Protein AF-A0A929WHW7-F1 (afdb_monomer_lite)

Structure (mmCIF, N/CA/C/O backbone):
data_AF-A0A929WHW7-F1
#
_entry.id   AF-A0A929WHW7-F1
#
loop_
_atom_site.group_PDB
_atom_site.id
_atom_site.type_symbol
_atom_site.label_atom_id
_atom_site.label_alt_id
_atom_site.label_comp_id
_atom_site.label_asym_id
_atom_site.label_entity_id
_atom_site.label_seq_id
_atom_site.pdbx_PDB_ins_code
_atom_site.Cartn_x
_atom_site.Cartn_y
_atom_site.Cartn_z
_atom_site.occupancy
_atom_site.B_iso_or_equiv
_atom_site.auth_seq_id
_atom_site.auth_comp_id
_atom_site.auth_asym_id
_atom_site.auth_atom_id
_atom_site.pdbx_PDB_model_num
ATOM 1 N N . ASN A 1 1 ? -14.463 -8.907 -2.947 1.00 58.41 1 ASN A N 1
ATOM 2 C CA . ASN A 1 1 ? -15.281 -8.340 -1.849 1.00 58.41 1 ASN A CA 1
ATOM 3 C C . ASN A 1 1 ? -15.688 -9.498 -0.941 1.00 58.41 1 ASN A C 1
ATOM 5 O O . ASN A 1 1 ? -16.336 -10.415 -1.433 1.00 58.41 1 ASN A O 1
ATOM 9 N N . VAL A 1 2 ? -15.280 -9.511 0.336 1.00 64.25 2 VAL A N 1
ATOM 10 C CA . VAL A 1 2 ? -15.507 -10.648 1.260 1.00 64.25 2 VAL A CA 1
ATOM 11 C C . VAL A 1 2 ? -16.994 -11.005 1.425 1.00 64.25 2 VAL A C 1
ATOM 13 O O . VAL A 1 2 ? -17.334 -12.176 1.589 1.00 64.25 2 VAL A O 1
ATOM 16 N N . LEU A 1 3 ? -17.896 -10.024 1.270 1.00 66.88 3 LEU A N 1
ATOM 17 C CA . LEU A 1 3 ? -19.350 -10.220 1.329 1.00 66.88 3 LEU A CA 1
ATOM 18 C C . LEU A 1 3 ? -19.883 -11.156 0.235 1.00 66.88 3 LEU A C 1
ATOM 20 O O . LEU A 1 3 ? -20.953 -11.746 0.385 1.00 66.88 3 LEU A O 1
ATOM 24 N N . GLU A 1 4 ? -19.160 -11.299 -0.878 1.00 68.50 4 GLU A N 1
ATOM 25 C CA . GLU A 1 4 ? -19.567 -12.172 -1.980 1.00 68.50 4 GLU A CA 1
ATOM 26 C C . GLU A 1 4 ? -19.231 -13.645 -1.745 1.00 68.50 4 GLU A C 1
ATOM 28 O O . GLU A 1 4 ? -19.777 -14.489 -2.457 1.00 68.50 4 GLU A O 1
ATOM 33 N N . HIS A 1 5 ? -18.390 -13.932 -0.746 1.00 68.12 5 HIS A N 1
ATOM 34 C CA . HIS A 1 5 ? -17.794 -15.243 -0.482 1.00 68.12 5 HIS A CA 1
ATOM 35 C C . HIS A 1 5 ? -18.039 -15.748 0.948 1.00 68.12 5 HIS A C 1
ATOM 37 O O . HIS A 1 5 ? -17.337 -16.645 1.417 1.00 68.12 5 HIS A O 1
ATOM 43 N N . LEU A 1 6 ? -19.004 -15.169 1.671 1.00 69.75 6 LEU A N 1
ATOM 44 C CA . LEU A 1 6 ? -19.310 -15.563 3.051 1.00 69.75 6 LEU A CA 1
ATOM 45 C C . LEU A 1 6 ? -19.653 -17.053 3.180 1.00 69.75 6 LEU A C 1
ATOM 47 O O . LEU A 1 6 ? -19.253 -17.679 4.155 1.00 69.75 6 LEU A O 1
ATOM 51 N N . ASP A 1 7 ? -20.281 -17.638 2.163 1.00 70.25 7 ASP A N 1
ATOM 52 C CA . ASP A 1 7 ? -20.607 -19.064 2.065 1.00 70.25 7 ASP A CA 1
ATOM 53 C C . ASP A 1 7 ? -19.373 -19.981 2.157 1.00 70.25 7 ASP A C 1
ATOM 55 O O . ASP A 1 7 ? -19.463 -21.120 2.616 1.00 70.25 7 ASP A O 1
ATOM 59 N N . VAL A 1 8 ? -18.200 -19.483 1.757 1.00 68.12 8 VAL A N 1
ATOM 60 C CA . VAL A 1 8 ? -16.915 -20.197 1.845 1.00 68.12 8 VAL A CA 1
ATOM 61 C C . VAL A 1 8 ? -16.286 -20.067 3.234 1.00 68.12 8 VAL A C 1
ATOM 63 O O . VAL A 1 8 ? -15.568 -20.963 3.689 1.00 68.12 8 VAL A O 1
ATOM 66 N N . PHE A 1 9 ? -16.526 -18.940 3.895 1.00 66.69 9 PHE A N 1
ATOM 67 C CA . PHE A 1 9 ? -15.876 -18.557 5.141 1.00 66.69 9 PHE A CA 1
ATOM 68 C C . PHE A 1 9 ? -16.634 -19.026 6.379 1.00 66.69 9 PHE A C 1
ATOM 70 O O . PHE A 1 9 ? -16.012 -19.498 7.332 1.00 66.69 9 PHE A O 1
ATOM 77 N N . VAL A 1 10 ? -17.964 -18.946 6.343 1.00 74.94 10 VAL A N 1
ATOM 78 C CA . VAL A 1 10 ? -18.856 -19.343 7.434 1.00 74.94 10 VAL A CA 1
ATOM 79 C C . VAL A 1 10 ? -18.574 -20.766 7.939 1.00 74.94 10 VAL A C 1
ATOM 81 O O . VAL A 1 10 ? -18.341 -20.923 9.138 1.00 74.94 10 VAL A O 1
ATOM 84 N N . PRO A 1 11 ? -18.428 -21.792 7.073 1.00 75.94 11 PRO A N 1
ATOM 85 C CA . PRO A 1 11 ? -18.132 -23.154 7.524 1.00 75.94 11 PRO A CA 1
ATOM 86 C C . PRO A 1 11 ? -16.790 -23.319 8.251 1.00 75.94 11 PRO A C 1
ATOM 88 O O . PRO A 1 11 ? -16.565 -24.350 8.871 1.00 75.94 11 PRO A O 1
ATOM 91 N N . ARG A 1 12 ? -15.881 -22.340 8.150 1.00 71.81 12 ARG A N 1
ATOM 92 C CA . ARG A 1 12 ? -14.544 -22.360 8.767 1.00 71.81 12 ARG A CA 1
ATOM 93 C C . ARG A 1 12 ? -14.409 -21.373 9.918 1.00 71.81 12 ARG A C 1
ATOM 95 O O . ARG A 1 12 ? -13.310 -21.165 10.427 1.00 71.81 12 ARG A O 1
ATOM 102 N N . LEU A 1 13 ? -15.513 -20.773 10.367 1.00 74.06 13 LEU A N 1
ATOM 103 C CA . LEU A 1 13 ? -15.500 -19.842 11.490 1.00 74.06 13 LEU A CA 1
ATOM 104 C C . LEU A 1 13 ? -15.050 -20.491 12.793 1.00 74.06 13 LEU A C 1
ATOM 106 O O . LEU A 1 13 ? -14.751 -19.777 13.729 1.00 74.06 13 LEU A O 1
ATOM 110 N N . GLU A 1 14 ? -14.976 -21.808 12.923 1.00 76.19 14 GLU A N 1
ATOM 111 C CA . GLU A 1 14 ? -14.359 -22.465 14.084 1.00 76.19 14 GLU A CA 1
ATOM 112 C C . GLU A 1 14 ? -12.845 -22.234 14.195 1.00 76.19 14 GLU A C 1
ATOM 114 O O . GLU A 1 14 ? -12.297 -22.246 15.300 1.00 76.19 14 GLU A O 1
ATOM 119 N N . GLU A 1 15 ? -12.184 -21.942 13.077 1.00 74.88 15 GLU A N 1
ATOM 120 C CA . GLU A 1 15 ? -10.753 -21.696 13.017 1.00 74.88 15 GLU A CA 1
ATOM 121 C C . GLU A 1 15 ? -10.423 -20.231 13.360 1.00 74.88 15 GLU A C 1
ATOM 123 O O . GLU A 1 15 ? -10.846 -19.304 12.657 1.00 74.88 15 GLU A O 1
ATOM 128 N N . PRO A 1 16 ? -9.611 -19.976 14.404 1.00 73.62 16 PRO A N 1
ATOM 129 C CA . PRO A 1 16 ? -9.315 -18.619 14.854 1.00 73.62 16 PRO A CA 1
ATOM 130 C C . PRO A 1 16 ? -8.734 -17.694 13.774 1.00 73.62 16 PRO A C 1
ATOM 132 O O . PRO A 1 16 ? -9.003 -16.493 13.799 1.00 73.62 16 PRO A O 1
ATOM 135 N N . ALA A 1 17 ? -7.921 -18.212 12.846 1.00 67.88 17 ALA A N 1
ATOM 136 C CA . ALA A 1 17 ? -7.289 -17.373 11.827 1.00 67.88 17 ALA A CA 1
ATOM 137 C C . ALA A 1 17 ? -8.298 -16.905 10.770 1.00 67.88 17 ALA A C 1
ATOM 139 O O . ALA A 1 17 ? -8.267 -15.747 10.365 1.00 67.88 17 ALA A O 1
ATOM 140 N N . PHE A 1 18 ? -9.248 -17.763 10.385 1.00 72.75 18 PHE A N 1
ATOM 141 C CA . PHE A 1 18 ? -10.330 -17.368 9.486 1.00 72.75 18 PHE A CA 1
ATOM 142 C C . PHE A 1 18 ? -11.249 -16.332 10.144 1.00 72.75 18 PHE A C 1
ATOM 144 O O . PHE A 1 18 ? -11.610 -15.358 9.487 1.00 72.75 18 PHE A O 1
ATOM 151 N N . ARG A 1 19 ? -11.537 -16.452 11.453 1.00 78.81 19 ARG A N 1
ATOM 152 C CA . ARG A 1 19 ? -12.244 -15.392 12.206 1.00 78.81 19 ARG A CA 1
ATOM 153 C C . ARG A 1 19 ? -11.516 -14.054 12.135 1.00 78.81 19 ARG A C 1
ATOM 155 O O . ARG A 1 19 ? -12.141 -13.029 11.883 1.00 78.81 19 ARG A O 1
ATOM 162 N N . ALA A 1 20 ? -10.205 -14.071 12.376 1.00 76.12 20 ALA A N 1
ATOM 163 C CA . ALA A 1 20 ? -9.389 -12.864 12.391 1.00 76.12 20 ALA A CA 1
ATOM 164 C C . ALA A 1 20 ? -9.313 -12.209 11.006 1.00 76.12 20 ALA A C 1
ATOM 166 O O . ALA A 1 20 ? -9.454 -10.996 10.911 1.00 76.12 20 ALA A O 1
ATOM 167 N N . TYR A 1 21 ? -9.178 -13.008 9.945 1.00 74.31 21 TYR A N 1
ATOM 168 C CA . TYR A 1 21 ? -9.187 -12.517 8.569 1.00 74.31 21 TYR A CA 1
ATOM 169 C C . TYR A 1 21 ? -10.523 -11.869 8.180 1.00 74.31 21 TYR A C 1
ATOM 171 O O . TYR A 1 21 ? -10.549 -10.741 7.704 1.00 74.31 21 TYR A O 1
ATOM 179 N N . ILE A 1 22 ? -11.645 -12.549 8.438 1.00 78.88 22 ILE A N 1
ATOM 180 C CA . ILE A 1 22 ? -12.981 -12.018 8.126 1.00 78.88 22 ILE A CA 1
ATOM 181 C C . ILE A 1 22 ? -13.249 -10.727 8.901 1.00 78.88 22 ILE A C 1
ATOM 183 O O . ILE A 1 22 ? -13.825 -9.792 8.352 1.00 78.88 22 ILE A O 1
ATOM 187 N N . ALA A 1 23 ? -12.832 -10.664 10.169 1.00 82.00 23 ALA A N 1
ATOM 188 C CA . ALA A 1 23 ? -12.951 -9.448 10.961 1.00 82.00 23 ALA A CA 1
ATOM 189 C C . ALA A 1 23 ? -12.112 -8.299 10.379 1.00 82.00 23 ALA A C 1
ATOM 191 O O . ALA A 1 23 ? -12.572 -7.166 10.392 1.00 82.00 23 ALA A O 1
ATOM 192 N N . ASP A 1 24 ? -10.916 -8.570 9.858 1.00 80.50 24 ASP A N 1
ATOM 193 C CA . ASP A 1 24 ? -10.071 -7.548 9.233 1.00 80.50 24 ASP A CA 1
ATOM 194 C C . ASP A 1 24 ? -10.707 -6.998 7.946 1.00 80.50 24 ASP A C 1
ATOM 196 O O . ASP A 1 24 ? -10.947 -5.796 7.843 1.00 80.50 24 ASP A O 1
ATOM 200 N N . GLU A 1 25 ? -11.119 -7.876 7.029 1.00 80.25 25 GLU A N 1
ATOM 201 C CA . GLU A 1 25 ? -11.783 -7.495 5.773 1.00 80.25 25 GLU A CA 1
ATOM 202 C C . GLU A 1 25 ? -13.083 -6.711 6.010 1.00 80.25 25 GLU A C 1
ATOM 204 O O . GLU A 1 25 ? -13.334 -5.685 5.377 1.00 80.25 25 GLU A O 1
ATOM 209 N N . LEU A 1 26 ? -13.913 -7.163 6.957 1.00 83.38 26 LEU A N 1
ATOM 210 C CA . LEU A 1 26 ? -15.164 -6.484 7.310 1.00 83.38 26 LEU A CA 1
ATOM 211 C C . LEU A 1 26 ? -14.949 -5.212 8.135 1.00 83.38 26 LEU A C 1
ATOM 213 O O . LEU A 1 26 ? -15.894 -4.442 8.301 1.00 83.38 26 LEU A O 1
ATOM 217 N N . SER A 1 27 ? -13.746 -4.985 8.666 1.00 84.00 27 SER A N 1
ATOM 218 C CA . SER A 1 27 ? -13.417 -3.745 9.371 1.00 84.00 27 SER A CA 1
ATOM 219 C C . SER A 1 27 ? -13.075 -2.589 8.431 1.00 84.00 27 SER A C 1
ATOM 221 O O . SER A 1 27 ? -13.082 -1.446 8.884 1.00 84.00 27 SER A O 1
ATOM 223 N N . GLY A 1 28 ? -12.814 -2.863 7.147 1.00 79.25 28 GLY A N 1
ATOM 224 C CA . GLY A 1 28 ? -12.457 -1.853 6.151 1.00 79.25 28 GLY A CA 1
ATOM 225 C C . GLY A 1 28 ? -13.506 -0.747 5.976 1.00 79.25 28 GLY A C 1
ATOM 226 O O . GLY A 1 28 ? -14.706 -0.945 6.182 1.00 79.25 28 GLY A O 1
ATOM 227 N N . THR A 1 29 ? -13.050 0.440 5.571 1.00 76.88 29 THR A N 1
ATOM 228 C CA . THR A 1 29 ? -13.898 1.638 5.448 1.00 76.88 29 THR A CA 1
ATOM 229 C C . THR A 1 29 ? -14.631 1.753 4.116 1.00 76.88 29 THR A C 1
ATOM 231 O O . THR A 1 29 ? -15.660 2.417 4.077 1.00 76.88 29 THR A O 1
ATOM 234 N N . ASP A 1 30 ? -14.189 1.063 3.061 1.00 76.50 30 ASP A N 1
ATOM 235 C CA . ASP A 1 30 ? -14.743 1.193 1.701 1.00 76.50 30 ASP A CA 1
ATOM 236 C C . ASP A 1 30 ? -16.271 1.005 1.648 1.00 76.50 30 ASP A C 1
ATOM 238 O O . ASP A 1 30 ? -16.999 1.773 1.016 1.00 76.50 30 ASP A O 1
ATOM 242 N N . LEU A 1 31 ? -16.778 -0.004 2.362 1.00 72.94 31 LEU A N 1
ATOM 243 C CA . LEU A 1 31 ? -18.214 -0.280 2.461 1.00 72.94 31 LEU A CA 1
ATOM 244 C C . LEU A 1 31 ? -18.945 0.779 3.295 1.00 72.94 31 LEU A C 1
ATOM 246 O O . LEU A 1 31 ? -20.087 1.128 2.997 1.00 72.94 31 LEU A O 1
ATOM 250 N N . LEU A 1 32 ? -18.304 1.299 4.343 1.00 78.50 32 LEU A N 1
ATOM 251 C CA . LEU A 1 32 ? -18.873 2.353 5.180 1.00 78.50 32 LEU A CA 1
ATOM 252 C C . LEU A 1 32 ? -18.968 3.677 4.411 1.00 78.50 32 LEU A C 1
ATOM 254 O O . LEU A 1 32 ? -19.976 4.372 4.521 1.00 78.50 32 LEU A O 1
ATOM 258 N N . ASP A 1 33 ? -17.967 3.990 3.590 1.00 81.06 33 ASP A N 1
ATOM 259 C CA . ASP A 1 33 ? -17.974 5.134 2.681 1.00 81.06 33 ASP A CA 1
ATOM 260 C C . ASP A 1 33 ? -19.137 5.056 1.686 1.00 81.06 33 ASP A C 1
ATOM 262 O O . ASP A 1 33 ? -19.827 6.051 1.444 1.00 81.06 33 ASP A O 1
ATOM 266 N N . GLU A 1 34 ? -19.391 3.875 1.118 1.00 78.62 34 GLU A N 1
ATOM 267 C CA . GLU A 1 34 ? -20.527 3.657 0.221 1.00 78.62 34 GLU A CA 1
ATOM 268 C C . GLU A 1 34 ? -21.872 3.818 0.950 1.00 78.62 34 GLU A C 1
ATOM 270 O O . GLU A 1 34 ? -22.774 4.490 0.438 1.00 78.62 34 GLU A O 1
ATOM 275 N N . LEU A 1 35 ? -22.000 3.284 2.170 1.00 78.25 35 LEU A N 1
ATOM 276 C CA . LEU A 1 35 ? -23.192 3.454 3.010 1.00 78.25 35 LEU A CA 1
ATOM 277 C C . LEU A 1 35 ? -23.458 4.924 3.342 1.00 78.25 35 LEU A C 1
ATOM 279 O O . LEU A 1 35 ? -24.601 5.367 3.266 1.00 78.25 35 LEU A O 1
ATOM 283 N N . ILE A 1 36 ? -22.422 5.695 3.674 1.00 79.88 36 ILE A N 1
ATOM 284 C CA . ILE A 1 36 ? -22.553 7.126 3.980 1.00 79.88 36 ILE A CA 1
ATOM 285 C C . ILE A 1 36 ? -22.979 7.909 2.737 1.00 79.88 36 ILE A C 1
ATOM 287 O O . ILE A 1 36 ? -23.861 8.764 2.821 1.00 79.88 36 ILE A O 1
ATOM 291 N N . LYS A 1 37 ? -22.398 7.598 1.571 1.00 79.75 37 LYS A N 1
ATOM 292 C CA . LYS A 1 37 ? -22.736 8.255 0.297 1.00 79.75 37 LYS A CA 1
ATOM 293 C C . LYS A 1 37 ? -24.162 7.951 -0.159 1.00 79.75 37 LYS A C 1
ATOM 295 O O . LYS A 1 37 ? -24.843 8.834 -0.678 1.00 79.75 37 LYS A O 1
ATOM 300 N N . THR A 1 38 ? -24.607 6.706 -0.010 1.00 77.12 38 THR A N 1
ATOM 301 C CA . THR A 1 38 ? -25.895 6.234 -0.550 1.00 77.12 38 THR A CA 1
ATOM 302 C C . THR A 1 38 ? -27.041 6.294 0.461 1.00 77.12 38 THR A C 1
ATOM 304 O O . THR A 1 38 ? -28.209 6.330 0.063 1.00 77.12 38 THR A O 1
ATOM 307 N N . GLY A 1 39 ? -26.729 6.295 1.759 1.00 70.50 39 GLY A N 1
ATOM 308 C CA . GLY A 1 39 ? -27.685 6.217 2.863 1.00 70.50 39 GLY A CA 1
ATOM 309 C C . GLY A 1 39 ? -28.449 4.892 2.940 1.00 70.50 39 GLY A C 1
ATOM 310 O O . GLY A 1 39 ? -29.478 4.830 3.612 1.00 70.50 39 GLY A O 1
ATOM 311 N N . LYS A 1 40 ? -28.023 3.847 2.214 1.00 69.69 40 LYS A N 1
ATOM 312 C CA . LYS A 1 40 ? -28.747 2.572 2.121 1.00 69.69 40 LYS A CA 1
ATOM 313 C C . LYS A 1 40 ? -27.804 1.383 2.176 1.00 69.69 40 LYS A C 1
ATOM 315 O O . LYS A 1 40 ? -26.833 1.332 1.432 1.00 69.69 40 LYS A O 1
ATOM 320 N N . ALA A 1 41 ? -28.161 0.394 2.993 1.00 70.25 41 ALA A N 1
ATOM 321 C CA . ALA A 1 41 ? -27.507 -0.905 2.966 1.00 70.25 41 ALA A CA 1
ATOM 322 C C . ALA A 1 41 ? -27.739 -1.618 1.621 1.00 70.25 41 ALA A C 1
ATOM 324 O O . ALA A 1 41 ? -28.838 -1.511 1.064 1.00 70.25 41 ALA A O 1
ATOM 325 N N . PRO A 1 42 ? -26.733 -2.340 1.093 1.00 72.31 42 PRO A N 1
ATOM 326 C CA . PRO A 1 42 ? -26.897 -3.140 -0.113 1.00 72.31 42 PRO A CA 1
ATOM 327 C C . PRO A 1 42 ? -27.969 -4.221 0.091 1.00 72.31 42 PRO A C 1
ATOM 329 O O . PRO A 1 42 ? -28.120 -4.774 1.182 1.00 72.31 42 PRO A O 1
ATOM 332 N N . GLU A 1 43 ? -28.716 -4.549 -0.967 1.00 76.44 43 GLU A N 1
ATOM 333 C CA . GLU A 1 43 ? -29.690 -5.642 -0.918 1.00 76.44 43 GLU A CA 1
ATOM 334 C C . GLU A 1 43 ? -28.967 -6.994 -0.814 1.00 76.44 43 GLU A C 1
ATOM 336 O O . GLU A 1 43 ? -28.221 -7.400 -1.707 1.00 76.44 43 GLU A O 1
ATOM 341 N N . LEU A 1 44 ? -29.198 -7.704 0.292 1.00 80.81 44 LEU A N 1
ATOM 342 C CA . LEU A 1 44 ? -28.624 -9.022 0.555 1.00 80.81 44 LEU A CA 1
ATOM 343 C C . LEU A 1 44 ? -29.625 -10.127 0.215 1.00 80.81 44 LEU A C 1
ATOM 345 O O . LEU A 1 44 ? -30.805 -10.041 0.559 1.00 80.81 44 LEU A O 1
ATOM 349 N N . SER A 1 45 ? -29.144 -11.202 -0.414 1.00 83.25 45 SER A N 1
ATOM 350 C CA . SER A 1 45 ? -29.936 -12.424 -0.574 1.00 83.25 45 SER A CA 1
ATOM 351 C C . SER A 1 45 ? -30.188 -13.090 0.784 1.00 83.25 45 SER A C 1
ATOM 353 O O . SER A 1 45 ? -29.409 -12.923 1.721 1.00 83.25 45 SER A O 1
ATOM 355 N N . GLU A 1 46 ? -31.252 -13.888 0.887 1.00 84.81 46 GLU A N 1
ATOM 356 C CA . GLU A 1 46 ? -31.614 -14.589 2.130 1.00 84.81 46 GLU A CA 1
ATOM 357 C C . GLU A 1 46 ? -30.476 -15.485 2.650 1.00 84.81 46 GLU A C 1
ATOM 359 O O . GLU A 1 46 ? -30.176 -15.477 3.841 1.00 84.81 46 GLU A O 1
ATOM 364 N N . SER A 1 47 ? -29.774 -16.181 1.746 1.00 84.06 47 SER A N 1
ATOM 365 C CA . SER A 1 47 ? -28.593 -16.986 2.094 1.00 84.06 47 SER A CA 1
ATOM 366 C C . SER A 1 47 ? -27.476 -16.131 2.693 1.00 84.06 47 SER A C 1
ATOM 368 O O . SER A 1 47 ? -26.966 -16.457 3.756 1.00 84.06 47 SER A O 1
ATOM 370 N N . ARG A 1 48 ? -27.138 -15.001 2.056 1.00 84.06 48 ARG A N 1
ATOM 371 C CA . ARG A 1 48 ? -26.067 -14.112 2.534 1.00 84.06 48 ARG A CA 1
ATOM 372 C C . ARG A 1 48 ? -26.419 -13.438 3.853 1.00 84.06 48 ARG A C 1
ATOM 374 O O . ARG A 1 48 ? -25.539 -13.209 4.674 1.00 84.06 48 ARG A O 1
ATOM 381 N N . ARG A 1 49 ? -27.697 -13.114 4.064 1.00 88.69 49 ARG A N 1
ATOM 382 C CA . ARG A 1 49 ? -28.168 -12.586 5.346 1.00 88.69 49 ARG A CA 1
ATOM 383 C C . ARG A 1 49 ? -27.930 -13.598 6.463 1.00 88.69 49 ARG A C 1
ATOM 385 O O . ARG A 1 49 ? -27.377 -13.222 7.486 1.00 88.69 49 ARG A O 1
ATOM 392 N N . LYS A 1 50 ? -28.282 -14.865 6.242 1.00 90.81 50 LYS A N 1
ATOM 393 C CA . LYS A 1 50 ? -28.057 -15.934 7.220 1.00 90.81 50 LYS A CA 1
ATOM 394 C C . LYS A 1 50 ? -26.568 -16.136 7.528 1.00 90.81 50 LYS A C 1
ATOM 396 O O . LYS A 1 50 ? -26.199 -16.273 8.688 1.00 90.81 50 LYS A O 1
ATOM 401 N N . ASP A 1 51 ? -25.720 -16.088 6.506 1.00 88.75 51 ASP A N 1
ATOM 402 C CA . ASP A 1 51 ? -24.266 -16.175 6.678 1.00 88.75 51 ASP A CA 1
ATOM 403 C C . ASP A 1 51 ? -23.722 -14.995 7.512 1.00 88.75 51 ASP A C 1
ATOM 405 O O . ASP A 1 51 ? -22.890 -15.179 8.400 1.00 88.75 51 ASP A O 1
ATOM 409 N N . LEU A 1 52 ? -24.233 -13.776 7.288 1.00 91.75 52 LEU A N 1
ATOM 410 C CA . LEU A 1 52 ? -23.889 -12.604 8.103 1.00 91.75 52 LEU A CA 1
ATOM 411 C C . LEU A 1 52 ? -24.403 -12.694 9.542 1.00 91.75 52 LEU A C 1
ATOM 413 O O . LEU A 1 52 ? -23.716 -12.216 10.439 1.00 91.75 52 LEU A O 1
ATOM 417 N N . GLU A 1 53 ? -25.574 -13.287 9.781 1.00 94.38 53 GLU A N 1
ATOM 418 C CA . GLU A 1 53 ? -26.085 -13.536 11.138 1.00 94.38 53 GLU A CA 1
ATOM 419 C C . GLU A 1 53 ? -25.141 -14.469 11.914 1.00 94.38 53 GLU A C 1
ATOM 421 O O . GLU A 1 53 ? -24.861 -14.234 13.090 1.00 94.38 53 GLU A O 1
ATOM 426 N N . GLU A 1 54 ? -24.574 -15.479 11.249 1.00 94.00 54 GLU A N 1
ATOM 427 C CA . GLU A 1 54 ? -23.590 -16.381 11.855 1.00 94.00 54 GLU A CA 1
ATOM 428 C C . GLU A 1 54 ? -22.256 -15.674 12.144 1.00 94.00 54 GLU A C 1
ATOM 430 O O . GLU A 1 54 ? -21.696 -15.818 13.234 1.00 94.00 54 GLU A O 1
ATOM 435 N N . VAL A 1 55 ? -21.781 -14.833 11.218 1.00 93.06 55 VAL A N 1
ATOM 436 C CA . VAL A 1 55 ? -20.604 -13.977 11.450 1.00 93.06 55 VAL A CA 1
ATOM 437 C C . VAL A 1 55 ? -20.856 -12.995 12.598 1.00 93.06 55 VAL A C 1
ATOM 439 O O . VAL A 1 55 ? -19.985 -12.821 13.448 1.00 93.06 55 VAL A O 1
ATOM 442 N N . HIS A 1 56 ? -22.038 -12.381 12.665 1.00 95.94 56 HIS A N 1
ATOM 443 C CA . HIS A 1 56 ? -22.424 -11.458 13.732 1.00 95.94 56 HIS A CA 1
ATOM 444 C C . HIS A 1 56 ? -22.359 -12.131 15.105 1.00 95.94 56 HIS A C 1
ATOM 446 O O . HIS A 1 56 ? -21.686 -11.632 16.010 1.00 95.94 56 HIS A O 1
ATOM 452 N N . GLN A 1 57 ? -22.990 -13.301 15.237 1.00 95.62 57 GLN A N 1
ATOM 453 C CA . GLN A 1 57 ? -22.974 -14.071 16.477 1.00 95.62 57 GLN A CA 1
ATOM 454 C C . GLN A 1 57 ? -21.549 -14.493 16.858 1.00 95.62 57 GLN A C 1
ATOM 456 O O . GLN A 1 57 ? -21.146 -14.349 18.013 1.00 95.62 57 GLN A O 1
ATOM 461 N N . MET A 1 58 ? -20.750 -14.933 15.881 1.00 94.56 58 MET A N 1
ATOM 462 C CA . MET A 1 58 ? -19.341 -15.264 16.092 1.00 94.56 58 MET A CA 1
ATOM 463 C C . MET A 1 58 ? -18.559 -14.069 16.649 1.00 94.56 58 MET A C 1
ATOM 465 O O . MET A 1 58 ? -17.836 -14.226 17.634 1.00 94.56 58 MET A O 1
ATOM 469 N N . LEU A 1 59 ? -18.713 -12.875 16.065 1.00 95.19 59 LEU A N 1
ATOM 470 C CA . LEU A 1 59 ? -18.025 -11.667 16.528 1.00 95.19 59 LEU A CA 1
ATOM 471 C C . LEU A 1 59 ? -18.432 -11.318 17.965 1.00 95.19 59 LEU A C 1
ATOM 473 O O . LEU A 1 59 ? -17.558 -11.018 18.780 1.00 95.19 59 LEU A O 1
ATOM 477 N N . LEU A 1 60 ? -19.724 -11.403 18.299 1.00 95.25 60 LEU A N 1
ATOM 478 C CA . LEU A 1 60 ? -20.234 -11.134 19.647 1.00 95.25 60 LEU A CA 1
ATOM 479 C C . LEU A 1 60 ? -19.707 -12.107 20.695 1.00 95.25 60 LEU A C 1
ATOM 481 O O . LEU A 1 60 ? -19.273 -11.669 21.761 1.00 95.25 60 LEU A O 1
ATOM 485 N N . ASP A 1 61 ? -19.705 -13.403 20.397 1.00 94.12 61 ASP A N 1
ATOM 486 C CA . ASP A 1 61 ? -19.209 -14.426 21.319 1.00 94.12 61 ASP A CA 1
ATOM 487 C C . ASP A 1 61 ? -17.689 -14.345 21.481 1.00 94.12 61 ASP A C 1
ATOM 489 O O . ASP A 1 61 ? -17.134 -14.623 22.551 1.00 94.12 61 ASP A O 1
ATOM 493 N N . TRP A 1 62 ? -16.993 -13.926 20.424 1.00 93.19 62 TRP A N 1
ATOM 494 C CA . TRP A 1 62 ? -15.546 -13.808 20.431 1.00 93.19 62 TRP A CA 1
ATOM 495 C C . TRP A 1 62 ? -15.069 -12.561 21.176 1.00 93.19 62 TRP A C 1
ATOM 497 O O . TRP A 1 62 ? -14.095 -12.626 21.935 1.00 93.19 62 TRP A O 1
ATOM 507 N N . LEU A 1 63 ? -15.768 -11.434 21.030 1.00 92.50 63 LEU A N 1
ATOM 508 C CA . LEU A 1 63 ? -15.337 -10.129 21.524 1.00 92.50 63 LEU A CA 1
ATOM 509 C C . LEU A 1 63 ? -14.973 -10.098 23.028 1.00 92.50 63 LEU A C 1
ATOM 511 O O . LEU A 1 63 ? -13.941 -9.512 23.362 1.00 92.50 63 LEU A O 1
ATOM 515 N N . PRO A 1 64 ? -15.711 -10.717 23.972 1.00 91.38 64 PRO A N 1
ATOM 516 C CA . PRO A 1 64 ? -15.348 -10.745 25.393 1.00 91.38 64 PRO A CA 1
ATOM 517 C C . PRO A 1 64 ? -14.024 -11.458 25.692 1.00 91.38 64 PRO A C 1
ATOM 519 O O . PRO A 1 64 ? -13.407 -11.181 26.718 1.00 91.38 64 PRO A O 1
ATOM 522 N N . THR A 1 65 ? -13.576 -12.355 24.808 1.00 90.25 65 THR A N 1
ATOM 523 C CA . THR A 1 65 ? -12.337 -13.134 24.984 1.00 90.25 65 THR A CA 1
ATOM 524 C C . THR A 1 65 ? -11.077 -12.365 24.570 1.00 90.25 65 THR A C 1
ATOM 526 O O . THR A 1 65 ? -9.964 -12.757 24.923 1.00 90.25 65 THR A O 1
ATOM 529 N N . LEU A 1 66 ? -11.245 -11.249 23.852 1.00 88.38 66 LEU A N 1
ATOM 530 C CA . LEU A 1 66 ? -10.162 -10.490 23.236 1.00 88.38 66 LEU A CA 1
ATOM 531 C C . LEU A 1 66 ? -9.509 -9.482 24.191 1.00 88.38 66 LEU A C 1
ATOM 533 O O . LEU A 1 66 ? -10.181 -8.676 24.846 1.00 88.38 66 LEU A O 1
ATOM 537 N N . LYS A 1 67 ? -8.173 -9.469 24.185 1.00 88.25 67 LYS A N 1
ATOM 538 C CA . LYS A 1 67 ? -7.318 -8.426 24.776 1.00 88.25 67 LYS A CA 1
ATOM 539 C C . LYS A 1 67 ? -7.317 -7.170 23.895 1.00 88.25 67 LYS A C 1
ATOM 541 O O . LYS A 1 67 ? -7.961 -7.150 22.853 1.00 88.25 67 LYS A O 1
ATOM 546 N N . ALA A 1 68 ? -6.620 -6.109 24.312 1.00 80.81 68 ALA A N 1
ATOM 547 C CA . ALA A 1 68 ? -6.496 -4.883 23.511 1.00 80.81 68 ALA A CA 1
ATOM 548 C C . ALA A 1 68 ? -5.839 -5.156 22.145 1.00 80.81 68 ALA A C 1
ATOM 550 O O . ALA A 1 68 ? -6.372 -4.750 21.115 1.00 80.81 68 ALA A O 1
ATOM 551 N N . GLU A 1 69 ? -4.756 -5.928 22.162 1.00 79.31 69 GLU A N 1
ATOM 552 C CA . GLU A 1 69 ? -4.077 -6.479 20.993 1.00 79.31 69 GLU A CA 1
ATOM 553 C C . GLU A 1 69 ? -4.107 -7.999 21.094 1.00 79.31 69 GLU A C 1
ATOM 555 O O . GLU A 1 69 ? -3.873 -8.574 22.165 1.00 79.31 69 GLU A O 1
ATOM 560 N N . ASN A 1 70 ? -4.441 -8.648 19.988 1.00 78.50 70 ASN A N 1
ATOM 561 C CA . ASN A 1 70 ? -4.581 -10.089 19.905 1.00 78.50 70 ASN A CA 1
ATOM 562 C C . ASN A 1 70 ? -3.739 -10.600 18.761 1.00 78.50 70 ASN A C 1
ATOM 564 O O . ASN A 1 70 ? -3.540 -9.919 17.761 1.00 78.50 70 ASN A O 1
ATOM 568 N N . LYS A 1 71 ? -3.274 -11.826 18.936 1.00 73.38 71 LYS A N 1
ATOM 569 C CA . LYS A 1 71 ? -2.451 -12.521 17.972 1.00 73.38 71 LYS A CA 1
ATOM 570 C C . LYS A 1 71 ? -2.993 -13.929 17.851 1.00 73.38 71 LYS A C 1
ATOM 572 O O . LYS A 1 71 ? -3.071 -14.645 18.850 1.00 73.38 71 LYS A O 1
ATOM 577 N N . VAL A 1 72 ? -3.397 -14.299 16.647 1.00 60.50 72 VAL A N 1
ATOM 578 C CA . VAL A 1 72 ? -3.895 -15.636 16.346 1.00 60.50 72 VAL A CA 1
ATOM 579 C C . VAL A 1 72 ? -2.933 -16.321 15.401 1.00 60.50 72 VAL A C 1
ATOM 581 O O . VAL A 1 72 ? -2.536 -15.735 14.404 1.00 60.50 72 VAL A O 1
ATOM 584 N N . VAL A 1 73 ? -2.586 -17.559 15.729 1.00 53.88 73 VAL A N 1
ATOM 585 C CA . VAL A 1 73 ? -1.682 -18.410 14.960 1.00 53.88 73 VAL A CA 1
ATOM 586 C C . VAL A 1 73 ? -2.508 -19.541 14.352 1.00 53.88 73 VAL A C 1
ATOM 588 O O . VAL A 1 73 ? -3.308 -20.156 15.062 1.00 53.88 73 VAL A O 1
ATOM 591 N N . HIS A 1 74 ? -2.364 -19.784 13.049 1.00 48.50 74 HIS A N 1
ATOM 592 C CA . HIS A 1 74 ? -3.070 -20.878 12.372 1.00 48.50 74 HIS A CA 1
ATOM 593 C C . HIS A 1 74 ? -2.327 -22.212 12.609 1.00 48.50 74 HIS A C 1
ATOM 595 O O . HIS A 1 74 ? -1.097 -22.229 12.529 1.00 48.50 74 HIS A O 1
ATOM 601 N N . PRO A 1 75 ? -3.016 -23.319 12.953 1.00 43.09 75 PRO A N 1
ATOM 602 C CA . PRO A 1 75 ? -2.368 -24.620 13.151 1.00 43.09 75 PRO A CA 1
ATOM 603 C C . PRO A 1 75 ? -1.692 -25.137 11.869 1.00 43.09 75 PRO A C 1
ATOM 605 O O . PRO A 1 75 ? -2.364 -25.328 10.862 1.00 43.09 75 PRO A O 1
ATOM 608 N N . GLY A 1 76 ? -0.382 -25.411 11.914 1.00 40.34 76 GLY A N 1
ATOM 609 C CA . GLY A 1 76 ? 0.422 -25.745 10.727 1.00 40.34 76 GLY A CA 1
ATOM 610 C C . GLY A 1 76 ? 1.142 -24.547 10.094 1.00 40.34 76 GLY A C 1
ATOM 611 O O . GLY A 1 76 ? 2.011 -24.746 9.249 1.00 40.34 76 GLY A O 1
ATOM 612 N N . PHE A 1 77 ? 0.837 -23.323 10.550 1.00 41.88 77 PHE A N 1
ATOM 613 C CA . PHE A 1 77 ? 1.522 -22.078 10.192 1.00 41.88 77 PHE A CA 1
ATOM 614 C C . PHE A 1 77 ? 1.923 -21.303 11.443 1.00 41.88 77 PHE A C 1
ATOM 616 O O . PHE A 1 77 ? 1.523 -20.157 11.645 1.00 41.88 77 PHE A O 1
ATOM 623 N N . GLU A 1 78 ? 2.738 -21.925 12.302 1.00 44.03 78 GLU A N 1
ATOM 624 C CA . GLU A 1 78 ? 3.112 -21.355 13.601 1.00 44.03 78 GLU A CA 1
ATOM 625 C C . GLU A 1 78 ? 3.906 -20.035 13.508 1.00 44.03 78 GLU A C 1
ATOM 627 O O . GLU A 1 78 ? 3.978 -19.278 14.480 1.00 44.03 78 GLU A O 1
ATOM 632 N N . TRP A 1 79 ? 4.479 -19.744 12.335 1.00 39.59 79 TRP A N 1
ATOM 633 C CA . TRP A 1 79 ? 5.182 -18.499 12.012 1.00 39.59 79 TRP A CA 1
ATOM 634 C C . TRP A 1 79 ? 4.241 -17.378 11.542 1.00 39.59 79 TRP A C 1
ATOM 636 O O . TRP A 1 79 ? 4.563 -16.195 11.677 1.00 39.59 79 TRP A O 1
ATOM 646 N N . PHE A 1 80 ? 3.053 -17.725 11.043 1.00 37.78 80 PHE A N 1
ATOM 647 C CA . PHE A 1 80 ? 2.036 -16.770 10.637 1.00 37.78 80 PHE A CA 1
ATOM 648 C C . PHE A 1 80 ? 1.179 -16.389 11.834 1.00 37.78 80 PHE A C 1
ATOM 650 O O . PHE A 1 80 ? 0.684 -17.232 12.586 1.00 37.78 80 PHE A O 1
ATOM 657 N N . ASN A 1 81 ? 0.979 -15.089 12.011 1.00 46.41 81 ASN A N 1
ATOM 658 C CA . ASN A 1 81 ? 0.030 -14.625 12.990 1.00 46.41 81 ASN A CA 1
ATOM 659 C C . ASN A 1 81 ? -0.760 -13.431 12.486 1.00 46.41 81 ASN A C 1
ATOM 661 O O . ASN A 1 81 ? -0.190 -12.459 12.000 1.00 46.41 81 ASN A O 1
ATOM 665 N N . ILE A 1 82 ? -2.075 -13.501 12.650 1.00 55.75 82 ILE A N 1
ATOM 666 C CA . ILE A 1 82 ? -2.941 -12.355 12.427 1.00 55.75 82 ILE A CA 1
ATOM 667 C C . ILE A 1 82 ? -2.932 -11.577 13.732 1.00 55.75 82 ILE A C 1
ATOM 669 O O . ILE A 1 82 ? -3.488 -12.023 14.743 1.00 55.75 82 ILE A O 1
ATOM 673 N N . SER A 1 83 ? -2.217 -10.455 13.714 1.00 64.19 83 SER A N 1
ATOM 674 C CA . SER A 1 83 ? -2.255 -9.473 14.787 1.00 64.19 83 SER A CA 1
ATOM 675 C C . SER A 1 83 ? -3.376 -8.491 14.495 1.00 64.19 83 SER A C 1
ATOM 677 O O . SER A 1 83 ? -3.382 -7.847 13.453 1.00 64.19 83 SER A O 1
ATOM 679 N N . PHE A 1 84 ? -4.332 -8.386 15.407 1.00 72.62 84 PHE A N 1
ATOM 680 C CA . PHE A 1 84 ? -5.470 -7.488 15.262 1.00 72.62 84 PHE A CA 1
ATOM 681 C C . PHE A 1 84 ? -5.830 -6.884 16.612 1.00 72.62 84 PHE A C 1
ATOM 683 O O . PHE A 1 84 ? -5.647 -7.479 17.682 1.00 72.62 84 PHE A O 1
ATOM 690 N N . SER A 1 85 ? -6.359 -5.669 16.568 1.00 83.31 85 SER A N 1
ATOM 691 C CA . SER A 1 85 ? -6.814 -4.996 17.774 1.00 83.31 85 SER A CA 1
ATOM 692 C C . SER A 1 85 ? -8.234 -5.435 18.121 1.00 83.31 85 SER A C 1
ATOM 694 O O . SER A 1 85 ? -9.018 -5.843 17.263 1.00 83.31 85 SER A O 1
ATOM 696 N N . ARG A 1 86 ? -8.625 -5.267 19.386 1.00 87.12 86 ARG A N 1
ATOM 697 C CA . ARG A 1 86 ? -10.045 -5.334 19.764 1.00 87.12 86 ARG A CA 1
ATOM 698 C C . ARG A 1 86 ? -10.899 -4.366 18.932 1.00 87.12 86 ARG A C 1
ATOM 700 O O . ARG A 1 86 ? -12.063 -4.656 18.682 1.00 87.12 86 ARG A O 1
ATOM 707 N N . GLY A 1 87 ? -10.324 -3.232 18.519 1.00 88.31 87 GLY A N 1
ATOM 708 C CA . GLY A 1 87 ? -10.978 -2.239 17.666 1.00 88.31 87 GLY A CA 1
ATOM 709 C C . GLY A 1 87 ? -11.373 -2.802 16.303 1.00 88.31 87 GLY A C 1
ATOM 710 O O . GLY A 1 87 ? -12.504 -2.592 15.887 1.00 88.31 87 GLY A O 1
ATOM 711 N N . THR A 1 88 ? -10.509 -3.609 15.681 1.00 86.69 88 THR A N 1
ATOM 712 C CA . THR A 1 88 ? -10.768 -4.283 14.394 1.00 86.69 88 THR A CA 1
ATOM 713 C C . THR A 1 88 ? -12.057 -5.107 14.450 1.00 86.69 88 THR A C 1
ATOM 715 O O . THR A 1 88 ? -12.955 -4.930 13.633 1.00 86.69 88 THR A O 1
ATOM 718 N N . VAL A 1 89 ? -12.212 -5.936 15.486 1.00 91.19 89 VAL A N 1
ATOM 719 C CA . VAL A 1 89 ? -13.401 -6.791 15.661 1.00 91.19 89 VAL A CA 1
ATOM 720 C C . VAL A 1 89 ? -14.657 -5.969 15.966 1.00 91.19 89 VAL A C 1
ATOM 722 O O . VAL A 1 89 ? -15.747 -6.321 15.527 1.00 91.19 89 VAL A O 1
ATOM 725 N N . ILE A 1 90 ? -14.521 -4.845 16.676 1.00 93.31 90 ILE A N 1
ATOM 726 C CA . ILE A 1 90 ? -15.635 -3.917 16.926 1.00 93.31 90 ILE A CA 1
ATOM 727 C C . ILE A 1 90 ? -16.065 -3.202 15.642 1.00 93.31 90 ILE A C 1
ATOM 729 O O . ILE A 1 90 ? -17.262 -3.033 15.426 1.00 93.31 90 ILE A O 1
ATOM 733 N N . ASN A 1 91 ? -15.119 -2.798 14.794 1.00 92.38 91 ASN A N 1
ATOM 734 C CA . ASN A 1 91 ? -15.417 -2.188 13.499 1.00 92.38 91 ASN A CA 1
ATOM 735 C C . ASN A 1 91 ? -16.116 -3.194 12.575 1.00 92.38 91 ASN A C 1
ATOM 737 O O . ASN A 1 91 ? -17.123 -2.854 11.963 1.00 92.38 91 ASN A O 1
ATOM 741 N N . ALA A 1 92 ? -15.661 -4.450 12.555 1.00 92.06 92 ALA A N 1
ATOM 742 C CA . ALA A 1 92 ? -16.344 -5.523 11.839 1.00 92.06 92 ALA A CA 1
ATOM 743 C C . ALA A 1 92 ? -17.769 -5.744 12.365 1.00 92.06 92 ALA A C 1
ATOM 745 O O . ALA A 1 92 ? -18.715 -5.806 11.584 1.00 92.06 92 ALA A O 1
ATOM 746 N N . LEU A 1 93 ? -17.945 -5.804 13.692 1.00 95.50 93 LEU A N 1
ATOM 747 C CA . LEU A 1 93 ? -19.262 -5.949 14.315 1.00 95.50 93 LEU A CA 1
ATOM 748 C C . LEU A 1 93 ? -20.184 -4.787 13.935 1.00 95.50 93 LEU A C 1
ATOM 750 O O . LEU A 1 93 ? -21.343 -5.015 13.599 1.00 95.50 93 LEU A O 1
ATOM 754 N N . TYR A 1 94 ? -19.667 -3.557 13.945 1.00 93.88 94 TYR A N 1
ATOM 755 C CA . TYR A 1 94 ? -20.402 -2.377 13.503 1.00 93.88 94 TYR A CA 1
ATOM 756 C C . TYR A 1 94 ? -20.878 -2.520 12.055 1.00 93.88 94 TYR A C 1
ATOM 758 O O . TYR A 1 94 ? -22.069 -2.376 11.784 1.00 93.88 94 TYR A O 1
ATOM 766 N N . MET A 1 95 ? -19.968 -2.869 11.142 1.00 91.19 95 MET A N 1
ATOM 767 C CA . MET A 1 95 ? -20.287 -3.041 9.727 1.00 91.19 95 MET A CA 1
ATOM 768 C C . MET A 1 95 ? -21.318 -4.142 9.496 1.00 91.19 95 MET A C 1
ATOM 770 O O . MET A 1 95 ? -22.310 -3.918 8.806 1.00 91.19 95 MET A O 1
ATOM 774 N N . VAL A 1 96 ? -21.145 -5.305 10.122 1.00 92.75 96 VAL A N 1
ATOM 775 C CA . VAL A 1 96 ? -22.108 -6.408 10.021 1.00 92.75 96 VAL A CA 1
ATOM 776 C C . VAL A 1 96 ? -23.477 -5.999 10.572 1.00 92.75 96 VAL A C 1
ATOM 778 O O . VAL A 1 96 ? -24.492 -6.291 9.944 1.00 92.75 96 VAL A O 1
ATOM 781 N N . SER A 1 97 ? -23.521 -5.261 11.684 1.00 93.00 97 SER A N 1
ATOM 782 C CA . SER A 1 97 ? -24.778 -4.772 12.272 1.00 93.00 97 SER A CA 1
ATOM 783 C C . SER A 1 97 ? -25.525 -3.826 11.329 1.00 93.00 97 SER A C 1
ATOM 785 O O . SER A 1 97 ? -26.743 -3.935 11.172 1.00 93.00 97 SER A O 1
ATOM 787 N N . LEU A 1 98 ? -24.796 -2.932 10.651 1.00 89.94 98 LEU A N 1
ATOM 788 C CA . LEU A 1 98 ? -25.364 -2.044 9.635 1.00 89.94 98 LEU A CA 1
ATOM 789 C C . LEU A 1 98 ? -25.903 -2.817 8.425 1.00 89.94 98 LEU A C 1
ATOM 791 O O . LEU A 1 98 ? -26.979 -2.493 7.926 1.00 89.94 98 LEU A O 1
ATOM 795 N N . LEU A 1 99 ? -25.177 -3.840 7.965 1.00 89.00 99 LEU A N 1
ATOM 796 C CA . LEU A 1 99 ? -25.569 -4.656 6.812 1.00 89.00 99 LEU A CA 1
ATOM 797 C C . LEU A 1 99 ? -26.785 -5.544 7.103 1.00 89.00 99 LEU A C 1
ATOM 799 O O . LEU A 1 99 ? -27.656 -5.690 6.246 1.00 89.00 99 LEU A O 1
ATOM 803 N N . LEU A 1 100 ? -26.871 -6.119 8.307 1.00 90.12 100 LEU A N 1
ATOM 804 C CA . LEU A 1 100 ? -28.040 -6.887 8.741 1.00 90.12 100 LEU A CA 1
ATOM 805 C C . LEU A 1 100 ? -29.282 -6.001 8.873 1.00 90.12 100 LEU A C 1
ATOM 807 O O . LEU A 1 100 ? -30.389 -6.447 8.564 1.00 90.12 100 LEU A O 1
ATOM 811 N N . HIS A 1 101 ? -29.093 -4.748 9.300 1.00 86.38 101 HIS A N 1
ATOM 812 C CA . HIS A 1 101 ? -30.153 -3.758 9.488 1.00 86.38 101 HIS A CA 1
ATOM 813 C C . HIS A 1 101 ? -31.293 -4.279 10.394 1.00 86.38 101 HIS A C 1
ATOM 815 O O . HIS A 1 101 ? -32.474 -3.981 10.193 1.00 86.38 101 HIS A O 1
ATOM 821 N N . THR A 1 102 ? -30.960 -5.058 11.422 1.00 88.88 102 THR A N 1
ATOM 822 C CA . THR A 1 102 ? -31.919 -5.507 12.440 1.00 88.88 102 THR A CA 1
ATOM 823 C C . THR A 1 102 ? -31.730 -4.725 13.736 1.00 88.88 102 THR A C 1
ATOM 825 O O . THR A 1 102 ? -30.629 -4.283 14.060 1.00 88.88 102 THR A O 1
ATOM 828 N N . GLN A 1 103 ? -32.818 -4.548 14.492 1.00 91.25 103 GLN A N 1
ATOM 829 C CA . GLN A 1 103 ? -32.770 -3.879 15.796 1.00 91.25 103 GLN A CA 1
ATOM 830 C C . GLN A 1 103 ? -31.824 -4.597 16.764 1.00 91.25 103 GLN A C 1
ATOM 832 O O . GLN A 1 103 ? -31.073 -3.951 17.482 1.00 91.25 103 GLN A O 1
ATOM 837 N N . GLU A 1 104 ? -31.872 -5.929 16.764 1.00 93.44 104 GLU A N 1
ATOM 838 C CA . GLU A 1 104 ? -31.072 -6.786 17.638 1.00 93.44 104 GLU A CA 1
ATOM 839 C C . GLU A 1 104 ? -29.574 -6.614 17.372 1.00 93.44 104 GLU A C 1
ATOM 841 O O . GLU A 1 104 ? -28.838 -6.279 18.294 1.00 93.44 104 GLU A O 1
ATOM 846 N N . ALA A 1 105 ? -29.140 -6.695 16.109 1.00 93.75 105 ALA A N 1
ATOM 847 C CA . ALA A 1 105 ? -27.730 -6.526 15.762 1.00 93.75 105 ALA A CA 1
ATOM 848 C C . ALA A 1 105 ? -27.199 -5.127 16.121 1.00 93.75 105 ALA A C 1
ATOM 850 O O . ALA A 1 105 ? -26.105 -4.967 16.664 1.00 93.75 105 ALA A O 1
ATOM 851 N N . LEU A 1 106 ? -28.004 -4.088 15.881 1.00 93.38 106 LEU A N 1
ATOM 852 C CA . LEU A 1 106 ? -27.643 -2.722 16.262 1.00 93.38 106 LEU A CA 1
ATOM 853 C C . LEU A 1 106 ? -27.549 -2.554 17.783 1.00 93.38 106 LEU A C 1
ATOM 855 O O . LEU A 1 106 ? -26.603 -1.936 18.274 1.00 93.38 106 LEU A O 1
ATOM 859 N N . ASP A 1 107 ? -28.496 -3.108 18.538 1.00 95.75 107 ASP A N 1
ATOM 860 C CA . ASP A 1 107 ? -28.476 -3.067 19.999 1.00 95.75 107 ASP A CA 1
ATOM 861 C C . ASP A 1 107 ? -27.277 -3.838 20.573 1.00 95.75 107 ASP A C 1
ATOM 863 O O . ASP A 1 107 ? -26.647 -3.366 21.525 1.00 95.75 107 ASP A O 1
ATOM 867 N N . ASP A 1 108 ? -26.907 -4.962 19.960 1.00 95.88 108 ASP A N 1
ATOM 868 C CA . ASP A 1 108 ? -25.729 -5.752 20.316 1.00 95.88 108 ASP A CA 1
ATOM 869 C C . ASP A 1 108 ? -24.423 -4.985 20.082 1.00 95.88 108 ASP A C 1
ATOM 871 O O . ASP A 1 108 ? -23.517 -5.016 20.925 1.00 95.88 108 ASP A O 1
ATOM 875 N N . PHE A 1 109 ? -24.324 -4.221 18.991 1.00 95.56 109 PHE A N 1
ATOM 876 C CA . PHE A 1 109 ? -23.214 -3.290 18.794 1.00 95.56 109 PHE A CA 1
ATOM 877 C C . PHE A 1 109 ? -23.216 -2.171 19.851 1.00 95.56 109 PHE A C 1
ATOM 879 O O . PHE A 1 109 ? -22.189 -1.891 20.479 1.00 95.56 109 PHE A O 1
ATOM 886 N N . LEU A 1 110 ? -24.367 -1.545 20.112 1.00 95.56 110 LEU A N 1
ATOM 887 C CA . LEU A 1 110 ? -24.496 -0.481 21.117 1.00 95.56 110 LEU A CA 1
ATOM 888 C C . LEU A 1 110 ? -24.225 -0.985 22.548 1.00 95.56 110 LEU A C 1
ATOM 890 O O . LEU A 1 110 ? -23.839 -0.211 23.436 1.00 95.56 110 LEU A O 1
ATOM 894 N N . ALA A 1 111 ? -24.359 -2.289 22.794 1.00 94.69 111 ALA A N 1
ATOM 895 C CA . ALA A 1 111 ? -23.968 -2.928 24.044 1.00 94.69 111 ALA A CA 1
ATOM 896 C C . ALA A 1 111 ? -22.453 -2.839 24.312 1.00 94.69 111 ALA A C 1
ATOM 898 O O . ALA A 1 111 ? -22.026 -2.910 25.471 1.00 94.69 111 ALA A O 1
ATOM 899 N N . GLN A 1 112 ? -21.635 -2.618 23.278 1.00 93.94 112 GLN A N 1
ATOM 900 C CA . GLN A 1 112 ? -20.185 -2.702 23.385 1.00 93.94 112 GLN A CA 1
ATOM 901 C C . GLN A 1 112 ? -19.533 -1.477 24.033 1.00 93.94 112 GLN A C 1
ATOM 903 O O . GLN A 1 112 ? -19.971 -0.326 23.925 1.00 93.94 112 GLN A O 1
ATOM 908 N N . LYS A 1 113 ? -18.422 -1.748 24.728 1.00 90.56 113 LYS A N 1
ATOM 909 C CA . LYS A 1 113 ? -17.480 -0.725 25.182 1.00 90.56 113 LYS A CA 1
ATOM 910 C C . LYS A 1 113 ? -16.370 -0.582 24.145 1.00 90.56 113 LYS A C 1
ATOM 912 O O . LYS A 1 113 ? -15.646 -1.541 23.876 1.00 90.56 113 LYS A O 1
ATOM 917 N N . LEU A 1 114 ? -16.224 0.625 23.621 1.00 90.19 114 LEU A N 1
ATOM 918 C CA . LEU A 1 114 ? -15.273 0.948 22.572 1.00 90.19 114 LEU A CA 1
ATOM 919 C C . LEU A 1 114 ? -13.874 1.217 23.168 1.00 90.19 114 LEU A C 1
ATOM 921 O O . LEU A 1 114 ? -13.772 1.784 24.260 1.00 90.19 114 LEU A O 1
ATOM 925 N N . PRO A 1 115 ? -12.778 0.804 22.510 1.00 84.75 115 PRO A N 1
ATOM 926 C CA . PRO A 1 115 ? -11.430 1.267 22.824 1.00 84.75 115 PRO A CA 1
ATOM 927 C C . PRO A 1 115 ? -11.264 2.748 22.451 1.00 84.75 115 PRO A C 1
ATOM 929 O O . PRO A 1 115 ? -12.021 3.285 21.648 1.00 84.75 115 PRO A O 1
ATOM 932 N N . SER A 1 116 ? -10.280 3.418 23.055 1.00 74.62 116 SER A N 1
ATOM 933 C CA . SER A 1 116 ? -10.002 4.842 22.807 1.00 74.62 116 SER A CA 1
ATOM 934 C C . SER A 1 116 ? -9.333 5.115 21.454 1.00 74.62 116 SER A C 1
ATOM 936 O O . SER A 1 116 ? -9.361 6.252 20.994 1.00 74.62 116 SER A O 1
ATOM 938 N N . TRP A 1 117 ? -8.775 4.083 20.812 1.00 70.56 117 TRP A N 1
ATOM 939 C CA . TRP A 1 117 ? -8.075 4.144 19.527 1.00 70.56 117 TRP A CA 1
ATOM 940 C C . TRP A 1 117 ? -8.557 3.032 18.586 1.00 70.56 117 TRP A C 1
ATOM 942 O O . TRP A 1 117 ? -9.055 2.003 19.044 1.00 70.56 117 TRP A O 1
ATOM 952 N N . GLY A 1 118 ? -8.388 3.235 17.275 1.00 71.50 118 GLY A N 1
ATOM 953 C CA . GLY A 1 118 ? -8.653 2.211 16.255 1.00 71.50 118 GLY A CA 1
ATOM 954 C C . GLY A 1 118 ? -10.130 1.977 15.914 1.00 71.50 118 GLY A C 1
ATOM 955 O O . GLY A 1 118 ? -10.456 0.930 15.367 1.00 71.50 118 GLY A O 1
ATOM 956 N N . ILE A 1 119 ? -11.027 2.917 16.236 1.00 84.81 119 ILE A N 1
ATOM 957 C CA . ILE A 1 119 ? -12.455 2.849 15.883 1.00 84.81 119 ILE A CA 1
ATOM 958 C C . ILE A 1 119 ? -12.757 3.810 14.738 1.00 84.81 119 ILE A C 1
ATOM 960 O O . ILE A 1 119 ? -12.608 5.022 14.905 1.00 84.81 119 ILE A O 1
ATOM 964 N N . HIS A 1 120 ? -13.209 3.282 13.597 1.00 81.94 120 HIS A N 1
ATOM 965 C CA . HIS A 1 120 ? -13.406 4.083 12.381 1.00 81.94 120 HIS A CA 1
ATOM 966 C C . HIS A 1 120 ? -14.486 5.157 12.546 1.00 81.94 120 HIS A C 1
ATOM 968 O O . HIS A 1 120 ? -14.303 6.273 12.074 1.00 81.94 120 HIS A O 1
ATOM 974 N N . ILE A 1 121 ? -15.543 4.878 13.321 1.00 81.94 121 ILE A N 1
ATOM 975 C CA . ILE A 1 121 ? -16.653 5.817 13.580 1.00 81.94 121 ILE A CA 1
ATOM 976 C C . ILE A 1 121 ? -16.162 7.164 14.144 1.00 81.94 121 ILE A C 1
ATOM 978 O O . ILE A 1 121 ? -16.786 8.198 13.920 1.00 81.94 121 ILE A O 1
ATOM 982 N N . PHE A 1 122 ? -15.044 7.164 14.877 1.00 77.88 122 PHE A N 1
ATOM 983 C CA . PHE A 1 122 ? -14.491 8.352 15.536 1.00 77.88 122 PHE A CA 1
ATOM 984 C C . PHE A 1 122 ? -13.080 8.711 15.054 1.00 77.88 122 PHE A C 1
ATOM 986 O O . PHE A 1 122 ? -12.397 9.504 15.703 1.00 77.88 122 PHE A O 1
ATOM 993 N N . SER A 1 123 ? -12.627 8.122 13.944 1.00 67.75 123 SER A N 1
ATOM 994 C CA . SER A 1 123 ? -11.308 8.394 13.379 1.00 67.75 123 SER A CA 1
ATOM 995 C C . SER A 1 123 ? -11.403 9.409 12.245 1.00 67.75 123 SER A C 1
ATOM 997 O O . SER A 1 123 ? -12.109 9.189 11.265 1.00 67.75 123 SER A O 1
ATOM 999 N N . SER A 1 124 ? -10.653 10.505 12.357 1.00 54.56 124 SER A N 1
ATOM 1000 C CA . SER A 1 124 ? -10.512 11.503 11.290 1.00 54.56 124 SER A CA 1
ATOM 1001 C C . SER A 1 124 ? -9.507 11.093 10.206 1.00 54.56 124 SER A C 1
ATOM 1003 O O . SER A 1 124 ? -9.524 11.662 9.122 1.00 54.56 124 SER A O 1
ATOM 1005 N N . TYR A 1 125 ? -8.647 10.101 10.474 1.00 45.56 125 TYR A N 1
ATOM 1006 C CA . TYR A 1 125 ? -7.555 9.688 9.580 1.00 45.56 125 TYR A CA 1
ATOM 1007 C C . TYR A 1 125 ? -8.014 8.961 8.304 1.00 45.56 125 TYR A C 1
ATOM 1009 O O . TYR A 1 125 ? -7.226 8.853 7.372 1.00 45.56 125 TYR A O 1
ATOM 1017 N N . TYR A 1 126 ? -9.255 8.465 8.258 1.00 47.19 126 TYR A N 1
ATOM 1018 C CA . TYR A 1 126 ? -9.765 7.599 7.179 1.00 47.19 126 TYR A CA 1
ATOM 1019 C C . TYR A 1 126 ? -10.909 8.225 6.367 1.00 47.19 126 TYR A C 1
ATOM 1021 O O . TYR A 1 126 ? -11.626 7.524 5.657 1.00 47.19 126 TYR A O 1
ATOM 1029 N N . ALA A 1 127 ? -11.154 9.527 6.511 1.00 45.44 127 ALA A N 1
ATOM 1030 C CA . ALA A 1 127 ? -12.309 10.165 5.896 1.00 45.44 127 ALA A CA 1
ATOM 1031 C C . ALA A 1 127 ? -12.011 10.699 4.487 1.00 45.44 127 ALA A C 1
ATOM 1033 O O . ALA A 1 127 ? -11.761 11.888 4.309 1.00 45.44 127 ALA A O 1
ATOM 1034 N N . ASP A 1 128 ? -12.154 9.842 3.473 1.00 44.94 128 ASP A N 1
ATOM 1035 C CA . ASP A 1 128 ? -12.314 10.291 2.079 1.00 44.94 128 ASP A CA 1
ATOM 1036 C C . ASP A 1 128 ? -13.645 11.057 1.884 1.00 44.94 128 ASP A C 1
ATOM 1038 O O . ASP A 1 128 ? -13.791 11.857 0.959 1.00 44.94 128 ASP A O 1
ATOM 1042 N N . ALA A 1 129 ? -14.620 10.848 2.780 1.00 47.91 129 ALA A N 1
ATOM 1043 C CA . ALA A 1 129 ? -15.937 11.494 2.790 1.00 47.91 129 ALA A CA 1
ATOM 1044 C C . ALA A 1 129 ? -15.984 12.884 3.476 1.00 47.91 129 ALA A C 1
ATOM 1046 O O . ALA A 1 129 ? -17.060 13.480 3.558 1.00 47.91 129 ALA A O 1
ATOM 1047 N N . GLY A 1 130 ? -14.840 13.417 3.928 1.00 52.38 130 GLY A N 1
ATOM 1048 C CA . GLY A 1 130 ? -14.715 14.708 4.624 1.00 52.38 130 GLY A CA 1
ATOM 1049 C C . GLY A 1 130 ? -14.561 14.577 6.144 1.00 52.38 130 GLY A C 1
ATOM 1050 O O . GLY A 1 130 ? -15.023 13.602 6.738 1.00 52.38 130 GLY A O 1
ATOM 1051 N N . GLU A 1 131 ? -13.900 15.556 6.779 1.00 57.47 131 GLU A N 1
ATOM 1052 C CA . GLU A 1 131 ? -13.699 15.580 8.237 1.00 57.47 131 GLU A CA 1
ATOM 1053 C C . GLU A 1 131 ? -15.033 15.335 8.964 1.00 57.47 131 GLU A C 1
ATOM 1055 O O . GLU A 1 131 ? -16.045 15.959 8.655 1.00 57.47 131 GLU A O 1
ATOM 1060 N N . ASP A 1 132 ? -15.030 14.399 9.915 1.00 71.81 132 ASP A N 1
ATOM 1061 C CA . ASP A 1 132 ? -16.159 14.040 10.782 1.00 71.81 132 ASP A CA 1
ATOM 1062 C C . ASP A 1 132 ? -17.367 13.290 10.172 1.00 71.81 132 ASP A C 1
ATOM 1064 O O . ASP A 1 132 ? -18.276 12.917 10.922 1.00 71.81 132 ASP A O 1
ATOM 1068 N N . ALA A 1 133 ? -17.376 12.961 8.874 1.00 77.50 133 ALA A N 1
ATOM 1069 C CA . ALA A 1 133 ? -18.527 12.318 8.216 1.00 77.50 133 ALA A CA 1
ATOM 1070 C C . ALA A 1 133 ? -19.009 11.018 8.902 1.00 77.50 133 ALA A C 1
ATOM 1072 O O . ALA A 1 133 ? -20.211 10.811 9.087 1.00 77.50 133 ALA A O 1
ATOM 1073 N N . TYR A 1 134 ? -18.083 10.159 9.343 1.00 82.12 134 TYR A N 1
ATOM 1074 C CA . TYR A 1 134 ? -18.403 8.906 10.040 1.00 82.12 134 TYR A CA 1
ATOM 1075 C C . TYR A 1 134 ? -19.082 9.125 11.395 1.00 82.12 134 TYR A C 1
ATOM 1077 O O . TYR A 1 134 ? -20.064 8.452 11.728 1.00 82.12 134 TYR A O 1
ATOM 1085 N N . ARG A 1 135 ? -18.570 10.085 12.173 1.00 86.31 135 ARG A N 1
ATOM 1086 C CA . ARG A 1 135 ? -19.107 10.445 13.489 1.00 86.31 135 ARG A CA 1
ATOM 1087 C C . ARG A 1 135 ? -20.519 10.983 13.331 1.00 86.31 135 ARG A C 1
ATOM 1089 O O . ARG A 1 135 ? -21.430 10.561 14.046 1.00 86.31 135 ARG A O 1
ATOM 1096 N N . ASP A 1 136 ? -20.692 11.904 12.393 1.00 86.06 136 ASP A N 1
ATOM 1097 C CA . ASP A 1 136 ? -21.962 12.575 12.166 1.00 86.06 136 ASP A CA 1
ATOM 1098 C C . ASP A 1 136 ? -23.008 11.584 11.651 1.00 86.06 136 ASP A C 1
ATOM 1100 O O . ASP A 1 136 ? -24.131 11.567 12.161 1.00 86.06 136 ASP A O 1
ATOM 1104 N N . PHE A 1 137 ? -22.637 10.679 10.738 1.00 87.31 137 PHE A N 1
ATOM 1105 C CA . PHE A 1 137 ? -23.498 9.578 10.303 1.00 87.31 137 PHE A CA 1
ATOM 1106 C C . PHE A 1 137 ? -23.940 8.698 11.480 1.00 87.31 137 PHE A C 1
ATOM 1108 O O . PHE A 1 137 ? -25.133 8.435 11.643 1.00 87.31 137 PHE A O 1
ATOM 1115 N N . PHE A 1 138 ? -23.014 8.302 12.358 1.00 90.88 138 PHE A N 1
ATOM 1116 C CA . PHE A 1 138 ? -23.354 7.468 13.507 1.00 90.88 138 PHE A CA 1
ATOM 1117 C C . PHE A 1 138 ? -24.328 8.155 14.469 1.00 90.88 138 PHE A C 1
ATOM 1119 O O . PHE A 1 138 ? -25.366 7.584 14.798 1.00 90.88 138 PHE A O 1
ATOM 1126 N N . PHE A 1 139 ? -24.038 9.381 14.910 1.00 90.81 139 PHE A N 1
ATOM 1127 C CA . PHE A 1 139 ? -24.892 10.069 15.885 1.00 90.81 139 PHE A CA 1
ATOM 1128 C C . PHE A 1 139 ? -26.234 10.537 15.305 1.00 90.81 139 PHE A C 1
ATOM 1130 O O . PHE A 1 139 ? -27.201 10.661 16.060 1.00 90.81 139 PHE A O 1
ATOM 1137 N N . SER A 1 140 ? -26.312 10.799 13.996 1.00 88.06 140 SER A N 1
ATOM 1138 C CA . SER A 1 140 ? -27.538 11.287 13.350 1.00 88.06 140 SER A CA 1
ATOM 1139 C C . SER A 1 140 ? -28.424 10.184 12.773 1.00 88.06 140 SER A C 1
ATOM 1141 O O . SER A 1 140 ? -29.644 10.339 12.797 1.00 88.06 140 SER A O 1
ATOM 1143 N N . GLN A 1 141 ? -27.846 9.085 12.279 1.00 86.56 141 GLN A N 1
ATOM 1144 C CA . GLN A 1 141 ? -28.591 8.037 11.574 1.00 86.56 141 GLN A CA 1
ATOM 1145 C C . GLN A 1 141 ? -28.557 6.690 12.286 1.00 86.56 141 GLN A C 1
ATOM 1147 O O . GLN A 1 141 ? -29.572 6.003 12.302 1.00 86.56 141 GLN A O 1
ATOM 1152 N N . VAL A 1 142 ? -27.437 6.313 12.906 1.00 89.62 142 VAL A N 1
ATOM 1153 C CA . VAL A 1 142 ? -27.296 4.965 13.478 1.00 89.62 142 VAL A CA 1
ATOM 1154 C C . VAL A 1 142 ? -27.760 4.908 14.928 1.00 89.62 142 VAL A C 1
ATOM 1156 O O . VAL A 1 142 ? -28.712 4.196 15.235 1.00 89.62 142 VAL A O 1
ATOM 1159 N N . LEU A 1 143 ? -27.148 5.687 15.826 1.00 92.44 143 LEU A N 1
ATOM 1160 C CA . LEU A 1 143 ? -27.487 5.703 17.251 1.00 92.44 143 LEU A CA 1
ATOM 1161 C C . LEU A 1 143 ? -29.002 5.848 17.496 1.00 92.44 143 LEU A C 1
ATOM 1163 O O . LEU A 1 143 ? -29.514 5.064 18.291 1.00 92.44 143 LEU A O 1
ATOM 1167 N N . PRO A 1 144 ? -29.755 6.744 16.815 1.00 91.12 144 PRO A N 1
ATOM 1168 C CA . PRO A 1 144 ? -31.197 6.893 17.038 1.00 91.12 144 PRO A CA 1
ATOM 1169 C C . PRO A 1 144 ? -32.038 5.653 16.721 1.00 91.12 144 PRO A C 1
ATOM 1171 O O . PRO A 1 144 ? -33.158 5.551 17.218 1.00 91.12 144 PRO A O 1
ATOM 1174 N N . THR A 1 145 ? -31.523 4.722 15.915 1.00 89.12 145 THR A N 1
ATOM 1175 C CA . THR A 1 145 ? -32.242 3.488 15.570 1.00 89.12 145 THR A CA 1
ATOM 1176 C C . THR A 1 145 ? -32.138 2.416 16.651 1.00 89.12 145 THR A C 1
ATOM 1178 O O . THR A 1 145 ? -32.952 1.504 16.651 1.00 89.12 145 THR A O 1
ATOM 1181 N N . GLY A 1 146 ? -31.204 2.531 17.603 1.00 90.69 146 GLY A N 1
ATOM 1182 C CA . GLY A 1 146 ? -31.104 1.632 18.759 1.00 90.69 146 GLY A CA 1
ATOM 1183 C C . GLY A 1 146 ? -32.300 1.743 19.709 1.00 90.69 146 GLY A C 1
ATOM 1184 O O . GLY A 1 146 ? -32.948 2.793 19.773 1.00 90.69 146 GLY A O 1
ATOM 1185 N N . THR A 1 147 ? -32.572 0.713 20.512 1.00 94.38 147 THR A N 1
ATOM 1186 C CA . THR A 1 147 ? -33.585 0.815 21.576 1.00 94.38 147 THR A CA 1
ATOM 1187 C C . THR A 1 147 ? -33.171 1.848 22.628 1.00 94.38 147 THR A C 1
ATOM 1189 O O . THR A 1 147 ? -31.975 2.084 22.832 1.00 94.38 147 THR A O 1
ATOM 1192 N N . PRO A 1 148 ? -34.125 2.490 23.331 1.00 94.31 148 PRO A N 1
ATOM 1193 C CA . PRO A 1 148 ? -33.796 3.478 24.359 1.00 94.31 148 PRO A CA 1
ATOM 1194 C C . PRO A 1 148 ? -32.776 2.966 25.387 1.00 94.31 148 PRO A C 1
ATOM 1196 O O . PRO A 1 148 ? -31.842 3.677 25.750 1.00 94.31 148 PRO A O 1
ATOM 1199 N N . GLU A 1 149 ? -32.908 1.713 25.816 1.00 93.31 149 GLU A N 1
ATOM 1200 C CA . GLU A 1 149 ? -32.002 1.055 26.758 1.00 93.31 149 GLU A CA 1
ATOM 1201 C C . GLU A 1 149 ? -30.591 0.894 26.172 1.00 93.31 149 GLU A C 1
ATOM 1203 O O . GLU A 1 149 ? -29.602 1.204 26.848 1.00 93.31 149 GLU A O 1
ATOM 1208 N N . ALA A 1 150 ? -30.485 0.454 24.914 1.00 94.69 150 ALA A N 1
ATOM 1209 C CA . ALA A 1 150 ? -29.209 0.277 24.229 1.00 94.69 150 ALA A CA 1
ATOM 1210 C C . ALA A 1 150 ? -28.482 1.615 24.032 1.00 94.69 150 ALA A C 1
ATOM 1212 O O . ALA A 1 150 ? -27.301 1.725 24.375 1.00 94.69 150 ALA A O 1
ATOM 1213 N N . ARG A 1 151 ? -29.195 2.660 23.584 1.00 95.56 151 ARG A N 1
ATOM 1214 C CA . ARG A 1 151 ? -28.640 4.013 23.401 1.00 95.56 151 ARG A CA 1
ATOM 1215 C C . ARG A 1 151 ? -28.118 4.594 24.712 1.00 95.56 151 ARG A C 1
ATOM 1217 O O . ARG A 1 151 ? -26.961 5.010 24.787 1.00 95.56 151 ARG A O 1
ATOM 1224 N N . ARG A 1 152 ? -28.928 4.562 25.777 1.00 95.38 152 ARG A N 1
ATOM 1225 C CA . ARG A 1 152 ? -28.516 5.041 27.109 1.00 95.38 152 ARG A CA 1
ATOM 1226 C C . ARG A 1 152 ? -27.311 4.271 27.636 1.00 95.38 152 ARG A C 1
ATOM 1228 O O . ARG A 1 152 ? -26.348 4.873 28.115 1.00 95.38 152 ARG A O 1
ATOM 1235 N N . GLY A 1 153 ? -27.332 2.945 27.506 1.00 94.62 153 GLY A N 1
ATOM 1236 C CA . GLY A 1 153 ? -26.211 2.093 27.886 1.00 94.62 153 GLY A CA 1
ATOM 1237 C C . GLY A 1 153 ? -24.928 2.443 27.130 1.00 94.62 153 GLY A C 1
ATOM 1238 O O . GLY A 1 153 ? -23.866 2.552 27.749 1.00 94.62 153 GLY A O 1
ATOM 1239 N N . PHE A 1 154 ? -25.018 2.649 25.814 1.00 95.12 154 PHE A N 1
ATOM 1240 C CA . PHE A 1 154 ? -23.885 3.014 24.966 1.00 95.12 154 PHE A CA 1
ATOM 1241 C C . PHE A 1 154 ? -23.253 4.333 25.418 1.00 95.12 154 PHE A C 1
ATOM 1243 O O . PHE A 1 154 ? -22.038 4.400 25.629 1.00 95.12 154 PHE A O 1
ATOM 1250 N N . LEU A 1 155 ? -24.077 5.363 25.633 1.00 94.88 155 LEU A N 1
ATOM 1251 C CA . LEU A 1 155 ? -23.622 6.680 26.074 1.00 94.88 155 LEU A CA 1
ATOM 1252 C C . LEU A 1 155 ? -22.932 6.610 27.445 1.00 94.88 155 LEU A C 1
ATOM 1254 O O . LEU A 1 155 ? -21.827 7.129 27.601 1.00 94.88 155 LEU A O 1
ATOM 1258 N N . LEU A 1 156 ? -23.515 5.900 28.418 1.00 93.06 156 LEU A N 1
ATOM 1259 C CA . LEU A 1 156 ? -22.924 5.732 29.756 1.00 93.06 156 LEU A CA 1
ATOM 1260 C C . LEU A 1 156 ? -21.574 5.003 29.730 1.00 93.06 156 LEU A C 1
ATOM 1262 O O . LEU A 1 156 ? -20.677 5.323 30.515 1.00 93.06 156 LEU A O 1
ATOM 1266 N N . ARG A 1 157 ? -21.412 4.021 28.835 1.00 92.12 157 ARG A N 1
ATOM 1267 C CA . ARG A 1 157 ? -20.163 3.256 28.702 1.00 92.12 157 ARG A CA 1
ATOM 1268 C C . ARG A 1 157 ? -19.052 4.052 28.022 1.00 92.12 157 ARG A C 1
ATOM 1270 O O . ARG A 1 157 ? -17.897 3.913 28.435 1.00 92.12 157 ARG A O 1
ATOM 1277 N N . ASN A 1 158 ? -19.387 4.856 27.010 1.00 92.31 158 ASN A N 1
ATOM 1278 C CA . ASN A 1 158 ? -18.408 5.372 26.049 1.00 92.31 158 ASN A CA 1
ATOM 1279 C C . ASN A 1 158 ? -18.165 6.893 26.114 1.00 92.31 158 ASN A C 1
ATOM 1281 O O . ASN A 1 158 ? -17.074 7.324 25.747 1.00 92.31 158 ASN A O 1
ATOM 1285 N N . ALA A 1 159 ? -19.087 7.708 26.647 1.00 89.94 159 ALA A N 1
ATOM 1286 C CA . ALA A 1 159 ? -18.970 9.178 26.609 1.00 89.94 159 ALA A CA 1
ATOM 1287 C C . ALA A 1 159 ? -17.707 9.741 27.290 1.00 89.94 159 ALA A C 1
ATOM 1289 O O . ALA A 1 159 ? -17.210 10.796 26.915 1.00 89.94 159 ALA A O 1
ATOM 1290 N N . LEU A 1 160 ? -17.164 9.037 28.288 1.00 88.50 160 LEU A N 1
ATOM 1291 C CA . LEU A 1 160 ? -15.982 9.465 29.050 1.00 88.50 160 LEU A CA 1
ATOM 1292 C C . LEU A 1 160 ? -14.695 8.729 28.645 1.00 88.50 160 LEU A C 1
ATOM 1294 O O . LEU A 1 160 ? -13.707 8.794 29.374 1.00 88.50 160 LEU A O 1
ATOM 1298 N N . ASN A 1 161 ? -14.724 7.966 27.549 1.00 84.06 161 ASN A N 1
ATOM 1299 C CA . ASN A 1 161 ? -13.646 7.054 27.163 1.00 84.06 161 ASN A CA 1
ATOM 1300 C C . ASN A 1 161 ? -12.605 7.681 26.221 1.00 84.06 161 ASN A C 1
ATOM 1302 O O . ASN A 1 161 ? -11.467 7.226 26.192 1.00 84.06 161 ASN A O 1
ATOM 1306 N N . PHE A 1 162 ? -12.986 8.707 25.459 1.00 79.75 162 PHE A N 1
ATOM 1307 C CA . PHE A 1 162 ? -12.135 9.339 24.447 1.00 79.75 162 PHE A CA 1
ATOM 1308 C C . PHE A 1 162 ? -11.544 10.644 24.965 1.00 79.75 162 PHE A C 1
ATOM 1310 O O . PHE A 1 162 ? -12.241 11.396 25.635 1.00 79.75 162 PHE A O 1
ATOM 1317 N N . GLU A 1 163 ? -10.289 10.950 24.644 1.00 71.94 163 GLU A N 1
ATOM 1318 C CA . GLU A 1 163 ? -9.620 12.174 25.115 1.00 71.94 163 GLU A CA 1
ATOM 1319 C C . GLU A 1 163 ? -10.008 13.425 24.311 1.00 71.94 163 GLU A C 1
ATOM 1321 O O . GLU A 1 163 ? -9.872 14.534 24.813 1.00 71.94 163 GLU A O 1
ATOM 1326 N N . ASN A 1 164 ? -10.591 13.262 23.122 1.00 80.19 164 ASN A N 1
ATOM 1327 C CA . ASN A 1 164 ? -10.986 14.355 22.235 1.00 80.19 164 ASN A CA 1
ATOM 1328 C C . ASN A 1 164 ? -12.186 15.170 22.780 1.00 80.19 164 ASN A C 1
ATOM 1330 O O . ASN A 1 164 ? -13.277 14.629 22.980 1.00 80.19 164 ASN A O 1
ATOM 1334 N N . ASP A 1 165 ? -11.988 16.477 22.988 1.00 76.56 165 ASP A N 1
ATOM 1335 C CA . ASP A 1 165 ? -13.015 17.402 23.487 1.00 76.56 165 ASP A CA 1
ATOM 1336 C C . ASP A 1 165 ? -14.171 17.630 22.503 1.00 76.56 165 ASP A C 1
ATOM 1338 O O . ASP A 1 165 ? -15.323 17.683 22.936 1.00 76.56 165 ASP A O 1
ATOM 1342 N N . SER A 1 166 ? -13.910 17.718 21.191 1.00 80.06 166 SER A N 1
ATOM 1343 C CA . SER A 1 166 ? -14.980 17.911 20.200 1.00 80.06 166 SER A CA 1
ATOM 1344 C C . SER A 1 166 ? -15.913 16.703 20.164 1.00 80.06 166 SER A C 1
ATOM 1346 O O . SER A 1 166 ? -17.134 16.851 20.164 1.00 80.06 166 SER A O 1
ATOM 1348 N N . LEU A 1 167 ? -15.349 15.497 20.259 1.00 82.31 167 LEU A N 1
ATOM 1349 C CA . LEU A 1 167 ? -16.124 14.264 20.350 1.00 82.31 167 LEU A CA 1
ATOM 1350 C C . LEU A 1 167 ? -16.941 14.198 21.649 1.00 82.31 167 LEU A C 1
ATOM 1352 O O . LEU A 1 167 ? -18.098 13.776 21.627 1.00 82.31 167 LEU A O 1
ATOM 1356 N N . PHE A 1 168 ? -16.377 14.642 22.777 1.00 85.62 168 PHE A N 1
ATOM 1357 C CA . PHE A 1 168 ? -17.116 14.698 24.040 1.00 85.62 168 PHE A CA 1
ATOM 1358 C C . PHE A 1 168 ? -18.344 15.618 23.958 1.00 85.62 168 PHE A C 1
ATOM 1360 O O . PHE A 1 168 ? -19.397 15.265 24.492 1.00 85.62 168 PHE A O 1
ATOM 1367 N N . LEU A 1 169 ? -18.246 16.759 23.265 1.00 84.50 169 LEU A N 1
ATOM 1368 C CA . LEU A 1 169 ? -19.392 17.652 23.060 1.00 84.50 169 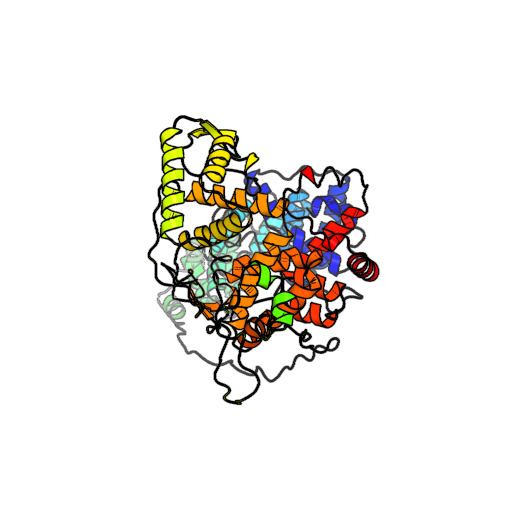LEU A CA 1
ATOM 1369 C C . LEU A 1 169 ? -20.535 16.946 22.318 1.00 84.50 169 LEU A C 1
ATOM 1371 O O . LEU A 1 169 ? -21.678 17.020 22.767 1.00 84.50 169 LEU A O 1
ATOM 1375 N N . VAL A 1 170 ? -20.229 16.179 21.269 1.00 87.38 170 VAL A N 1
ATOM 1376 C CA . VAL A 1 170 ? -21.234 15.395 20.527 1.00 87.38 170 VAL A CA 1
ATOM 1377 C C . VAL A 1 170 ? -21.879 14.325 21.419 1.00 87.38 170 VAL A C 1
ATOM 1379 O O . VAL A 1 170 ? -23.103 14.184 21.445 1.00 87.38 170 VAL A O 1
ATOM 1382 N N . PHE A 1 171 ? -21.086 13.615 22.231 1.00 90.31 171 PHE A N 1
ATOM 1383 C CA . PHE A 1 171 ? -21.619 12.672 23.222 1.00 90.31 171 PHE A CA 1
ATOM 1384 C C . PHE A 1 171 ? -22.533 13.352 24.242 1.00 90.31 171 PHE A C 1
ATOM 1386 O O . PHE A 1 171 ? -23.572 12.798 24.595 1.00 90.31 171 PHE A O 1
ATOM 1393 N N . ARG A 1 172 ? -22.163 14.542 24.723 1.00 88.38 172 ARG A N 1
ATOM 1394 C CA . ARG A 1 172 ? -22.961 15.316 25.680 1.00 88.38 172 ARG A CA 1
ATOM 1395 C C . ARG A 1 172 ? -24.291 15.758 25.073 1.00 88.38 172 ARG A C 1
ATOM 1397 O O . ARG A 1 172 ? -25.313 15.671 25.752 1.00 88.38 172 ARG A O 1
ATOM 1404 N N . GLU A 1 173 ? -24.300 16.188 23.814 1.00 89.38 173 GLU A N 1
ATOM 1405 C CA . GLU A 1 173 ? -25.536 16.506 23.090 1.00 89.38 173 GLU A CA 1
ATOM 1406 C C . GLU A 1 173 ? -26.442 15.284 22.925 1.00 89.38 173 GLU A C 1
ATOM 1408 O O . GLU A 1 173 ? -27.651 15.387 23.126 1.00 89.38 173 GLU A O 1
ATOM 1413 N N . ALA A 1 174 ? -25.877 14.114 22.616 1.00 89.69 174 ALA A N 1
ATOM 1414 C CA . ALA A 1 174 ? -26.642 12.871 22.576 1.00 89.69 174 ALA A CA 1
ATOM 1415 C C . ALA A 1 174 ? -27.186 12.491 23.968 1.00 89.69 174 ALA A C 1
ATOM 1417 O O . ALA A 1 174 ? -28.345 12.107 24.090 1.00 89.69 174 ALA A O 1
ATOM 1418 N N . PHE A 1 175 ? -26.391 12.677 25.027 1.00 92.00 175 PHE A N 1
ATOM 1419 C CA . PHE A 1 175 ? -26.799 12.450 26.419 1.00 92.00 175 PHE A CA 1
ATOM 1420 C C . PHE A 1 175 ? -27.983 13.339 26.827 1.00 92.00 175 PHE A C 1
ATOM 1422 O O . PHE A 1 175 ? -28.896 12.876 27.496 1.00 92.00 175 PHE A O 1
ATOM 1429 N N . LEU A 1 176 ? -28.008 14.601 26.388 1.00 89.06 176 LEU A N 1
ATOM 1430 C CA . LEU A 1 176 ? -29.110 15.539 26.645 1.00 89.06 176 LEU A CA 1
ATOM 1431 C C . LEU A 1 176 ? -30.453 15.101 26.044 1.00 89.06 176 LEU A C 1
ATOM 1433 O O . LEU A 1 176 ? -31.503 15.516 26.530 1.00 89.06 176 LEU A O 1
ATOM 1437 N N . ARG A 1 177 ? -30.430 14.308 24.969 1.00 89.00 177 ARG A N 1
ATOM 1438 C CA . ARG A 1 177 ? -31.642 13.857 24.267 1.00 89.00 177 ARG A CA 1
ATOM 1439 C C . ARG A 1 177 ? -32.276 12.622 24.906 1.00 89.00 177 ARG A C 1
ATOM 1441 O O . ARG A 1 177 ? -33.411 12.293 24.573 1.00 89.00 177 ARG A O 1
ATOM 1448 N N . GLU A 1 178 ? -31.569 11.951 25.812 1.00 92.00 178 GLU A N 1
ATOM 1449 C CA . GLU A 1 178 ? -32.037 10.734 26.471 1.00 92.00 178 GLU A CA 1
ATOM 1450 C C . GLU A 1 178 ? -32.564 11.007 27.884 1.00 92.00 178 GLU A C 1
ATOM 1452 O O . GLU A 1 178 ? -32.071 11.869 28.608 1.00 92.00 178 GLU A O 1
ATOM 1457 N N . GLN A 1 179 ? -33.553 10.218 28.308 1.00 89.50 179 GLN A N 1
ATOM 1458 C CA . GLN A 1 179 ? -34.064 10.241 29.680 1.00 89.50 179 GLN A CA 1
ATOM 1459 C C . GLN A 1 179 ? -33.481 9.075 30.471 1.00 89.50 179 GLN A C 1
ATOM 1461 O O . GLN A 1 179 ? -33.917 7.933 30.321 1.00 89.50 179 GLN A O 1
ATOM 1466 N N . PHE A 1 180 ? -32.489 9.358 31.310 1.00 92.50 180 PHE A N 1
ATOM 1467 C CA . PHE A 1 180 ? -31.877 8.345 32.159 1.00 92.50 180 PHE A CA 1
ATOM 1468 C C . PHE A 1 180 ? -32.658 8.139 33.450 1.00 92.50 180 PHE A C 1
ATOM 1470 O O . PHE A 1 180 ? -33.222 9.062 34.028 1.00 92.50 180 PHE A O 1
ATOM 1477 N N . THR A 1 181 ? -32.641 6.906 33.936 1.00 89.88 181 THR A N 1
ATOM 1478 C CA . THR A 1 181 ? -33.139 6.554 35.264 1.00 89.88 181 THR A CA 1
ATOM 1479 C C . THR A 1 181 ? -32.080 6.825 36.333 1.00 89.88 181 THR A C 1
ATOM 1481 O O . THR A 1 181 ? -30.873 6.790 36.075 1.00 89.88 181 THR A O 1
ATOM 1484 N N . GLU A 1 182 ? -32.509 6.992 37.587 1.00 87.00 182 GLU A N 1
ATOM 1485 C CA . GLU A 1 182 ? -31.579 7.150 38.715 1.00 87.00 182 GLU A CA 1
ATOM 1486 C C . GLU A 1 182 ? -30.580 5.977 38.811 1.00 87.00 182 GLU A C 1
ATOM 1488 O O . GLU A 1 182 ? -29.395 6.171 39.097 1.00 87.00 182 GLU A O 1
ATOM 1493 N N . LYS A 1 183 ? -31.039 4.750 38.523 1.00 90.12 183 LYS A N 1
ATOM 1494 C CA . LYS A 1 183 ? -30.207 3.539 38.540 1.00 90.12 183 LYS A CA 1
ATOM 1495 C C . LYS A 1 183 ? -29.094 3.589 37.490 1.00 90.12 183 LYS A C 1
ATOM 1497 O O . LYS A 1 183 ? -27.979 3.159 37.778 1.00 90.12 183 LYS A O 1
ATOM 1502 N N . GLU A 1 184 ? -29.394 4.087 36.296 1.00 92.19 184 GLU A N 1
ATOM 1503 C CA . GLU A 1 184 ? -28.439 4.221 35.194 1.00 92.19 184 GLU A CA 1
ATOM 1504 C C . GLU A 1 184 ? -27.402 5.312 35.489 1.00 92.19 184 GLU A C 1
ATOM 1506 O O . GLU A 1 184 ? -26.199 5.055 35.393 1.00 92.19 184 GLU A O 1
ATOM 1511 N N . ILE A 1 185 ? -27.847 6.486 35.952 1.00 91.88 185 ILE A N 1
ATOM 1512 C CA . ILE A 1 185 ? -26.963 7.606 36.317 1.00 91.88 185 ILE A CA 1
ATOM 1513 C C . ILE A 1 185 ? -26.026 7.250 37.466 1.00 91.88 185 ILE A C 1
ATOM 1515 O O . ILE A 1 185 ? -24.863 7.648 37.452 1.00 91.88 185 ILE A O 1
ATOM 1519 N N . LYS A 1 186 ? -26.467 6.421 38.417 1.00 90.19 186 LYS A N 1
ATOM 1520 C CA . LYS A 1 186 ? -25.618 5.939 39.515 1.00 90.19 186 LYS A CA 1
ATOM 1521 C C . LYS A 1 186 ? -24.327 5.253 39.039 1.00 90.19 186 LYS A C 1
ATOM 1523 O O . LYS A 1 186 ? -23.350 5.201 39.783 1.00 90.19 186 LYS A O 1
ATOM 1528 N N . SER A 1 187 ? -24.283 4.736 37.809 1.00 88.56 187 SER A N 1
ATOM 1529 C CA . SER A 1 187 ? -23.057 4.175 37.226 1.00 88.56 187 SER A CA 1
ATOM 1530 C C . SER A 1 187 ? -21.937 5.214 37.036 1.00 88.56 187 SER A C 1
ATOM 1532 O O . SER A 1 187 ? -20.756 4.858 37.096 1.00 88.56 187 SER A O 1
ATOM 1534 N N . LEU A 1 188 ? -22.284 6.501 36.891 1.00 88.69 188 LEU A N 1
ATOM 1535 C CA . LEU A 1 188 ? -21.331 7.608 36.782 1.00 88.69 188 LEU A CA 1
ATOM 1536 C C . LEU A 1 188 ? -20.642 7.927 38.112 1.00 88.69 188 LEU A C 1
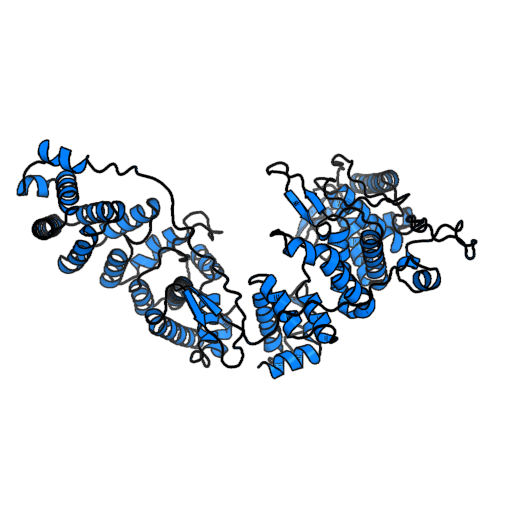ATOM 1538 O O . LEU A 1 188 ? -19.522 8.432 38.090 1.00 88.69 188 LEU A O 1
ATOM 1542 N N . ASP A 1 189 ? -21.231 7.567 39.259 1.00 87.50 189 ASP A N 1
ATOM 1543 C CA . ASP A 1 189 ? -20.674 7.840 40.594 1.00 87.50 189 ASP A CA 1
ATOM 1544 C C . ASP A 1 189 ? -19.227 7.303 40.730 1.00 87.50 189 ASP A C 1
ATOM 1546 O O . ASP A 1 189 ? -18.375 7.907 41.382 1.00 87.50 189 ASP A O 1
ATOM 1550 N N . ALA A 1 190 ? -18.901 6.187 40.063 1.00 86.75 190 ALA A N 1
ATOM 1551 C CA . ALA A 1 190 ? -17.549 5.622 40.059 1.00 86.75 190 ALA A CA 1
ATOM 1552 C C . ALA A 1 190 ? -16.508 6.526 39.369 1.00 86.75 190 ALA A C 1
ATOM 1554 O O . ALA A 1 190 ? -15.326 6.478 39.712 1.00 86.75 190 ALA A O 1
ATOM 1555 N N . LYS A 1 191 ? -16.928 7.360 38.411 1.00 88.56 191 LYS A N 1
ATOM 1556 C CA . LYS A 1 191 ? -16.050 8.231 37.613 1.00 88.56 191 LYS A CA 1
ATOM 1557 C C . LYS A 1 191 ? -15.516 9.412 38.419 1.00 88.56 191 LYS A C 1
ATOM 1559 O O . LYS A 1 191 ? -14.388 9.834 38.185 1.00 88.56 191 LYS A O 1
ATOM 1564 N N . PHE A 1 192 ? -16.249 9.848 39.440 1.00 85.81 192 PHE A N 1
ATOM 1565 C CA . PHE A 1 192 ? -15.825 10.899 40.372 1.00 85.81 192 PHE A CA 1
ATOM 1566 C C . PHE A 1 192 ? -14.647 10.489 41.266 1.00 85.81 192 PHE A C 1
ATOM 1568 O O . PHE A 1 192 ? -13.972 11.344 41.828 1.00 85.81 192 PHE A O 1
ATOM 1575 N N . LYS A 1 193 ? -14.350 9.186 41.355 1.00 85.44 193 LYS A N 1
ATOM 1576 C CA . LYS A 1 193 ? -13.157 8.654 42.037 1.00 85.44 193 LYS A CA 1
ATOM 1577 C C . LYS A 1 193 ? -11.935 8.532 41.117 1.00 85.44 193 LYS A C 1
ATOM 1579 O O . LYS A 1 193 ? -10.888 8.067 41.564 1.00 85.44 193 LYS A O 1
ATOM 1584 N N . SER A 1 194 ? -12.062 8.879 39.833 1.00 82.56 194 SER A N 1
ATOM 1585 C CA . SER A 1 194 ? -10.944 8.852 38.884 1.00 82.56 194 SER A CA 1
ATOM 1586 C C . SER A 1 194 ? -9.824 9.780 39.350 1.00 82.56 194 SER A C 1
ATOM 1588 O O . SER A 1 194 ? -10.106 10.856 39.867 1.00 82.56 194 SER A O 1
ATOM 1590 N N . LYS A 1 195 ? -8.559 9.408 39.121 1.00 82.38 195 LYS A N 1
ATOM 1591 C CA . LYS A 1 195 ? -7.408 10.310 39.321 1.00 82.38 195 LYS A CA 1
ATOM 1592 C C . LYS A 1 195 ? -7.284 11.352 38.203 1.00 82.38 195 LYS A C 1
ATOM 1594 O O . LYS A 1 195 ? -6.723 12.418 38.432 1.00 82.38 195 LYS A O 1
ATOM 1599 N N . VAL A 1 196 ? -7.869 11.084 37.037 1.00 81.44 196 VAL A N 1
ATOM 1600 C CA . VAL A 1 196 ? -7.847 11.968 35.865 1.00 81.44 196 VAL A CA 1
ATOM 1601 C C . VAL A 1 196 ? -8.886 13.080 36.036 1.00 81.44 196 VAL A C 1
ATOM 1603 O O . VAL A 1 196 ? -10.082 12.793 36.121 1.00 81.44 196 VAL A O 1
ATOM 1606 N N . SER A 1 197 ? -8.438 14.338 36.098 1.00 78.06 197 SER A N 1
ATOM 1607 C CA . SER A 1 197 ? -9.300 15.514 36.313 1.00 78.06 197 SER A CA 1
ATOM 1608 C C . SER A 1 197 ? -10.324 15.706 35.202 1.00 78.06 197 SER A C 1
ATOM 1610 O O . SER A 1 197 ? -11.504 15.889 35.491 1.00 78.06 197 SER A O 1
ATOM 1612 N N . THR A 1 198 ? -9.910 15.556 33.945 1.00 77.12 198 THR A N 1
ATOM 1613 C CA . THR A 1 198 ? -10.786 15.708 32.775 1.00 77.12 198 THR A CA 1
ATOM 1614 C C . THR A 1 198 ? -11.951 14.715 32.791 1.00 77.12 198 THR A C 1
ATOM 1616 O O . THR A 1 198 ? -13.088 15.098 32.530 1.00 77.12 198 THR A O 1
ATOM 1619 N N . THR A 1 199 ? -11.731 13.454 33.189 1.00 83.94 199 THR A N 1
ATOM 1620 C CA . THR A 1 199 ? -12.819 12.474 33.375 1.00 83.94 199 THR A CA 1
ATOM 1621 C C . THR A 1 199 ? -13.840 12.944 34.412 1.00 83.94 199 THR A C 1
ATOM 1623 O O . THR A 1 199 ? -15.039 12.752 34.211 1.00 83.94 199 THR A O 1
ATOM 1626 N N . ARG A 1 200 ? -13.383 13.546 35.519 1.00 85.56 200 ARG A N 1
ATOM 1627 C CA . ARG A 1 200 ? -14.268 14.043 36.582 1.00 85.56 200 ARG A CA 1
ATOM 1628 C C . ARG A 1 200 ? -15.077 15.249 36.107 1.00 85.56 200 ARG A C 1
ATOM 1630 O O . ARG A 1 200 ? -16.297 15.222 36.218 1.00 85.56 200 ARG A O 1
ATOM 1637 N N . GLN A 1 201 ? -14.429 16.235 35.491 1.00 81.94 201 GLN A N 1
ATOM 1638 C CA . GLN A 1 201 ? -15.088 17.425 34.932 1.00 81.94 201 GLN A CA 1
ATOM 1639 C C . GLN A 1 201 ? -16.127 17.059 33.867 1.00 81.94 201 GLN A C 1
ATOM 1641 O O . GLN A 1 201 ? -17.246 17.566 33.859 1.00 81.94 201 GLN A O 1
ATOM 1646 N N . ARG A 1 202 ? -15.807 16.110 32.984 1.00 86.00 202 ARG A N 1
ATOM 1647 C CA . ARG A 1 202 ? -16.764 15.615 31.990 1.00 86.00 202 ARG A CA 1
ATOM 1648 C C . ARG A 1 202 ? -17.938 14.875 32.638 1.00 86.00 202 ARG A C 1
ATOM 1650 O O . ARG A 1 202 ? -19.072 15.048 32.205 1.00 86.00 202 ARG A O 1
ATOM 1657 N N . ALA A 1 203 ? -17.706 14.109 33.707 1.00 88.81 203 ALA A N 1
ATOM 1658 C CA . ALA A 1 203 ? -18.787 13.490 34.477 1.00 88.81 203 ALA A CA 1
ATOM 1659 C C . ALA A 1 203 ? -19.691 14.534 35.164 1.00 88.81 203 ALA A C 1
ATOM 1661 O O . ALA A 1 203 ? -20.909 14.361 35.155 1.00 88.81 203 ALA A O 1
ATOM 1662 N N . VAL A 1 204 ? -19.127 15.633 35.689 1.00 86.75 204 VAL A N 1
ATOM 1663 C CA . VAL A 1 204 ? -19.897 16.795 36.178 1.00 86.75 204 VAL A CA 1
ATOM 1664 C C . VAL A 1 204 ? -20.783 17.341 35.060 1.00 86.75 204 VAL A C 1
ATOM 1666 O O . VAL A 1 204 ? -21.994 17.451 35.237 1.00 86.75 204 VAL A O 1
ATOM 1669 N N . GLN A 1 205 ? -20.208 17.614 33.885 1.00 87.00 205 GLN A N 1
ATOM 1670 C CA . GLN A 1 205 ? -20.955 18.156 32.748 1.00 87.00 205 GLN A CA 1
ATOM 1671 C C . GLN A 1 205 ? -22.093 17.244 32.280 1.00 87.00 205 GLN A C 1
ATOM 1673 O O . GLN A 1 205 ? -23.118 17.771 31.860 1.00 87.00 205 GLN A O 1
ATOM 1678 N N . LEU A 1 206 ? -21.943 15.914 32.360 1.00 89.75 206 LEU A N 1
ATOM 1679 C CA . LEU A 1 206 ? -23.019 14.958 32.063 1.00 89.75 206 LEU A CA 1
ATOM 1680 C C . LEU A 1 206 ? -24.080 14.887 33.172 1.00 89.75 206 LEU A C 1
ATOM 1682 O O . LEU A 1 206 ? -25.251 14.705 32.870 1.00 89.75 206 LEU A O 1
ATOM 1686 N N . LEU A 1 207 ? -23.722 15.039 34.452 1.00 89.75 207 LEU A N 1
ATOM 1687 C CA . LEU A 1 207 ? -24.728 15.109 35.522 1.00 89.75 207 LEU A CA 1
ATOM 1688 C C . LEU A 1 207 ? -25.569 16.383 35.428 1.00 89.75 207 LEU A C 1
ATOM 1690 O O . LEU A 1 207 ? -26.772 16.334 35.658 1.00 89.75 207 LEU A O 1
ATOM 1694 N N . LEU A 1 208 ? -24.962 17.506 35.045 1.00 86.69 208 LEU A N 1
ATOM 1695 C CA . LEU A 1 208 ? -25.661 18.784 34.878 1.00 86.69 208 LEU A CA 1
ATOM 1696 C C . LEU A 1 208 ? -26.698 18.780 33.745 1.00 86.69 208 LEU A C 1
ATOM 1698 O O . LEU A 1 208 ? -27.501 19.703 33.662 1.00 86.69 208 LEU A O 1
ATOM 1702 N N . THR A 1 209 ? -26.698 17.769 32.871 1.00 85.75 209 THR A N 1
ATOM 1703 C CA . THR A 1 209 ? -27.741 17.602 31.847 1.00 85.75 209 THR A CA 1
ATOM 1704 C C . THR A 1 209 ? -28.970 16.857 32.364 1.00 85.75 209 THR A C 1
ATOM 1706 O O . THR A 1 209 ? -29.949 16.730 31.632 1.00 85.75 209 THR A O 1
ATOM 1709 N N . GLN A 1 210 ? -28.923 16.333 33.593 1.00 89.25 210 GLN A N 1
ATOM 1710 C CA . GLN A 1 210 ? -29.983 15.497 34.146 1.00 89.25 210 GLN A CA 1
ATOM 1711 C C . GLN A 1 210 ? -31.107 16.319 34.782 1.00 89.25 210 GLN A C 1
ATOM 1713 O O . GLN A 1 210 ? -30.855 17.420 35.274 1.00 89.25 210 GLN A O 1
ATOM 1718 N N . PRO A 1 211 ? -32.336 15.768 34.828 1.00 88.44 211 PRO A N 1
ATOM 1719 C CA . PRO A 1 211 ? -33.435 16.352 35.585 1.00 88.44 211 PRO A CA 1
ATOM 1720 C C . PRO A 1 211 ? -33.069 16.627 37.050 1.00 88.44 211 PRO A C 1
ATOM 1722 O O . PRO A 1 211 ? -32.307 15.879 37.672 1.00 88.44 211 PRO A O 1
ATOM 1725 N N . ASP A 1 212 ? -33.644 17.694 37.605 1.00 89.50 212 ASP A N 1
ATOM 1726 C CA . ASP A 1 212 ? -33.327 18.219 38.937 1.00 89.50 212 ASP A CA 1
ATOM 1727 C C . ASP A 1 212 ? -33.422 17.173 40.060 1.00 89.50 212 ASP A C 1
ATOM 1729 O O . ASP A 1 212 ? -32.609 17.168 40.985 1.00 89.50 212 ASP A O 1
ATOM 1733 N N . ASP A 1 213 ? -34.401 16.270 40.000 1.00 87.94 213 ASP A N 1
ATOM 1734 C CA . ASP A 1 213 ? -34.601 15.201 40.979 1.00 87.94 213 ASP A CA 1
ATOM 1735 C C . ASP A 1 213 ? -33.457 14.175 40.957 1.00 87.94 213 ASP A C 1
ATOM 1737 O O . ASP A 1 213 ? -32.911 13.828 42.010 1.00 87.94 213 ASP A O 1
ATOM 1741 N N . ILE A 1 214 ? -33.033 13.755 39.764 1.00 89.94 214 ILE A N 1
ATOM 1742 C CA . ILE A 1 214 ? -31.908 12.831 39.574 1.00 89.94 214 ILE A CA 1
ATOM 1743 C C . ILE A 1 214 ? -30.588 13.499 39.966 1.00 89.94 214 ILE A C 1
ATOM 1745 O O . ILE A 1 214 ? -29.753 12.874 40.631 1.00 89.94 214 ILE A O 1
ATOM 1749 N N . LEU A 1 215 ? -30.406 14.768 39.595 1.00 90.75 215 LEU A N 1
ATOM 1750 C CA . LEU A 1 215 ? -29.217 15.553 39.916 1.00 90.75 215 LEU A CA 1
ATOM 1751 C C . LEU A 1 215 ? -29.057 15.745 41.432 1.00 90.75 215 LEU A C 1
ATOM 1753 O O . LEU A 1 215 ? -27.972 15.517 41.970 1.00 90.75 215 LEU A O 1
ATOM 1757 N N . VAL A 1 216 ? -30.137 16.091 42.141 1.00 90.94 216 VAL A N 1
ATOM 1758 C CA . VAL A 1 216 ? -30.145 16.191 43.612 1.00 90.94 216 VAL A CA 1
ATOM 1759 C C . VAL A 1 216 ? -29.811 14.842 44.250 1.00 90.94 216 VAL A C 1
ATOM 1761 O O . VAL A 1 216 ? -28.959 14.780 45.138 1.00 90.94 216 VAL A O 1
ATOM 1764 N N . GLY A 1 217 ? -30.419 13.751 43.771 1.00 89.94 217 GLY A N 1
ATOM 1765 C CA . GLY A 1 217 ? -30.118 12.405 44.261 1.00 89.94 217 GLY A CA 1
ATOM 1766 C C . GLY A 1 217 ? -28.648 12.016 44.064 1.00 89.94 217 GLY A C 1
ATOM 1767 O O . GLY A 1 217 ? -28.019 11.474 44.975 1.00 89.94 217 GLY A O 1
ATOM 1768 N N . ALA A 1 218 ? -28.063 12.329 42.903 1.00 89.75 218 ALA A N 1
ATOM 1769 C CA . ALA A 1 218 ? -26.643 12.102 42.632 1.00 89.75 218 ALA A CA 1
ATOM 1770 C C . ALA A 1 218 ? -25.737 12.926 43.556 1.00 89.75 218 ALA A C 1
ATOM 1772 O O . ALA A 1 218 ? -24.789 12.386 44.130 1.00 89.75 218 ALA A O 1
ATOM 1773 N N . TYR A 1 219 ? -26.070 14.200 43.765 1.00 91.12 219 TYR A N 1
ATOM 1774 C CA . TYR A 1 219 ? -25.329 15.097 44.645 1.00 91.12 219 TYR A CA 1
ATOM 1775 C C . TYR A 1 219 ? -25.248 14.564 46.087 1.00 91.12 219 TYR A C 1
ATOM 1777 O O . TYR A 1 219 ? -24.157 14.445 46.650 1.00 91.12 219 TYR A O 1
ATOM 1785 N N . GLU A 1 220 ? -26.374 14.134 46.666 1.00 91.12 220 GLU A N 1
ATOM 1786 C CA . GLU A 1 220 ? -26.399 13.550 48.015 1.00 91.12 220 GLU A CA 1
ATOM 1787 C C . GLU A 1 220 ? -25.582 12.252 48.130 1.00 91.12 220 GLU A C 1
ATOM 1789 O O . GLU A 1 220 ? -24.966 11.980 49.166 1.00 91.12 220 GLU A O 1
ATOM 1794 N N . ARG A 1 221 ? -25.577 11.411 47.085 1.00 91.88 221 ARG A N 1
ATOM 1795 C CA . ARG A 1 221 ? -24.755 10.188 47.062 1.00 91.88 221 ARG A CA 1
ATOM 1796 C C . ARG A 1 221 ? -23.265 10.521 47.022 1.00 91.88 221 ARG A C 1
ATOM 1798 O O . ARG A 1 221 ? -22.484 9.901 47.751 1.00 91.88 221 ARG A O 1
ATOM 1805 N N . LEU A 1 222 ? -22.875 11.510 46.221 1.00 89.00 222 LEU A N 1
ATOM 1806 C CA . LEU A 1 222 ? -21.488 11.954 46.111 1.00 89.00 222 LEU A CA 1
ATOM 1807 C C . LEU A 1 222 ? -20.986 12.589 47.416 1.00 89.00 222 LEU A C 1
ATOM 1809 O O . LEU A 1 222 ? -19.891 12.245 47.847 1.00 89.00 222 LEU A O 1
ATOM 1813 N N . GLN A 1 223 ? -21.802 13.379 48.126 1.00 87.81 223 GLN A N 1
ATOM 1814 C CA . GLN A 1 223 ? -21.448 13.922 49.452 1.00 87.81 223 GLN A CA 1
ATOM 1815 C C . GLN A 1 223 ? -21.080 12.843 50.481 1.00 87.81 223 GLN A C 1
ATOM 1817 O O . GLN A 1 223 ? -20.214 13.045 51.332 1.00 87.81 223 GLN A O 1
ATOM 1822 N N . ARG A 1 224 ? -21.729 11.676 50.413 1.00 85.50 224 ARG A N 1
ATOM 1823 C CA . ARG A 1 224 ? -21.460 10.543 51.317 1.00 85.50 224 ARG A CA 1
ATOM 1824 C C . ARG A 1 224 ? -20.223 9.735 50.903 1.00 85.50 224 ARG A C 1
ATOM 1826 O O . ARG A 1 224 ? -19.827 8.808 51.614 1.00 85.50 224 ARG A O 1
ATOM 1833 N N . THR A 1 225 ? -19.612 10.053 49.764 1.00 82.31 225 THR A N 1
ATOM 1834 C CA . THR A 1 225 ? -18.481 9.313 49.205 1.00 82.31 225 THR A CA 1
ATOM 1835 C C . THR A 1 225 ? -17.155 9.929 49.650 1.00 82.31 225 THR A C 1
ATOM 1837 O O . THR A 1 225 ? -16.881 11.097 49.407 1.00 82.31 225 THR A O 1
ATOM 1840 N N . LYS A 1 226 ? -16.290 9.125 50.281 1.00 74.44 226 LYS A N 1
ATOM 1841 C CA . LYS A 1 226 ? -14.960 9.567 50.729 1.00 74.44 226 LYS A CA 1
ATOM 1842 C C . LYS A 1 226 ? -13.950 9.525 49.576 1.00 74.44 226 LYS A C 1
ATOM 1844 O O . LYS A 1 226 ? -13.565 8.434 49.156 1.00 74.44 226 LYS A O 1
ATOM 1849 N N . SER A 1 227 ? -13.532 10.686 49.072 1.00 76.06 227 SER A N 1
ATOM 1850 C CA . SER A 1 227 ? -12.407 10.850 48.139 1.00 76.06 227 SER A CA 1
ATOM 1851 C C . SER A 1 227 ? -11.965 12.314 48.095 1.00 76.06 227 SER A C 1
ATOM 1853 O O . SER A 1 227 ? -12.816 13.201 48.068 1.00 76.06 227 SER A O 1
ATOM 1855 N N . ASP A 1 228 ? -10.653 12.544 48.033 1.00 72.75 228 ASP A N 1
ATOM 1856 C CA . ASP A 1 228 ? -10.054 13.886 48.056 1.00 72.75 228 ASP A CA 1
ATOM 1857 C C . ASP A 1 228 ? -10.493 14.763 46.868 1.00 72.75 228 ASP A C 1
ATOM 1859 O O . ASP A 1 228 ? -10.554 15.977 46.993 1.00 72.75 228 ASP A O 1
ATOM 1863 N N . TYR A 1 229 ? -10.880 14.154 45.741 1.00 74.00 229 TYR A N 1
ATOM 1864 C CA . TYR A 1 229 ? -11.257 14.860 44.508 1.00 74.00 229 TYR A CA 1
ATOM 1865 C C . TYR A 1 229 ? -12.756 15.184 44.387 1.00 74.00 229 TYR A C 1
ATOM 1867 O O . TYR A 1 229 ? -13.171 15.862 43.448 1.00 74.00 229 TYR A O 1
ATOM 1875 N N . ILE A 1 230 ? -13.592 14.651 45.287 1.00 80.69 230 ILE A N 1
ATOM 1876 C CA . ILE A 1 230 ? -15.054 14.807 45.207 1.00 80.69 230 ILE A CA 1
ATOM 1877 C C . ILE A 1 230 ? -15.493 16.195 45.674 1.00 80.69 230 ILE A C 1
ATOM 1879 O O . ILE A 1 230 ? -16.497 16.699 45.177 1.00 80.69 230 ILE A O 1
ATOM 1883 N N . ALA A 1 231 ? -14.746 16.822 46.587 1.00 79.25 231 ALA A N 1
ATOM 1884 C CA . ALA A 1 231 ? -15.066 18.152 47.099 1.00 79.25 231 ALA A CA 1
ATOM 1885 C C . ALA A 1 231 ? -15.161 19.184 45.963 1.00 79.25 231 ALA A C 1
ATOM 1887 O O . ALA A 1 231 ? -16.184 19.857 45.846 1.00 79.25 231 ALA A O 1
ATOM 1888 N N . ASP A 1 232 ? -14.170 19.211 45.070 1.00 78.31 232 ASP A N 1
ATOM 1889 C CA . ASP A 1 232 ? -14.138 20.130 43.925 1.00 78.31 232 ASP A CA 1
ATOM 1890 C C . ASP A 1 232 ? -15.292 19.853 42.952 1.00 78.31 232 ASP A C 1
ATOM 1892 O O . ASP A 1 232 ? -16.007 20.762 42.542 1.00 78.31 232 ASP A O 1
ATOM 1896 N N . CYS A 1 233 ? -15.579 18.577 42.672 1.00 83.00 233 CYS A N 1
ATOM 1897 C CA . CYS A 1 233 ? -16.699 18.194 41.805 1.00 83.00 233 CYS A CA 1
ATOM 1898 C C . CYS A 1 233 ? -18.064 18.609 42.388 1.00 83.00 233 CYS A C 1
ATOM 1900 O O . CYS A 1 233 ? -18.972 18.979 41.647 1.00 83.00 233 CYS A O 1
ATOM 1902 N N . LEU A 1 234 ? -18.235 18.550 43.715 1.00 84.31 234 LEU A N 1
ATOM 1903 C CA . LEU A 1 234 ? -19.450 19.010 44.402 1.00 84.31 234 LEU A CA 1
ATOM 1904 C C . LEU A 1 234 ? -19.579 20.540 44.391 1.00 84.31 234 LEU A C 1
ATOM 1906 O O . LEU A 1 234 ? -20.697 21.059 44.457 1.00 84.31 234 LEU A O 1
ATOM 1910 N N . VAL A 1 235 ? -18.465 21.270 44.338 1.00 81.06 235 VAL A N 1
ATOM 1911 C CA . VAL A 1 235 ? -18.478 22.720 44.113 1.00 81.06 235 VAL A CA 1
ATOM 1912 C C . VAL A 1 235 ? -18.918 23.006 42.680 1.00 81.06 235 VAL A C 1
ATOM 1914 O O . VAL A 1 235 ? -19.930 23.681 42.506 1.00 81.06 235 VAL A O 1
ATOM 1917 N N . GLU A 1 236 ? -18.274 22.402 41.678 1.00 82.62 236 GLU A N 1
ATOM 1918 C CA . GLU A 1 236 ? -18.616 22.592 40.259 1.00 82.62 236 GLU A CA 1
ATOM 1919 C C . GLU A 1 236 ? -20.091 22.248 39.955 1.00 82.62 236 GLU A C 1
ATOM 1921 O O . GLU A 1 236 ? -20.776 22.986 39.244 1.00 82.62 236 GLU A O 1
ATOM 1926 N N . LEU A 1 237 ? -20.631 21.171 40.544 1.00 84.12 237 LEU A N 1
ATOM 1927 C CA . LEU A 1 237 ? -22.050 20.812 40.408 1.00 84.12 237 LEU A CA 1
ATOM 1928 C C . LEU A 1 237 ? -22.986 21.887 40.985 1.00 84.12 237 LEU A C 1
ATOM 1930 O O . LEU A 1 237 ? -24.013 22.191 40.376 1.00 84.12 237 LEU A O 1
ATOM 1934 N N . ARG A 1 238 ? -22.646 22.476 42.142 1.00 86.69 238 ARG A N 1
ATOM 1935 C CA . ARG A 1 238 ? -23.427 23.581 42.725 1.00 86.69 238 ARG A CA 1
ATOM 1936 C C . ARG A 1 238 ? -23.316 24.842 41.875 1.00 86.69 238 ARG A C 1
ATOM 1938 O O . ARG A 1 238 ? -24.317 25.517 41.680 1.00 86.69 238 ARG A O 1
ATOM 1945 N N . GLU A 1 239 ? -22.148 25.164 41.334 1.00 81.94 239 GLU A N 1
ATOM 1946 C CA . GLU A 1 239 ? -22.000 26.330 40.455 1.00 81.94 239 GLU A CA 1
ATOM 1947 C C . GLU A 1 239 ? -22.824 26.186 39.170 1.00 81.94 239 GLU A C 1
ATOM 1949 O O . GLU A 1 239 ? -23.481 27.140 38.744 1.00 81.94 239 GLU A O 1
ATOM 1954 N N . GLY A 1 240 ? -22.849 24.978 38.603 1.00 78.75 240 GLY A N 1
ATOM 1955 C CA . GLY A 1 240 ? -23.570 24.659 37.375 1.00 78.75 240 GLY A CA 1
ATOM 1956 C C . GLY A 1 240 ? -25.087 24.495 37.512 1.00 78.75 240 GLY A C 1
ATOM 1957 O O . GLY A 1 240 ? -25.759 24.399 36.486 1.00 78.75 240 GLY A O 1
ATOM 1958 N N . SER A 1 241 ? -25.655 24.462 38.727 1.00 85.31 241 SER A N 1
ATOM 1959 C CA . SER A 1 241 ? -27.076 24.146 38.938 1.00 85.31 241 SER A CA 1
ATOM 1960 C C . SER A 1 241 ? -27.768 25.047 39.965 1.00 85.31 241 SER A C 1
ATOM 1962 O O . SER A 1 241 ? -27.407 25.101 41.141 1.00 85.31 241 SER A O 1
ATOM 1964 N N . ALA A 1 242 ? -28.839 25.724 39.537 1.00 83.31 242 ALA A N 1
ATOM 1965 C CA . ALA A 1 242 ? -29.644 26.573 40.415 1.00 83.31 242 ALA A CA 1
ATOM 1966 C C . ALA A 1 242 ? -30.337 25.780 41.539 1.00 83.31 242 ALA A C 1
ATOM 1968 O O . ALA A 1 242 ? -30.290 26.213 42.689 1.00 83.31 242 ALA A O 1
ATOM 1969 N N . ILE A 1 243 ? -30.898 24.601 41.235 1.00 86.12 243 ILE A N 1
ATOM 1970 C CA . ILE A 1 243 ? -31.607 23.776 42.226 1.00 86.12 243 ILE A CA 1
ATOM 1971 C C . ILE A 1 243 ? -30.669 23.249 43.320 1.00 86.12 243 ILE A C 1
ATOM 1973 O O . ILE A 1 243 ? -31.058 23.147 44.486 1.00 86.12 243 ILE A O 1
ATOM 1977 N N . LEU A 1 244 ? -29.410 22.949 42.977 1.00 87.69 244 LEU A N 1
ATOM 1978 C CA . LEU A 1 244 ? -28.419 22.511 43.959 1.00 87.69 244 LEU A CA 1
ATOM 1979 C C . LEU A 1 244 ? -27.995 23.660 44.882 1.00 87.69 244 LEU A C 1
ATOM 1981 O O . LEU A 1 244 ? -27.852 23.436 46.082 1.00 87.69 244 LEU A O 1
ATOM 1985 N N . ARG A 1 245 ? -27.857 24.892 44.367 1.00 86.50 245 ARG A N 1
ATOM 1986 C CA . ARG A 1 245 ? -27.605 26.076 45.215 1.00 86.50 245 ARG A CA 1
ATOM 1987 C C . ARG A 1 245 ? -28.763 26.360 46.157 1.00 86.50 245 ARG A C 1
ATOM 1989 O O . ARG A 1 245 ? -28.536 26.648 47.327 1.00 86.50 245 ARG A O 1
ATOM 1996 N N . GLU A 1 246 ? -29.993 26.238 45.668 1.00 84.81 246 GLU A N 1
ATOM 1997 C CA . GLU A 1 246 ? -31.188 26.439 46.487 1.00 84.81 246 GLU A CA 1
ATOM 1998 C C . GLU A 1 246 ? -31.262 25.424 47.639 1.00 84.81 246 GLU A C 1
ATOM 2000 O O . GLU A 1 246 ? -31.502 25.803 48.785 1.00 84.81 246 GLU A O 1
ATOM 2005 N N . LYS A 1 247 ? -31.008 24.137 47.363 1.00 86.31 247 LYS A N 1
ATOM 2006 C CA . LYS A 1 247 ? -31.116 23.066 48.370 1.00 86.31 247 LYS A CA 1
ATOM 2007 C C . LYS A 1 247 ? -29.915 22.938 49.307 1.00 86.31 247 LYS A C 1
ATOM 2009 O O . LYS A 1 247 ? -30.099 22.532 50.452 1.00 86.31 247 LYS A O 1
ATOM 2014 N N . PHE A 1 248 ? -28.704 23.234 48.838 1.00 85.69 248 PHE A N 1
ATOM 2015 C CA . PHE A 1 248 ? -27.458 22.947 49.565 1.00 85.69 248 PHE A CA 1
ATOM 2016 C C . PHE A 1 248 ? -26.610 24.195 49.870 1.00 85.69 248 PHE A C 1
ATOM 2018 O O . PHE A 1 248 ? -25.520 24.063 50.428 1.00 85.69 248 PHE A O 1
ATOM 2025 N N . GLY A 1 249 ? -27.114 25.393 49.554 1.00 78.31 249 GLY A N 1
ATOM 2026 C CA . GLY A 1 249 ? -26.472 26.681 49.826 1.00 78.31 249 GLY A CA 1
ATOM 2027 C C . GLY A 1 249 ? -25.570 27.187 48.695 1.00 78.31 249 GLY A C 1
ATOM 2028 O O . GLY A 1 249 ? -25.112 26.421 47.842 1.00 78.31 249 GLY A O 1
ATOM 2029 N N . GLU A 1 250 ? -25.308 28.500 48.693 1.00 73.00 250 GLU A N 1
ATOM 2030 C CA . GLU A 1 250 ? -24.362 29.126 47.761 1.00 73.00 250 GLU A CA 1
ATOM 2031 C C . GLU A 1 250 ? -22.915 28.707 48.046 1.00 73.00 250 GLU A C 1
ATOM 2033 O O . GLU A 1 250 ? -22.538 28.432 49.185 1.00 73.00 250 GLU A O 1
ATOM 2038 N N . VAL A 1 251 ? -22.098 28.682 46.992 1.00 63.78 251 VAL A N 1
ATOM 2039 C CA . VAL A 1 251 ? -20.667 28.384 47.091 1.00 63.78 251 VAL A CA 1
ATOM 2040 C C . VAL A 1 251 ? -19.961 29.548 47.785 1.00 63.78 251 VAL A C 1
ATOM 2042 O O . VAL A 1 251 ? -19.963 30.676 47.291 1.00 63.78 251 VAL A O 1
ATOM 2045 N N . THR A 1 252 ? -19.346 29.278 48.932 1.00 62.03 252 THR A N 1
ATOM 2046 C CA . THR A 1 252 ? -18.608 30.282 49.709 1.00 62.03 252 THR A CA 1
ATOM 2047 C C . THR A 1 252 ? -17.191 30.488 49.155 1.00 62.03 252 THR A C 1
ATOM 2049 O O . THR A 1 252 ? -16.561 29.559 48.656 1.00 62.03 252 THR A O 1
ATOM 2052 N N . GLU A 1 253 ? -16.630 31.696 49.280 1.00 51.84 253 GLU A N 1
ATOM 2053 C CA . GLU A 1 253 ? -15.257 32.023 48.825 1.00 51.84 253 GLU A CA 1
ATOM 2054 C C . GLU A 1 253 ? -14.165 31.126 49.451 1.00 51.84 253 GLU A C 1
ATOM 2056 O O . GLU A 1 253 ? -13.093 30.933 48.881 1.00 51.84 253 GLU A O 1
ATOM 2061 N N . THR A 1 254 ? -14.432 30.537 50.620 1.00 50.12 254 THR A N 1
ATOM 2062 C CA . THR A 1 254 ? -13.553 29.553 51.269 1.00 50.12 254 THR A CA 1
ATOM 2063 C C . THR A 1 254 ? -13.570 28.180 50.599 1.00 50.12 254 THR A C 1
ATOM 2065 O O . THR A 1 254 ? -12.546 27.507 50.621 1.00 50.12 254 THR A O 1
ATOM 2068 N N . GLU A 1 255 ? -14.685 27.776 49.980 1.00 55.75 255 GLU A N 1
ATOM 2069 C CA . GLU A 1 255 ? -14.785 26.528 49.205 1.00 55.75 255 GLU A CA 1
ATOM 2070 C C . GLU A 1 255 ? -14.100 26.662 47.834 1.00 55.75 255 GLU A C 1
ATOM 2072 O O . GLU A 1 255 ? -13.541 25.689 47.336 1.00 55.75 255 GLU A O 1
ATOM 2077 N N . LYS A 1 256 ? -14.045 27.878 47.268 1.00 52.09 256 LYS A N 1
ATOM 2078 C CA . LYS A 1 256 ? -13.333 28.165 46.008 1.00 52.09 256 LYS A CA 1
ATOM 2079 C C . LYS A 1 256 ? -11.809 28.038 46.132 1.00 52.09 256 LYS A C 1
ATOM 2081 O O . LYS A 1 256 ? -11.161 27.468 45.261 1.00 52.09 256 LYS A O 1
ATOM 2086 N N . LYS A 1 257 ? -11.227 28.493 47.251 1.00 42.28 257 LYS A N 1
ATOM 2087 C CA . LYS A 1 257 ? -9.765 28.467 47.480 1.00 42.28 257 LYS A CA 1
ATOM 2088 C C . LYS A 1 257 ? -9.168 27.071 47.681 1.00 42.28 257 LYS A C 1
ATOM 2090 O O . LYS A 1 257 ? -7.953 26.925 47.589 1.00 42.28 257 LYS A O 1
ATOM 2095 N N . SER A 1 258 ? -9.983 26.059 47.979 1.00 46.53 258 SER A N 1
ATOM 2096 C CA . SER A 1 258 ? -9.530 24.662 48.041 1.00 46.53 258 SER A CA 1
ATOM 2097 C C . SER A 1 258 ? -9.493 23.994 46.661 1.00 46.53 258 SER A C 1
ATOM 2099 O O . SER A 1 258 ? -8.681 23.094 46.473 1.00 46.53 258 SER A O 1
ATOM 2101 N N . ALA A 1 259 ? -10.293 24.481 45.705 1.00 43.03 259 ALA A N 1
ATOM 2102 C CA . ALA A 1 259 ? -10.374 23.962 44.339 1.00 43.03 259 ALA A CA 1
ATOM 2103 C C . ALA A 1 259 ? -9.303 24.556 43.397 1.00 43.03 259 ALA A C 1
ATOM 2105 O O . ALA A 1 259 ? -8.848 23.890 42.472 1.00 43.03 259 ALA A O 1
ATOM 2106 N N . GLU A 1 260 ? -8.838 25.784 43.657 1.00 36.47 260 GLU A N 1
ATOM 2107 C CA . GLU A 1 260 ? -7.789 26.453 42.858 1.00 36.47 260 GLU A CA 1
ATOM 2108 C C . GLU A 1 260 ? -6.353 25.983 43.184 1.00 36.47 260 GLU A C 1
ATOM 2110 O O . GLU A 1 260 ? -5.393 26.386 42.532 1.00 36.47 260 GLU A O 1
ATOM 2115 N N . GLY A 1 261 ? -6.172 25.118 44.187 1.00 34.72 261 GLY A N 1
ATOM 2116 C CA . GLY A 1 261 ? -4.866 24.682 44.686 1.00 34.72 261 GLY A CA 1
ATOM 2117 C C . GLY A 1 261 ? -4.430 23.294 44.214 1.00 34.72 261 GLY A C 1
ATOM 2118 O O . GLY A 1 261 ? -4.142 22.445 45.054 1.00 34.72 261 GLY A O 1
ATOM 2119 N N . SER A 1 262 ? -4.354 23.032 42.906 1.00 34.25 262 SER A N 1
ATOM 2120 C CA . SER A 1 262 ? -3.619 21.855 42.402 1.00 34.25 262 SER A CA 1
ATOM 2121 C C . SER A 1 262 ? -2.910 22.092 41.064 1.00 34.25 262 SER A C 1
ATOM 2123 O O . SER A 1 262 ? -2.991 21.292 40.135 1.00 34.25 262 SER A O 1
ATOM 2125 N N . ASP A 1 263 ? -2.124 23.166 40.992 1.00 34.62 263 ASP A N 1
ATOM 2126 C CA . ASP A 1 263 ? -1.049 23.268 40.004 1.00 34.62 263 ASP A CA 1
ATOM 2127 C C . ASP A 1 263 ? 0.065 22.271 40.355 1.00 34.62 263 ASP A C 1
ATOM 2129 O O . ASP A 1 263 ? 0.963 22.546 41.151 1.00 34.62 263 ASP A O 1
ATOM 2133 N N . ALA A 1 264 ? 0.016 21.084 39.752 1.00 28.03 264 ALA A N 1
ATOM 2134 C CA . ALA A 1 264 ? 1.135 20.149 39.744 1.00 28.03 264 ALA A CA 1
ATOM 2135 C C . ALA A 1 264 ? 1.937 20.306 38.442 1.00 28.03 264 ALA A C 1
ATOM 2137 O O . ALA A 1 264 ? 1.915 19.445 37.565 1.00 28.03 264 ALA A O 1
ATOM 2138 N N . GLN A 1 265 ? 2.678 21.411 38.327 1.00 27.59 265 GLN A N 1
ATOM 2139 C CA . GLN A 1 265 ? 3.878 21.453 37.491 1.00 27.59 265 GLN A CA 1
ATOM 2140 C C . GLN A 1 265 ? 5.029 20.805 38.268 1.00 27.59 265 GLN A C 1
ATOM 2142 O O . GLN A 1 265 ? 5.468 21.321 39.294 1.00 27.59 265 GLN A O 1
ATOM 2147 N N . GLY A 1 266 ? 5.520 19.665 37.779 1.00 25.97 266 GLY A N 1
ATOM 2148 C CA . GLY A 1 266 ? 6.613 18.943 38.423 1.00 25.97 266 GLY A CA 1
ATOM 2149 C C . GLY A 1 266 ? 7.194 17.808 37.584 1.00 25.97 266 GLY A C 1
ATOM 2150 O O . GLY A 1 266 ? 6.778 16.668 37.725 1.00 25.97 266 GLY A O 1
ATOM 2151 N N . ALA A 1 267 ? 8.210 18.173 36.799 1.00 24.84 267 ALA A N 1
ATOM 2152 C CA . ALA A 1 267 ? 9.408 17.412 36.429 1.00 24.84 267 ALA A CA 1
ATOM 2153 C C . ALA A 1 267 ? 9.309 16.124 35.579 1.00 24.84 267 ALA A C 1
ATOM 2155 O O . ALA A 1 267 ? 8.664 15.131 35.896 1.00 24.84 267 ALA A O 1
ATOM 2156 N N . ALA A 1 268 ? 10.107 16.167 34.512 1.00 26.17 268 ALA A N 1
ATOM 2157 C CA . ALA A 1 268 ? 10.461 15.086 33.614 1.00 26.17 268 ALA A CA 1
ATOM 2158 C C . ALA A 1 268 ? 11.366 14.010 34.252 1.00 26.17 268 ALA A C 1
ATOM 2160 O O . ALA A 1 268 ? 12.043 14.238 35.253 1.00 26.17 268 ALA A O 1
ATOM 2161 N N . SER A 1 269 ? 11.472 12.905 33.506 1.00 24.42 269 SER A N 1
ATOM 2162 C CA . SER A 1 269 ? 12.478 11.830 33.539 1.00 24.42 269 SER A CA 1
ATOM 2163 C C . SER A 1 269 ? 12.367 10.772 34.647 1.00 24.42 269 SER A C 1
ATOM 2165 O O . SER A 1 269 ? 12.718 11.000 35.796 1.00 24.42 269 SER A O 1
ATOM 2167 N N . ALA A 1 270 ? 11.941 9.563 34.261 1.00 22.52 270 ALA A N 1
ATOM 2168 C CA . ALA A 1 270 ? 12.820 8.391 34.133 1.00 22.52 270 ALA A CA 1
ATOM 2169 C C . ALA A 1 270 ? 11.988 7.101 33.997 1.00 22.52 270 ALA A C 1
ATOM 2171 O O . ALA A 1 270 ? 11.428 6.607 34.970 1.00 22.52 270 ALA A O 1
ATOM 2172 N N . ALA A 1 271 ? 11.970 6.530 32.791 1.00 24.31 271 ALA A N 1
ATOM 2173 C CA . ALA A 1 271 ? 11.831 5.089 32.569 1.00 24.31 271 ALA A CA 1
ATOM 2174 C C . ALA A 1 271 ? 12.433 4.715 31.201 1.00 24.31 271 ALA A C 1
ATOM 2176 O O . ALA A 1 271 ? 11.791 4.079 30.378 1.00 24.31 271 ALA A O 1
ATOM 2177 N N . ASN A 1 272 ? 13.686 5.119 30.958 1.00 29.62 272 ASN A N 1
ATOM 2178 C CA . ASN A 1 272 ? 14.574 4.314 30.120 1.00 29.62 272 ASN A CA 1
ATOM 2179 C C . ASN A 1 272 ? 15.222 3.305 31.065 1.00 29.62 272 ASN A C 1
ATOM 2181 O O . ASN A 1 272 ? 16.156 3.625 31.798 1.00 29.62 272 ASN A O 1
ATOM 2185 N N . GLY A 1 273 ? 14.631 2.118 31.118 1.00 21.94 273 GLY A N 1
ATOM 2186 C CA . GLY A 1 273 ? 15.020 1.043 32.015 1.00 21.94 273 GLY A CA 1
ATOM 2187 C C . GLY A 1 273 ? 14.821 -0.294 31.326 1.00 21.94 273 GLY A C 1
ATOM 2188 O O . GLY A 1 273 ? 13.809 -0.947 31.536 1.00 21.94 273 GLY A O 1
ATOM 2189 N N . GLY A 1 274 ? 15.814 -0.679 30.524 1.00 23.83 274 GLY A N 1
ATOM 2190 C CA . GLY A 1 274 ? 16.049 -2.072 30.162 1.00 23.83 274 GLY A CA 1
ATOM 2191 C C . GLY A 1 274 ? 15.427 -2.551 28.855 1.00 23.83 274 GLY A C 1
ATOM 2192 O O . GLY A 1 274 ? 14.688 -3.527 28.866 1.00 23.83 274 GLY A O 1
ATOM 2193 N N . ALA A 1 275 ? 15.867 -2.008 27.716 1.00 24.41 275 ALA A N 1
ATOM 2194 C CA . ALA A 1 275 ? 16.110 -2.866 26.552 1.00 24.41 275 ALA A CA 1
ATOM 2195 C C . ALA A 1 275 ? 17.364 -3.712 26.851 1.00 24.41 275 ALA A C 1
ATOM 2197 O O . ALA A 1 275 ? 18.439 -3.508 26.296 1.00 24.41 275 ALA A O 1
ATOM 2198 N N . GLY A 1 276 ? 17.251 -4.587 27.852 1.00 23.16 276 GLY A N 1
ATOM 2199 C CA . GLY A 1 276 ? 18.212 -5.652 28.062 1.00 23.16 276 GLY A CA 1
ATOM 2200 C C . GLY A 1 276 ? 17.966 -6.667 26.966 1.00 23.16 276 GLY A C 1
ATOM 2201 O O . GLY A 1 276 ? 16.878 -7.234 26.921 1.00 23.16 276 GLY A O 1
ATOM 2202 N N . GLU A 1 277 ? 18.943 -6.805 26.071 1.00 33.84 277 GLU A N 1
ATOM 2203 C CA . GLU A 1 277 ? 19.248 -7.997 25.278 1.00 33.84 277 GLU A CA 1
ATOM 2204 C C . GLU A 1 277 ? 18.134 -9.056 25.266 1.00 33.84 277 GLU A C 1
ATOM 2206 O O . GLU A 1 277 ? 18.248 -10.122 25.867 1.00 33.84 277 GLU A O 1
ATOM 2211 N N . SER A 1 278 ? 17.048 -8.791 24.542 1.00 25.23 278 SER A N 1
ATOM 2212 C CA . SER A 1 278 ? 16.273 -9.886 23.979 1.00 25.23 278 SER A CA 1
ATOM 2213 C C . SER A 1 278 ? 16.770 -10.037 22.558 1.00 25.23 278 SER A C 1
ATOM 2215 O O . SER A 1 278 ? 16.220 -9.504 21.600 1.00 25.23 278 SER A O 1
ATOM 2217 N N . GLY A 1 279 ? 17.867 -10.783 22.429 1.00 29.08 279 GLY A N 1
ATOM 2218 C CA . GLY A 1 279 ? 17.996 -11.622 21.256 1.00 29.08 279 GLY A CA 1
ATOM 2219 C C . GLY A 1 279 ? 16.732 -12.471 21.211 1.00 29.08 279 GLY A C 1
ATOM 2220 O O . GLY A 1 279 ? 16.650 -13.494 21.891 1.00 29.08 279 GLY A O 1
ATOM 2221 N N . LEU A 1 280 ? 15.723 -12.006 20.474 1.00 25.91 280 LEU A N 1
ATOM 2222 C CA . LEU A 1 280 ? 14.603 -12.818 20.043 1.00 25.91 280 LEU A CA 1
ATOM 2223 C C . LEU A 1 280 ? 15.195 -13.869 19.107 1.00 25.91 280 LEU A C 1
ATOM 2225 O O . LEU A 1 280 ? 15.227 -13.740 17.890 1.00 25.91 280 LEU A O 1
ATOM 2229 N N . ARG A 1 281 ? 15.738 -14.919 19.719 1.00 29.67 281 ARG A N 1
ATOM 2230 C CA . ARG A 1 281 ? 15.946 -16.198 19.066 1.00 29.67 281 ARG A CA 1
ATOM 2231 C C . ARG A 1 281 ? 14.556 -16.784 18.876 1.00 29.67 281 ARG A C 1
ATOM 2233 O O . ARG A 1 281 ? 14.052 -17.505 19.735 1.00 29.67 281 ARG A O 1
ATOM 2240 N N . PHE A 1 282 ? 13.925 -16.405 17.771 1.00 32.19 282 PHE A N 1
ATOM 2241 C CA . PHE A 1 282 ? 12.755 -17.082 17.244 1.00 32.19 282 PHE A CA 1
ATOM 2242 C C . PHE A 1 282 ? 13.196 -18.482 16.821 1.00 32.19 282 PHE A C 1
ATOM 2244 O O . PHE A 1 282 ? 13.857 -18.681 15.807 1.00 32.19 282 PHE A O 1
ATOM 2251 N N . GLY A 1 283 ? 12.909 -19.469 17.665 1.00 32.81 283 GLY A N 1
ATOM 2252 C CA . GLY A 1 283 ? 13.087 -20.864 17.302 1.00 32.81 283 GLY A CA 1
ATOM 2253 C C . GLY A 1 283 ? 12.038 -21.240 16.268 1.00 32.81 283 GLY A C 1
ATOM 2254 O O . GLY A 1 283 ? 10.920 -21.546 16.662 1.00 32.81 283 GLY A O 1
ATOM 2255 N N . LEU A 1 284 ? 12.400 -21.166 14.985 1.00 34.12 284 LEU A N 1
ATOM 2256 C CA . LEU A 1 284 ? 12.137 -22.201 13.970 1.00 34.12 284 LEU A CA 1
ATOM 2257 C C . LEU A 1 284 ? 12.811 -21.908 12.618 1.00 34.12 284 LEU A C 1
ATOM 2259 O O . LEU A 1 284 ? 12.958 -22.841 11.841 1.00 34.12 284 LEU A O 1
ATOM 2263 N N . PHE A 1 285 ? 13.347 -20.703 12.392 1.00 36.84 285 PHE A N 1
ATOM 2264 C CA . PHE A 1 285 ? 14.253 -20.426 11.272 1.00 36.84 285 PHE A CA 1
ATOM 2265 C C . PHE A 1 285 ? 15.467 -19.641 11.756 1.00 36.84 285 PHE A C 1
ATOM 2267 O O . PHE A 1 285 ? 15.361 -18.749 12.597 1.00 36.84 285 PHE A O 1
ATOM 2274 N N . THR A 1 286 ? 16.645 -20.014 11.265 1.00 37.50 286 THR A N 1
ATOM 2275 C CA . THR A 1 286 ? 17.867 -19.253 11.535 1.00 37.50 286 THR A CA 1
ATOM 2276 C C . THR A 1 286 ? 17.894 -18.118 10.517 1.00 37.50 286 THR A C 1
ATOM 2278 O O . THR A 1 286 ? 17.831 -18.437 9.330 1.00 37.50 286 THR A O 1
ATOM 2281 N N . PRO A 1 287 ? 17.965 -16.830 10.916 1.00 42.84 287 PRO A N 1
ATOM 2282 C CA . PRO A 1 287 ? 18.157 -15.741 9.966 1.00 42.84 287 PRO A CA 1
ATOM 2283 C C . PRO A 1 287 ? 19.317 -16.099 9.044 1.00 42.84 287 PRO A C 1
ATOM 2285 O O . PRO A 1 287 ? 20.439 -16.318 9.507 1.00 42.84 287 PRO A O 1
ATOM 2288 N N . THR A 1 288 ? 19.008 -16.272 7.763 1.00 56.66 288 THR A N 1
ATOM 2289 C CA . THR A 1 288 ? 19.971 -16.748 6.776 1.00 56.66 288 THR A CA 1
ATOM 2290 C C . THR A 1 288 ? 20.185 -15.638 5.768 1.00 56.66 288 THR A C 1
ATOM 2292 O O . THR A 1 288 ? 19.229 -15.080 5.229 1.00 56.66 288 THR A O 1
ATOM 2295 N N . GLU A 1 289 ? 21.446 -15.297 5.535 1.00 69.81 289 GLU A N 1
ATOM 2296 C CA . GLU A 1 289 ? 21.826 -14.296 4.545 1.00 69.81 289 GLU A CA 1
ATOM 2297 C C . GLU A 1 289 ? 21.340 -14.714 3.154 1.00 69.81 289 GLU A C 1
ATOM 2299 O O . GLU A 1 289 ? 21.287 -15.905 2.829 1.00 69.81 289 GLU A O 1
ATOM 2304 N N . MET A 1 290 ? 20.978 -13.735 2.324 1.00 80.69 290 MET A N 1
ATOM 2305 C CA . MET A 1 290 ? 20.635 -14.001 0.927 1.00 80.69 290 MET A CA 1
ATOM 2306 C C . MET A 1 290 ? 21.850 -14.604 0.207 1.00 80.69 290 MET A C 1
ATOM 2308 O O . MET A 1 290 ? 22.978 -14.152 0.431 1.00 80.69 290 MET A O 1
ATOM 2312 N N . PRO A 1 291 ? 21.654 -15.597 -0.675 1.00 83.12 291 PRO A N 1
ATOM 2313 C CA . PRO A 1 291 ? 22.751 -16.273 -1.351 1.00 83.12 291 PRO A CA 1
ATOM 2314 C C . PRO A 1 291 ? 23.520 -15.309 -2.253 1.00 83.12 291 PRO A C 1
ATOM 2316 O O . PRO A 1 291 ? 22.997 -14.290 -2.713 1.00 83.12 291 PRO A O 1
ATOM 2319 N N . GLU A 1 292 ? 24.782 -15.644 -2.506 1.00 85.88 292 GLU A N 1
ATOM 2320 C CA . GLU A 1 292 ? 25.590 -14.942 -3.495 1.00 85.88 292 GLU A CA 1
ATOM 2321 C C . GLU A 1 292 ? 25.446 -15.657 -4.821 1.00 85.88 292 GLU A C 1
ATOM 2323 O O . GLU A 1 292 ? 25.740 -16.849 -4.921 1.00 85.88 292 GLU A O 1
ATOM 2328 N N . LEU A 1 293 ? 25.022 -14.921 -5.838 1.00 87.06 293 LEU A N 1
ATOM 2329 C CA . LEU A 1 293 ? 25.182 -15.359 -7.210 1.00 87.06 293 LEU A CA 1
ATOM 2330 C C . LEU A 1 293 ? 26.320 -14.561 -7.849 1.00 87.06 293 LEU A C 1
ATOM 2332 O O . LEU A 1 293 ? 26.447 -13.365 -7.572 1.00 87.06 293 LEU A O 1
ATOM 2336 N N . PRO A 1 294 ? 27.147 -15.194 -8.698 1.00 86.12 294 PRO A N 1
ATOM 2337 C CA . PRO A 1 294 ? 28.215 -14.500 -9.395 1.00 86.12 294 PRO A CA 1
ATOM 2338 C C . PRO A 1 294 ? 27.610 -13.466 -10.348 1.00 86.12 294 PRO A C 1
ATOM 2340 O O . PRO A 1 294 ? 27.099 -13.802 -11.413 1.00 86.12 294 PRO A O 1
ATOM 2343 N N . PHE A 1 295 ? 27.669 -12.197 -9.954 1.00 90.56 295 PHE A N 1
ATOM 2344 C CA . PHE A 1 295 ? 27.334 -11.081 -10.825 1.00 90.56 295 PHE A CA 1
ATOM 2345 C C . PHE A 1 295 ? 28.610 -10.587 -11.501 1.00 90.56 295 PHE A C 1
ATOM 2347 O O . PHE A 1 295 ? 29.389 -9.821 -10.931 1.00 90.56 295 PHE A O 1
ATOM 2354 N N . GLU A 1 296 ? 28.876 -11.116 -12.694 1.00 85.94 296 GLU A N 1
ATOM 2355 C CA . GLU A 1 296 ? 30.121 -10.849 -13.405 1.00 85.94 296 GLU A CA 1
ATOM 2356 C C . GLU A 1 296 ? 30.136 -9.455 -14.035 1.00 85.94 296 GLU A C 1
ATOM 2358 O O . GLU A 1 296 ? 29.140 -8.990 -14.586 1.00 85.94 296 GLU A O 1
ATOM 2363 N N . ASN A 1 297 ? 31.299 -8.803 -13.994 1.00 87.19 297 ASN A N 1
ATOM 2364 C CA . ASN A 1 297 ? 31.516 -7.544 -14.693 1.00 87.19 297 ASN A CA 1
ATOM 2365 C C . ASN A 1 297 ? 31.642 -7.809 -16.207 1.00 87.19 297 ASN A C 1
ATOM 2367 O O . ASN A 1 297 ? 32.664 -8.365 -16.628 1.00 87.19 297 ASN A O 1
ATOM 2371 N N . PRO A 1 298 ? 30.670 -7.381 -17.038 1.00 86.69 298 PRO A N 1
ATOM 2372 C CA . PRO A 1 298 ? 30.707 -7.623 -18.478 1.00 86.69 298 PRO A CA 1
ATOM 2373 C C . PRO A 1 298 ? 31.813 -6.822 -19.180 1.00 86.69 298 PRO A C 1
ATOM 2375 O O . PRO A 1 298 ? 32.126 -7.099 -20.328 1.00 86.69 298 PRO A O 1
ATOM 2378 N N . PHE A 1 299 ? 32.420 -5.841 -18.509 1.00 85.44 299 PHE A N 1
ATOM 2379 C CA . PHE A 1 299 ? 33.504 -5.011 -19.037 1.00 85.44 299 PHE A CA 1
ATOM 2380 C C . PHE A 1 299 ? 34.901 -5.524 -18.652 1.00 85.44 299 PHE A C 1
ATOM 2382 O O . PHE A 1 299 ? 35.895 -4.876 -18.970 1.00 85.44 299 PHE A O 1
ATOM 2389 N N . ALA A 1 300 ? 34.995 -6.650 -17.936 1.00 81.00 300 ALA A N 1
ATOM 2390 C CA . ALA A 1 300 ? 36.272 -7.170 -17.446 1.00 81.00 300 ALA A CA 1
ATOM 2391 C C . ALA A 1 300 ? 37.175 -7.718 -18.565 1.00 81.00 300 ALA A C 1
ATOM 2393 O O . ALA A 1 300 ? 38.392 -7.559 -18.499 1.00 81.00 300 ALA A O 1
ATOM 2394 N N . ASP A 1 301 ? 36.589 -8.345 -19.588 1.00 82.19 301 ASP A N 1
ATOM 2395 C CA . ASP A 1 301 ? 37.302 -8.895 -20.739 1.00 82.19 301 ASP A CA 1
ATOM 2396 C C . ASP A 1 301 ? 36.402 -8.967 -21.984 1.00 82.19 301 ASP A C 1
ATOM 2398 O O . ASP A 1 301 ? 35.183 -8.793 -21.920 1.00 82.19 301 ASP A O 1
ATOM 2402 N N . ALA A 1 302 ? 37.023 -9.200 -23.142 1.00 78.56 302 ALA A N 1
ATOM 2403 C CA . ALA A 1 302 ? 36.346 -9.163 -24.434 1.00 78.56 302 ALA A CA 1
ATOM 2404 C C . ALA A 1 302 ? 35.374 -10.333 -24.665 1.00 78.56 302 ALA A C 1
ATOM 2406 O O . ALA A 1 302 ? 34.401 -10.156 -25.398 1.00 78.56 302 ALA A O 1
ATOM 2407 N N . GLU A 1 303 ? 35.626 -11.507 -24.078 1.00 80.19 303 GLU A N 1
ATOM 2408 C CA . GLU A 1 303 ? 34.758 -12.678 -24.248 1.00 80.19 303 GLU A CA 1
ATOM 2409 C C . GLU A 1 303 ? 33.456 -12.477 -23.472 1.00 80.19 303 GLU A C 1
ATOM 2411 O O . GLU A 1 303 ? 32.371 -12.615 -24.039 1.00 80.19 303 GLU A O 1
ATOM 2416 N N . ARG A 1 304 ? 33.559 -12.043 -22.211 1.00 81.81 304 ARG A N 1
ATOM 2417 C CA . ARG A 1 304 ? 32.403 -11.695 -21.373 1.00 81.81 304 ARG A CA 1
ATOM 2418 C C . ARG A 1 304 ? 31.615 -10.524 -21.933 1.00 81.81 304 ARG A C 1
ATOM 2420 O O . ARG A 1 304 ? 30.387 -10.564 -21.943 1.00 81.81 304 ARG A O 1
ATOM 2427 N N . PHE A 1 305 ? 32.309 -9.509 -22.444 1.00 85.94 305 PHE A N 1
ATOM 2428 C CA . PHE A 1 305 ? 31.664 -8.381 -23.102 1.00 85.94 305 PHE A CA 1
ATOM 2429 C C . PHE A 1 305 ? 30.835 -8.842 -24.301 1.00 85.94 305 PHE A C 1
ATOM 2431 O O . PHE A 1 305 ? 29.656 -8.510 -24.387 1.00 85.94 305 PHE A O 1
ATOM 2438 N N . ALA A 1 306 ? 31.422 -9.647 -25.192 1.00 84.50 306 ALA A N 1
ATOM 2439 C CA . ALA A 1 306 ? 30.751 -10.140 -26.393 1.00 84.50 306 ALA A CA 1
ATOM 2440 C C . ALA A 1 306 ? 29.579 -11.091 -26.093 1.00 84.50 306 ALA A C 1
ATOM 2442 O O . ALA A 1 306 ? 28.617 -11.119 -26.856 1.00 84.50 306 ALA A O 1
ATOM 2443 N N . ALA A 1 307 ? 29.651 -11.859 -25.003 1.00 85.00 307 ALA A N 1
ATOM 2444 C CA . ALA A 1 307 ? 28.572 -12.744 -24.568 1.00 85.00 307 ALA A CA 1
ATOM 2445 C C . ALA A 1 307 ? 27.428 -12.004 -23.849 1.00 85.00 307 ALA A C 1
ATOM 2447 O O . ALA A 1 307 ? 26.325 -12.534 -23.746 1.00 85.00 307 ALA A O 1
ATOM 2448 N N . SER A 1 308 ? 27.678 -10.791 -23.348 1.00 88.56 308 SER A N 1
ATOM 2449 C CA . SER A 1 308 ? 26.704 -10.011 -22.587 1.00 88.56 308 SER A CA 1
ATOM 2450 C C . SER A 1 308 ? 25.750 -9.218 -23.494 1.00 88.56 308 SER A C 1
ATOM 2452 O O . SER A 1 308 ? 26.206 -8.626 -24.484 1.00 88.56 308 SER A O 1
ATOM 2454 N N . PRO A 1 309 ? 24.459 -9.071 -23.113 1.00 90.25 309 PRO A N 1
ATOM 2455 C CA . PRO A 1 309 ? 23.513 -8.167 -23.781 1.00 90.25 309 PRO A CA 1
ATOM 2456 C C . PRO A 1 309 ? 24.010 -6.714 -23.890 1.00 90.25 309 PRO A C 1
ATOM 2458 O O . PRO A 1 309 ? 23.583 -5.967 -24.768 1.00 90.25 309 PRO A O 1
ATOM 2461 N N . VAL A 1 310 ? 24.960 -6.320 -23.034 1.00 91.44 310 VAL A N 1
ATOM 2462 C CA . VAL A 1 310 ? 25.596 -4.994 -23.024 1.00 91.44 310 VAL A CA 1
ATOM 2463 C C . VAL A 1 310 ? 26.299 -4.652 -24.343 1.00 91.44 310 VAL A C 1
ATOM 2465 O O . VAL A 1 310 ? 26.294 -3.491 -24.758 1.00 91.44 310 VAL A O 1
ATOM 2468 N N . SER A 1 311 ? 26.873 -5.641 -25.037 1.00 89.75 311 SER A N 1
ATOM 2469 C CA . SER A 1 311 ? 27.603 -5.420 -26.299 1.00 89.75 311 SER A CA 1
ATOM 2470 C C . SER A 1 311 ? 26.729 -4.910 -27.448 1.00 89.75 311 SER A C 1
ATOM 2472 O O . SER A 1 311 ? 27.241 -4.346 -28.419 1.00 89.75 311 SER A O 1
ATOM 2474 N N . GLN A 1 312 ? 25.408 -5.068 -27.338 1.00 91.75 312 GLN A N 1
ATOM 2475 C CA . GLN A 1 312 ? 24.454 -4.514 -28.292 1.00 91.75 312 GLN A CA 1
ATOM 2476 C C . GLN A 1 312 ? 24.432 -2.977 -28.249 1.00 91.75 312 GLN A C 1
ATOM 2478 O O . GLN A 1 312 ? 24.273 -2.328 -29.286 1.00 91.75 312 GLN A O 1
ATOM 2483 N N . TRP A 1 313 ? 24.636 -2.402 -27.062 1.00 93.94 313 TRP A N 1
ATOM 2484 C CA . TRP A 1 313 ? 24.389 -0.989 -26.764 1.00 93.94 313 TRP A CA 1
ATOM 2485 C C . TRP A 1 313 ? 25.645 -0.174 -26.499 1.00 93.94 313 TRP A C 1
ATOM 2487 O O . TRP A 1 313 ? 25.632 1.048 -26.611 1.00 93.94 313 TRP A O 1
ATOM 2497 N N . VAL A 1 314 ? 26.733 -0.841 -26.139 1.00 91.25 314 VAL A N 1
ATOM 2498 C CA . VAL A 1 314 ? 28.002 -0.199 -25.816 1.00 91.25 314 VAL A CA 1
ATOM 2499 C C . VAL A 1 314 ? 29.089 -0.803 -26.690 1.00 91.25 314 VAL A C 1
ATOM 2501 O O . VAL A 1 314 ? 28.991 -1.938 -27.150 1.00 91.25 314 VAL A O 1
ATOM 2504 N N . SER A 1 315 ? 30.142 -0.045 -26.970 1.00 87.56 315 SER A N 1
ATOM 2505 C CA . SER A 1 315 ? 31.354 -0.566 -27.606 1.00 87.56 315 SER A CA 1
ATOM 2506 C C . SER A 1 315 ? 32.586 -0.167 -26.802 1.00 87.56 315 SER A C 1
ATOM 2508 O O . SER A 1 315 ? 32.640 0.922 -26.245 1.00 87.56 315 SER A O 1
ATOM 2510 N N . ILE A 1 316 ? 33.585 -1.046 -26.720 1.00 83.25 316 ILE A N 1
ATOM 2511 C CA . ILE A 1 316 ? 34.865 -0.724 -26.075 1.00 83.25 316 ILE A CA 1
ATOM 2512 C C . ILE A 1 316 ? 35.746 -0.004 -27.103 1.00 83.25 316 ILE A C 1
ATOM 2514 O O . ILE A 1 316 ? 36.008 -0.555 -28.180 1.00 83.25 316 ILE A O 1
ATOM 2518 N N . LYS A 1 317 ? 36.201 1.221 -26.795 1.00 69.38 317 LYS A N 1
ATOM 2519 C CA . LYS A 1 317 ? 37.083 1.993 -27.688 1.00 69.38 317 LYS A CA 1
ATOM 2520 C C . LYS A 1 317 ? 38.381 1.206 -27.932 1.00 69.38 317 LYS A C 1
ATOM 2522 O O . LYS A 1 317 ? 38.999 0.669 -27.016 1.00 69.38 317 LYS A O 1
ATOM 2527 N N . ALA A 1 318 ? 38.785 1.104 -29.199 1.00 53.75 318 ALA A N 1
ATOM 2528 C CA . ALA A 1 318 ? 39.780 0.136 -29.671 1.00 53.75 318 ALA A CA 1
ATOM 2529 C C . ALA A 1 318 ? 41.219 0.330 -29.138 1.00 53.75 318 ALA A C 1
ATOM 2531 O O . ALA A 1 318 ? 42.042 -0.568 -29.315 1.00 53.75 318 ALA A O 1
ATOM 2532 N N . GLU A 1 319 ? 41.539 1.441 -28.470 1.00 51.22 319 GLU A N 1
ATOM 2533 C CA . GLU A 1 319 ? 42.909 1.772 -28.037 1.00 51.22 319 GLU A CA 1
ATOM 2534 C C . GLU A 1 319 ? 43.472 0.862 -26.924 1.00 51.22 319 GLU A C 1
ATOM 2536 O O . GLU A 1 319 ? 44.659 0.931 -26.622 1.00 51.22 319 GLU A O 1
ATOM 2541 N N . GLN A 1 320 ? 42.677 -0.067 -26.380 1.00 48.16 320 GLN A N 1
ATOM 2542 C CA . GLN A 1 320 ? 43.134 -1.095 -25.429 1.00 48.16 320 GLN A CA 1
ATOM 2543 C C . GLN A 1 320 ? 43.094 -2.535 -25.973 1.00 48.16 320 GLN A C 1
ATOM 2545 O O . GLN A 1 320 ? 43.394 -3.474 -25.242 1.00 48.16 320 GLN A O 1
ATOM 2550 N N . LYS A 1 321 ? 42.807 -2.750 -27.268 1.00 43.16 321 LYS A N 1
ATOM 2551 C CA . LYS A 1 321 ? 42.872 -4.095 -27.887 1.00 43.16 321 LYS A CA 1
ATOM 2552 C C . LYS A 1 321 ? 44.297 -4.655 -28.037 1.00 43.16 321 LYS A C 1
ATOM 2554 O O . LYS A 1 321 ? 44.450 -5.791 -28.481 1.00 43.16 321 LYS A O 1
ATOM 2559 N N . ALA A 1 322 ? 45.334 -3.888 -27.693 1.00 41.72 322 ALA A N 1
ATOM 2560 C CA . ALA A 1 322 ? 46.729 -4.274 -27.880 1.00 41.72 322 ALA A CA 1
ATOM 2561 C C . ALA A 1 322 ? 47.623 -3.841 -26.706 1.00 41.72 322 ALA A C 1
ATOM 2563 O O . ALA A 1 322 ? 48.401 -2.905 -26.838 1.00 41.72 322 ALA A O 1
ATOM 2564 N N . LEU A 1 323 ? 47.553 -4.543 -25.575 1.00 37.88 323 LEU A N 1
ATOM 2565 C CA . LEU A 1 323 ? 48.638 -4.584 -24.586 1.00 37.88 323 LEU A CA 1
ATOM 2566 C C . LEU A 1 323 ? 48.624 -5.967 -23.911 1.00 37.88 323 LEU A C 1
ATOM 2568 O O . LEU A 1 323 ? 47.752 -6.225 -23.084 1.00 37.88 323 LEU A O 1
ATOM 2572 N N . PRO A 1 324 ? 49.538 -6.884 -24.280 1.00 41.12 324 PRO A N 1
ATOM 2573 C CA . PRO A 1 324 ? 49.756 -8.105 -23.519 1.00 41.12 324 PRO A CA 1
ATOM 2574 C C . PRO A 1 324 ? 50.503 -7.779 -22.221 1.00 41.12 324 PRO A C 1
ATOM 2576 O O . PRO A 1 324 ? 51.420 -6.961 -22.233 1.00 41.12 324 PRO A O 1
ATOM 2579 N N . ASP A 1 325 ? 50.104 -8.452 -21.139 1.00 45.34 325 ASP A N 1
ATOM 2580 C CA . ASP A 1 325 ? 50.873 -8.755 -19.925 1.00 45.34 325 ASP A CA 1
ATOM 2581 C C . ASP A 1 325 ? 52.089 -7.858 -19.632 1.00 45.34 325 ASP A C 1
ATOM 2583 O O . ASP A 1 325 ? 53.194 -8.163 -20.079 1.00 45.34 325 ASP A O 1
ATOM 2587 N N . GLN A 1 326 ? 51.906 -6.811 -18.812 1.00 39.09 326 GLN A N 1
ATOM 2588 C CA . GLN A 1 326 ? 52.842 -6.392 -17.746 1.00 39.09 326 GLN A CA 1
ATOM 2589 C C . GLN A 1 326 ? 52.436 -5.046 -17.117 1.00 39.09 326 GLN A C 1
ATOM 2591 O O . GLN A 1 326 ? 52.801 -3.985 -17.618 1.00 39.09 326 GLN A O 1
ATOM 2596 N N . SER A 1 327 ? 51.745 -5.084 -15.970 1.00 32.03 327 SER A N 1
ATOM 2597 C CA . SER A 1 327 ? 52.079 -4.311 -14.749 1.00 32.03 327 SER A CA 1
ATOM 2598 C C . SER A 1 327 ? 50.963 -4.422 -13.696 1.00 32.03 327 SER A C 1
ATOM 2600 O O . SER A 1 327 ? 49.813 -4.113 -13.997 1.00 32.03 327 SER A O 1
ATOM 2602 N N . PRO A 1 328 ? 51.271 -4.810 -12.444 1.00 34.62 328 PRO A N 1
ATOM 2603 C CA . PRO A 1 328 ? 50.311 -4.845 -11.352 1.00 34.62 328 PRO A CA 1
ATOM 2604 C C . PRO A 1 328 ? 50.299 -3.490 -10.629 1.00 34.62 328 PRO A C 1
ATOM 2606 O O . PRO A 1 328 ? 50.782 -3.368 -9.506 1.00 34.62 328 PRO A O 1
ATOM 2609 N N . SER A 1 329 ? 49.764 -2.451 -11.266 1.00 31.66 329 SER A N 1
ATOM 2610 C CA . SER A 1 329 ? 49.358 -1.225 -10.569 1.00 31.66 329 SER A CA 1
ATOM 2611 C C . SER A 1 329 ? 47.839 -1.148 -10.609 1.00 31.66 329 SER A C 1
ATOM 2613 O O . SER A 1 329 ? 47.236 -0.872 -11.641 1.00 31.66 329 SER A O 1
ATOM 2615 N N . ARG A 1 330 ? 47.236 -1.470 -9.465 1.00 32.25 330 ARG A N 1
ATOM 2616 C CA . ARG A 1 330 ? 45.798 -1.567 -9.195 1.00 32.25 330 ARG A CA 1
ATOM 2617 C C . ARG A 1 330 ? 45.172 -0.170 -9.045 1.00 32.25 330 ARG A C 1
ATOM 2619 O O . ARG A 1 330 ? 44.505 0.097 -8.055 1.00 32.25 330 ARG A O 1
ATOM 2626 N N . GLU A 1 331 ? 45.435 0.718 -10.000 1.00 34.69 331 GLU A N 1
ATOM 2627 C CA . GLU A 1 331 ? 44.617 1.907 -10.241 1.00 34.69 331 GLU A CA 1
ATOM 2628 C C . GLU A 1 331 ? 43.645 1.566 -11.377 1.00 34.69 331 GLU A C 1
ATOM 2630 O O . GLU A 1 331 ? 43.994 0.896 -12.347 1.00 34.69 331 GLU A O 1
ATOM 2635 N N . THR A 1 332 ? 42.384 1.928 -11.181 1.00 42.56 332 THR A N 1
ATOM 2636 C CA . THR A 1 332 ? 41.199 1.550 -11.958 1.00 42.56 332 THR A CA 1
ATOM 2637 C C . THR A 1 332 ? 41.279 1.962 -13.434 1.00 42.56 332 THR A C 1
ATOM 2639 O O . THR A 1 332 ? 40.696 2.965 -13.833 1.00 42.56 332 THR A O 1
ATOM 2642 N N . ASN A 1 333 ? 41.944 1.170 -14.276 1.00 50.34 333 ASN A N 1
ATOM 2643 C CA . ASN A 1 333 ? 41.824 1.268 -15.734 1.00 50.34 333 ASN A CA 1
ATOM 2644 C C . ASN A 1 333 ? 40.546 0.550 -16.193 1.00 50.34 333 ASN A C 1
ATOM 2646 O O . ASN A 1 333 ? 40.604 -0.538 -16.762 1.00 50.34 333 ASN A O 1
ATOM 2650 N N . GLN A 1 334 ? 39.378 1.129 -15.900 1.00 64.06 334 GLN A N 1
ATOM 2651 C CA . GLN A 1 334 ? 38.133 0.689 -16.534 1.00 64.06 334 GLN A CA 1
ATOM 2652 C C . GLN A 1 334 ? 38.191 1.013 -18.040 1.00 64.06 334 GLN A C 1
ATOM 2654 O O . GLN A 1 334 ? 38.736 2.058 -18.412 1.00 64.06 334 GLN A O 1
ATOM 2659 N N . PRO A 1 335 ? 37.663 0.143 -18.919 1.00 68.75 335 PRO A N 1
ATOM 2660 C CA . PRO A 1 335 ? 37.710 0.380 -20.355 1.00 68.75 335 PRO A CA 1
ATOM 2661 C C . PRO A 1 335 ? 36.918 1.637 -20.719 1.00 68.75 335 PRO A C 1
ATOM 2663 O O . PRO A 1 335 ? 35.849 1.894 -20.158 1.00 68.75 335 PRO A O 1
ATOM 2666 N N . GLN A 1 336 ? 37.432 2.408 -21.680 1.00 80.19 336 GLN A N 1
ATOM 2667 C CA . GLN A 1 336 ? 36.685 3.523 -22.256 1.00 80.19 336 GLN A CA 1
ATOM 2668 C C . GLN A 1 336 ? 35.554 2.991 -23.135 1.00 80.19 336 GLN A C 1
ATOM 2670 O O . GLN A 1 336 ? 35.779 2.211 -24.066 1.00 80.19 336 GLN A O 1
ATOM 2675 N N . LEU A 1 337 ? 34.342 3.444 -22.835 1.00 87.50 337 LEU A N 1
ATOM 2676 C CA . LEU A 1 337 ? 33.118 3.008 -23.488 1.00 87.50 337 LEU A CA 1
ATOM 2677 C C . LEU A 1 337 ? 32.647 4.059 -24.496 1.00 87.50 337 LEU A C 1
ATOM 2679 O O . LEU A 1 337 ? 32.719 5.260 -24.248 1.00 87.50 337 LEU A O 1
ATOM 2683 N N . ASP A 1 338 ? 32.161 3.594 -25.638 1.00 89.44 338 ASP A N 1
ATOM 2684 C CA . ASP A 1 338 ? 31.354 4.372 -26.568 1.00 89.44 338 ASP A CA 1
ATOM 2685 C C . ASP A 1 338 ? 29.878 4.098 -26.268 1.00 89.44 338 ASP A C 1
ATOM 2687 O O . ASP A 1 338 ? 29.398 2.971 -26.430 1.00 89.44 338 ASP A O 1
ATOM 2691 N N . LEU A 1 339 ? 29.192 5.137 -25.790 1.00 91.88 339 LEU A N 1
ATOM 2692 C CA . LEU A 1 339 ? 27.792 5.092 -25.380 1.00 91.88 339 LEU A CA 1
ATOM 2693 C C . LEU A 1 339 ? 26.830 5.593 -26.468 1.00 91.88 339 LEU A C 1
ATOM 2695 O O . LEU A 1 339 ? 25.627 5.629 -26.226 1.00 91.88 339 LEU A O 1
ATOM 2699 N N . SER A 1 340 ? 27.322 5.959 -27.657 1.00 90.38 340 SER A N 1
ATOM 2700 C CA . SER A 1 340 ? 26.519 6.591 -28.720 1.00 90.38 340 SER A CA 1
ATOM 2701 C C . SER A 1 340 ? 25.326 5.756 -29.196 1.00 90.38 340 SER A C 1
ATOM 2703 O O . SER A 1 340 ? 24.321 6.308 -29.631 1.00 90.38 340 SER A O 1
ATOM 2705 N N . LYS A 1 341 ? 25.391 4.423 -29.091 1.00 91.56 341 LYS A N 1
ATOM 2706 C CA . LYS A 1 341 ? 24.243 3.551 -29.394 1.00 91.56 341 LYS A CA 1
ATOM 2707 C C . LYS A 1 341 ? 23.204 3.524 -28.271 1.00 91.56 341 LYS A C 1
ATOM 2709 O O . LYS A 1 341 ? 22.018 3.397 -28.554 1.00 91.56 341 LYS A O 1
ATOM 2714 N N . LEU A 1 342 ? 23.641 3.616 -27.014 1.00 93.06 342 LEU A N 1
ATOM 2715 C CA . LEU A 1 342 ? 22.768 3.625 -25.836 1.00 93.06 342 LEU A CA 1
ATOM 2716 C C . LEU A 1 342 ? 22.091 4.993 -25.642 1.00 93.06 342 LEU A C 1
ATOM 2718 O O . LEU A 1 342 ? 20.924 5.066 -25.255 1.00 93.06 342 LEU A O 1
ATOM 2722 N N . PHE A 1 343 ? 22.820 6.066 -25.951 1.00 93.25 343 PHE A N 1
ATOM 2723 C CA . PHE A 1 343 ? 22.363 7.451 -25.913 1.00 93.25 343 PHE A CA 1
ATOM 2724 C C . PHE A 1 343 ? 22.571 8.104 -27.288 1.00 93.25 343 PHE A C 1
ATOM 2726 O O . PHE A 1 343 ? 23.574 8.784 -27.504 1.00 93.25 343 PHE A O 1
ATOM 2733 N N . PRO A 1 344 ? 21.641 7.888 -28.233 1.00 92.12 344 PRO A N 1
ATOM 2734 C CA . PRO A 1 344 ? 21.792 8.357 -29.609 1.00 92.12 344 PRO A CA 1
ATOM 2735 C C . PRO A 1 344 ? 21.480 9.845 -29.809 1.00 92.12 344 PRO A C 1
ATOM 2737 O O . PRO A 1 344 ? 21.617 10.325 -30.929 1.00 92.12 344 PRO A O 1
ATOM 2740 N N . TYR A 1 345 ? 21.053 10.557 -28.761 1.00 91.44 345 TYR A N 1
ATOM 2741 C CA . TYR A 1 345 ? 20.621 11.952 -28.840 1.00 91.44 345 TYR A CA 1
ATOM 2742 C C . TYR A 1 345 ? 21.349 12.832 -27.833 1.00 91.44 345 TYR A C 1
ATOM 2744 O O . TYR A 1 345 ? 21.513 12.450 -26.670 1.00 91.44 345 TYR A O 1
ATOM 2752 N N . THR A 1 346 ? 21.697 14.044 -28.260 1.00 88.31 346 THR A N 1
ATOM 2753 C CA . THR A 1 346 ? 22.033 15.152 -27.359 1.00 88.31 346 THR A CA 1
ATOM 2754 C C . THR A 1 346 ? 20.777 15.933 -26.956 1.00 88.31 346 THR A C 1
ATOM 2756 O O . THR A 1 346 ? 19.699 15.736 -27.519 1.00 88.31 346 THR A O 1
ATOM 2759 N N . GLU A 1 347 ? 20.885 16.849 -25.986 1.00 85.81 347 GLU A N 1
ATOM 2760 C CA . GLU A 1 347 ? 19.758 17.732 -25.646 1.00 85.81 347 GLU A CA 1
ATOM 2761 C C . GLU A 1 347 ? 19.314 18.589 -26.848 1.00 85.81 347 GLU A C 1
ATOM 2763 O O . GLU A 1 347 ? 18.118 18.833 -27.021 1.00 85.81 347 GLU A O 1
ATOM 2768 N N . GLU A 1 348 ? 20.249 19.006 -27.710 1.00 87.81 348 GLU A N 1
ATOM 2769 C CA . GLU A 1 348 ? 19.951 19.744 -28.941 1.00 87.81 348 GLU A CA 1
ATOM 2770 C C . GLU A 1 348 ? 19.173 18.900 -29.955 1.00 87.81 348 GLU A C 1
ATOM 2772 O O . GLU A 1 348 ? 18.219 19.405 -30.552 1.00 87.81 348 GLU A O 1
ATOM 2777 N N . ASP A 1 349 ? 19.526 17.622 -30.119 1.00 91.69 349 ASP A N 1
ATOM 2778 C CA . ASP A 1 349 ? 18.790 16.713 -31.003 1.00 91.69 349 ASP A CA 1
ATOM 2779 C C . ASP A 1 349 ? 17.346 16.535 -30.518 1.00 91.69 349 ASP A C 1
ATOM 2781 O O . ASP A 1 349 ? 16.399 16.638 -31.301 1.00 91.69 349 ASP A O 1
ATOM 2785 N N . ILE A 1 350 ? 17.157 16.344 -29.205 1.00 90.62 350 ILE A N 1
ATOM 2786 C CA . ILE A 1 350 ? 15.820 16.240 -28.607 1.00 90.62 350 ILE A CA 1
ATOM 2787 C C . ILE A 1 350 ? 15.03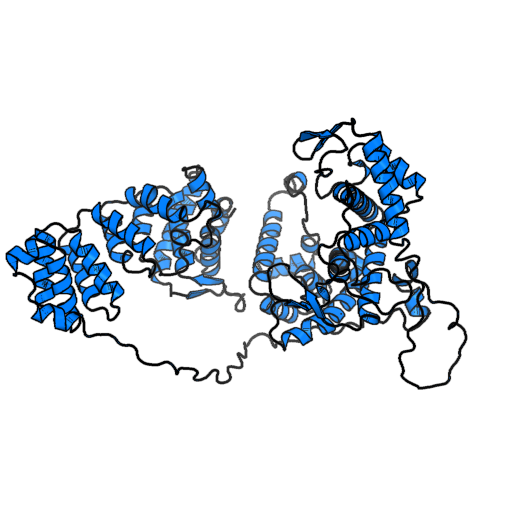1 17.535 -28.810 1.00 90.62 350 ILE A C 1
ATOM 2789 O O . ILE A 1 350 ? 13.846 17.484 -29.139 1.00 90.62 350 ILE A O 1
ATOM 2793 N N . LYS A 1 351 ? 15.675 18.701 -28.662 1.00 88.50 351 LYS A N 1
ATOM 2794 C CA . LYS A 1 351 ? 15.029 19.995 -28.903 1.00 88.50 351 LYS A CA 1
ATOM 2795 C C . LYS A 1 351 ? 14.557 20.129 -30.351 1.00 88.50 351 LYS A C 1
ATOM 2797 O O . LYS A 1 351 ? 13.444 20.602 -30.567 1.00 88.50 351 LYS A O 1
ATOM 2802 N N . ALA A 1 352 ? 15.370 19.704 -31.317 1.00 92.56 352 ALA A N 1
ATOM 2803 C CA . ALA A 1 352 ? 15.020 19.752 -32.734 1.00 92.56 352 ALA A CA 1
ATOM 2804 C C . ALA A 1 352 ? 13.844 18.818 -33.072 1.00 92.56 352 ALA A C 1
ATOM 2806 O O . ALA A 1 352 ? 12.916 19.234 -33.767 1.00 92.56 352 ALA A O 1
ATOM 2807 N N . LEU A 1 353 ? 13.842 17.592 -32.531 1.00 94.69 353 LEU A N 1
ATOM 2808 C CA . LEU A 1 353 ? 12.716 16.655 -32.655 1.00 94.69 353 LEU A CA 1
ATOM 2809 C C . LEU A 1 353 ? 11.431 17.240 -32.066 1.00 94.69 353 LEU A C 1
ATOM 2811 O O . LEU A 1 353 ? 10.364 17.174 -32.676 1.00 94.69 353 LEU A O 1
ATOM 2815 N N . TYR A 1 354 ? 11.545 17.831 -30.880 1.00 92.94 354 TYR A N 1
ATOM 2816 C CA . TYR A 1 354 ? 10.433 18.459 -30.192 1.00 92.94 354 TYR A CA 1
ATOM 2817 C C . TYR A 1 354 ? 9.887 19.679 -30.962 1.00 92.94 354 TYR A C 1
ATOM 2819 O O . TYR A 1 354 ? 8.672 19.844 -31.039 1.00 92.94 354 TYR A O 1
ATOM 2827 N N . ASP A 1 355 ? 10.745 20.517 -31.552 1.00 92.75 355 ASP A N 1
ATOM 2828 C CA . ASP A 1 355 ? 10.305 21.690 -32.322 1.00 92.75 355 ASP A CA 1
ATOM 2829 C C . ASP A 1 355 ? 9.531 21.296 -33.580 1.00 92.75 355 ASP A C 1
ATOM 2831 O O . ASP A 1 355 ? 8.498 21.897 -33.874 1.00 92.75 355 ASP A O 1
ATOM 2835 N N . ASP A 1 356 ? 9.975 20.253 -34.285 1.00 95.00 356 ASP A N 1
ATOM 2836 C CA . ASP A 1 356 ? 9.226 19.707 -35.420 1.00 95.00 356 ASP A CA 1
ATOM 2837 C C . ASP A 1 356 ? 7.890 19.098 -34.963 1.00 95.00 356 ASP A C 1
ATOM 2839 O O . ASP A 1 356 ? 6.850 19.354 -35.566 1.00 95.00 356 ASP A O 1
ATOM 2843 N N . PHE A 1 357 ? 7.874 18.371 -33.838 1.00 94.94 357 PHE A N 1
ATOM 2844 C CA . PHE A 1 357 ? 6.632 17.868 -33.243 1.00 94.94 357 PHE A CA 1
ATOM 2845 C C . PHE A 1 357 ? 5.657 19.001 -32.882 1.00 94.94 357 PHE A C 1
ATOM 2847 O O . PHE A 1 357 ? 4.471 18.930 -33.204 1.00 94.94 357 PHE A O 1
ATOM 2854 N N . ALA A 1 358 ? 6.141 20.063 -32.234 1.00 92.88 358 ALA A N 1
ATOM 2855 C CA . ALA A 1 358 ? 5.325 21.216 -31.876 1.00 92.88 358 ALA A CA 1
ATOM 2856 C C . ALA A 1 358 ? 4.781 21.921 -33.126 1.00 92.88 358 ALA A C 1
ATOM 2858 O O . ALA A 1 358 ? 3.611 22.302 -33.147 1.00 92.88 358 ALA A O 1
ATOM 2859 N N . GLN A 1 359 ? 5.585 22.028 -34.188 1.00 94.44 359 GLN A N 1
ATOM 2860 C CA . GLN A 1 359 ? 5.133 22.576 -35.464 1.00 94.44 359 GLN A CA 1
ATOM 2861 C C . GLN A 1 359 ? 4.035 21.711 -36.099 1.00 94.44 359 GLN A C 1
ATOM 2863 O O . GLN A 1 359 ? 3.029 22.256 -36.547 1.00 94.44 359 GLN A O 1
ATOM 2868 N N . ILE A 1 360 ? 4.160 20.377 -36.063 1.00 94.88 360 ILE A N 1
ATOM 2869 C CA . ILE A 1 360 ? 3.105 19.459 -36.525 1.00 94.88 360 ILE A CA 1
ATOM 2870 C C . ILE A 1 360 ? 1.801 19.696 -35.751 1.00 94.88 360 ILE A C 1
ATOM 2872 O O . ILE A 1 360 ? 0.731 19.722 -36.362 1.00 94.88 360 ILE A O 1
ATOM 2876 N N . ILE A 1 361 ? 1.865 19.893 -34.430 1.00 93.81 361 ILE A N 1
ATOM 2877 C CA . ILE A 1 361 ? 0.681 20.210 -33.615 1.00 93.81 361 ILE A CA 1
ATOM 2878 C C . ILE A 1 361 ? 0.061 21.544 -34.045 1.00 93.81 361 ILE A C 1
ATOM 2880 O O . ILE A 1 361 ? -1.149 21.605 -34.257 1.00 93.81 361 ILE A O 1
ATOM 2884 N N . GLU A 1 362 ? 0.862 22.596 -34.219 1.00 93.12 362 GLU A N 1
ATOM 2885 C CA . GLU A 1 362 ? 0.364 23.918 -34.620 1.00 93.12 362 GLU A CA 1
ATOM 2886 C C . GLU A 1 362 ? -0.256 23.920 -36.024 1.00 93.12 362 GLU A C 1
ATOM 2888 O O . GLU A 1 362 ? -1.328 24.502 -36.227 1.00 93.12 362 GLU A O 1
ATOM 2893 N N . ASP A 1 363 ? 0.369 23.226 -36.976 1.00 95.00 363 ASP A N 1
ATOM 2894 C CA . ASP A 1 363 ? -0.124 23.085 -38.350 1.00 95.00 363 ASP A CA 1
ATOM 2895 C C . ASP A 1 363 ? -1.463 22.332 -38.397 1.00 95.00 363 ASP A C 1
ATOM 2897 O O . ASP A 1 363 ? -2.307 22.593 -39.258 1.00 95.00 363 ASP A O 1
ATOM 2901 N N . ASN A 1 364 ? -1.691 21.440 -37.429 1.00 94.19 364 ASN A N 1
ATOM 2902 C CA . ASN A 1 364 ? -2.863 20.572 -37.353 1.00 94.19 364 ASN A CA 1
ATOM 2903 C C . ASN A 1 364 ? -3.799 20.895 -36.180 1.00 94.19 364 ASN A C 1
ATOM 2905 O O . ASN A 1 364 ? -4.684 20.102 -35.861 1.00 94.19 364 ASN A O 1
ATOM 2909 N N . LYS A 1 365 ? -3.680 22.074 -35.561 1.00 92.12 365 LYS A N 1
ATOM 2910 C CA . LYS A 1 365 ? -4.405 22.419 -34.325 1.00 92.12 365 LYS A CA 1
ATOM 2911 C C . LYS A 1 365 ? -5.927 22.339 -34.407 1.00 92.12 365 LYS A C 1
ATOM 2913 O O . LYS A 1 365 ? -6.598 22.227 -33.397 1.00 92.12 365 LYS A O 1
ATOM 2918 N N . THR A 1 366 ? -6.499 22.392 -35.608 1.00 91.12 366 THR A N 1
ATOM 2919 C CA . THR A 1 366 ? -7.957 22.277 -35.802 1.00 91.12 366 THR A CA 1
ATOM 2920 C C . THR A 1 366 ? -8.456 20.834 -35.870 1.00 91.12 366 THR A C 1
ATOM 2922 O O . THR A 1 366 ? -9.667 20.608 -35.810 1.00 91.12 366 THR A O 1
ATOM 2925 N N . LEU A 1 367 ? -7.556 19.852 -35.992 1.00 93.69 367 LEU A N 1
ATOM 2926 C CA . LEU A 1 367 ? -7.929 18.446 -35.957 1.00 93.69 367 LEU A CA 1
ATOM 2927 C C . LEU A 1 367 ? -8.438 18.087 -34.566 1.00 93.69 367 LEU A C 1
ATOM 2929 O O . LEU A 1 367 ? -7.861 18.468 -33.548 1.00 93.69 367 LEU A O 1
ATOM 2933 N N . THR A 1 368 ? -9.528 17.327 -34.539 1.00 92.56 368 THR A N 1
ATOM 2934 C CA . THR A 1 368 ? -10.176 16.897 -33.301 1.00 92.56 368 THR A CA 1
ATOM 2935 C C . THR A 1 368 ? -10.035 15.400 -33.104 1.00 92.56 368 THR A C 1
ATOM 2937 O O . THR A 1 368 ? -9.878 14.639 -34.060 1.00 92.56 368 THR A O 1
ATOM 2940 N N . TYR A 1 369 ? -10.086 14.968 -31.852 1.00 90.19 369 TYR A N 1
ATOM 2941 C CA . TYR A 1 369 ? -10.112 13.562 -31.472 1.00 90.19 369 TYR A CA 1
ATOM 2942 C C . TYR A 1 369 ? -10.932 13.382 -30.192 1.00 90.19 369 TYR A C 1
ATOM 2944 O O . TYR A 1 369 ? -11.281 14.353 -29.519 1.00 90.19 369 TYR A O 1
ATOM 2952 N N . LYS A 1 370 ? -11.283 12.133 -29.870 1.00 87.81 370 LYS A N 1
ATOM 2953 C CA . LYS A 1 370 ? -11.933 11.798 -28.598 1.00 87.81 370 LYS A CA 1
ATOM 2954 C C . LYS A 1 370 ? -10.893 11.296 -27.608 1.00 87.81 370 LYS A C 1
ATOM 2956 O O . LYS A 1 370 ? -10.189 10.336 -27.913 1.00 87.81 370 LYS A O 1
ATOM 2961 N N . ASN A 1 371 ? -10.829 11.909 -26.431 1.00 84.25 371 ASN A N 1
ATOM 2962 C CA . ASN A 1 371 ? -9.971 11.436 -25.346 1.00 84.25 371 ASN A CA 1
ATOM 2963 C C . ASN A 1 371 ? -10.519 10.144 -24.704 1.00 84.25 371 ASN A C 1
ATOM 2965 O O . ASN A 1 371 ? -11.594 9.650 -25.067 1.00 84.25 371 ASN A O 1
ATOM 2969 N N . LYS A 1 372 ? -9.812 9.600 -23.702 1.00 80.06 372 LYS A N 1
ATOM 2970 C CA . LYS A 1 372 ? -10.217 8.357 -23.012 1.00 80.06 372 LYS A CA 1
ATOM 2971 C C . LYS A 1 372 ? -11.572 8.429 -22.294 1.00 80.06 372 LYS A C 1
ATOM 2973 O O . LYS A 1 372 ? -12.140 7.388 -21.975 1.00 80.06 372 LYS A O 1
ATOM 2978 N N . TRP A 1 373 ? -12.091 9.633 -22.051 1.00 81.00 373 TRP A N 1
ATOM 2979 C CA . TRP A 1 373 ? -13.405 9.878 -21.450 1.00 81.00 373 TRP A CA 1
ATOM 2980 C C . TRP A 1 373 ? -14.496 10.172 -22.493 1.00 81.00 373 TRP A C 1
ATOM 2982 O O . TRP A 1 373 ? -15.636 10.461 -22.135 1.00 81.00 373 TRP A O 1
ATOM 2992 N N . GLY A 1 374 ? -14.171 10.095 -23.787 1.00 81.88 374 GLY A N 1
ATOM 2993 C CA . GLY A 1 374 ? -15.099 10.352 -24.888 1.00 81.88 374 GLY A CA 1
ATOM 2994 C C . GLY A 1 374 ? -15.362 11.836 -25.168 1.00 81.88 374 GLY A C 1
ATOM 2995 O O . GLY A 1 374 ? -16.221 12.143 -26.000 1.00 81.88 374 GLY A O 1
ATOM 2996 N N . VAL A 1 375 ? -14.635 12.745 -24.513 1.00 85.94 375 VAL A N 1
ATOM 2997 C CA . VAL A 1 375 ? -14.719 14.195 -24.733 1.00 85.94 375 VAL A CA 1
ATOM 2998 C C . VAL A 1 375 ? -13.950 14.550 -26.002 1.00 85.94 375 VAL A C 1
ATOM 3000 O O . VAL A 1 375 ? -12.870 14.020 -26.253 1.00 85.94 375 VAL A O 1
ATOM 3003 N N . THR A 1 376 ? -14.535 15.423 -26.824 1.00 89.69 376 THR A N 1
ATOM 3004 C CA . THR A 1 376 ? -13.891 15.909 -28.052 1.00 89.69 376 THR A CA 1
ATOM 3005 C C . THR A 1 376 ? -12.931 17.037 -27.702 1.00 89.69 376 THR A C 1
ATOM 3007 O O . THR A 1 376 ? -13.351 17.987 -27.047 1.00 89.69 376 THR A O 1
ATOM 3010 N N . GLN A 1 377 ? -11.683 16.923 -28.146 1.00 89.19 377 GLN A N 1
ATOM 3011 C CA . GLN A 1 377 ? -10.612 17.901 -27.939 1.00 89.19 377 GLN A CA 1
ATOM 3012 C C . GLN A 1 377 ? -9.904 18.195 -29.256 1.00 89.19 377 GLN A C 1
ATOM 3014 O O . GLN A 1 377 ? -9.916 17.355 -30.164 1.00 89.19 377 GLN A O 1
ATOM 3019 N N . THR A 1 378 ? -9.290 19.370 -29.361 1.00 90.00 378 THR A N 1
ATOM 3020 C CA . THR A 1 378 ? -8.393 19.705 -30.474 1.00 90.00 378 THR A CA 1
ATOM 3021 C C . THR A 1 378 ? -6.959 19.244 -30.205 1.00 90.00 378 THR A C 1
ATOM 3023 O O . THR A 1 378 ? -6.564 18.976 -29.067 1.00 90.00 378 THR A O 1
ATOM 3026 N N . LEU A 1 379 ? -6.155 19.100 -31.262 1.00 88.38 379 LEU A N 1
ATOM 3027 C CA . LEU A 1 379 ? -4.775 18.623 -31.138 1.00 88.38 379 LEU A CA 1
ATOM 3028 C C . LEU A 1 379 ? -3.871 19.537 -30.301 1.00 88.38 379 LEU A C 1
ATOM 3030 O O . LEU A 1 379 ? -2.948 19.017 -29.680 1.00 88.38 379 LEU A O 1
ATOM 3034 N N . ASP A 1 380 ? -4.135 20.841 -30.232 1.00 86.31 380 ASP A N 1
ATOM 3035 C CA . ASP A 1 380 ? -3.369 21.824 -29.452 1.00 86.31 380 ASP A CA 1
ATOM 3036 C C . ASP A 1 380 ? -3.810 21.942 -27.980 1.00 86.31 380 ASP A C 1
ATOM 3038 O O . ASP A 1 380 ? -3.112 22.549 -27.168 1.00 86.31 380 ASP A O 1
ATOM 3042 N N . GLU A 1 381 ? -4.933 21.328 -27.599 1.00 82.25 381 GLU A N 1
ATOM 3043 C CA . GLU A 1 381 ? -5.447 21.364 -26.230 1.00 82.25 381 GLU A CA 1
ATOM 3044 C C . GLU A 1 381 ? -4.742 20.346 -25.319 1.00 82.25 381 GLU A C 1
ATOM 3046 O O . GLU A 1 381 ? -4.690 19.148 -25.608 1.00 82.25 381 GLU A O 1
ATOM 3051 N N . GLY A 1 382 ? -4.250 20.817 -24.168 1.00 74.62 382 GLY A N 1
ATOM 3052 C CA . GLY A 1 382 ? -3.893 19.978 -23.018 1.00 74.62 382 GLY A CA 1
ATOM 3053 C C . GLY A 1 382 ? -2.835 18.898 -23.282 1.00 74.62 382 GLY A C 1
ATOM 3054 O O . GLY A 1 382 ? -1.827 19.133 -23.940 1.00 74.62 382 GLY A O 1
ATOM 3055 N N . SER A 1 383 ? -3.038 17.707 -22.714 1.00 78.62 383 SER A N 1
ATOM 3056 C CA . SER A 1 383 ? -2.277 16.490 -23.051 1.00 78.62 383 SER A CA 1
ATOM 3057 C C . SER A 1 383 ? -3.113 15.615 -23.993 1.00 78.62 383 SER A C 1
ATOM 3059 O O . SER A 1 383 ? -4.269 15.933 -24.239 1.00 78.62 383 SER A O 1
ATOM 3061 N N . PHE A 1 384 ? -2.579 14.512 -24.531 1.00 79.06 384 PHE A N 1
ATOM 3062 C CA . PHE A 1 384 ? -3.403 13.606 -25.350 1.00 79.06 384 PHE A CA 1
ATOM 3063 C C . PHE A 1 384 ? -4.532 12.919 -24.559 1.00 79.06 384 PHE A C 1
ATOM 3065 O O . PHE A 1 384 ? -5.450 12.373 -25.162 1.00 79.06 384 PHE A O 1
ATOM 3072 N N . GLU A 1 385 ? -4.476 12.910 -23.218 1.00 75.06 385 GLU A N 1
ATOM 3073 C CA . GLU A 1 385 ? -5.509 12.314 -22.354 1.00 75.06 385 GLU A CA 1
ATOM 3074 C C . GLU A 1 385 ? -5.926 10.889 -22.786 1.00 75.06 385 GLU A C 1
ATOM 3076 O O . GLU A 1 385 ? -7.093 10.487 -22.720 1.00 75.06 385 GLU A O 1
ATOM 3081 N N . VAL A 1 386 ? -4.941 10.110 -23.238 1.00 68.38 386 VAL A N 1
ATOM 3082 C CA . VAL A 1 386 ? -5.101 8.748 -23.757 1.00 68.38 386 VAL A CA 1
ATOM 3083 C C . VAL A 1 386 ? -5.017 7.689 -22.656 1.00 68.38 386 VAL A C 1
ATOM 3085 O O . VAL A 1 386 ? -4.620 7.961 -21.519 1.00 68.38 386 VAL A O 1
ATOM 3088 N N . ALA A 1 387 ? -5.436 6.461 -22.978 1.00 66.62 387 ALA A N 1
ATOM 3089 C CA . ALA A 1 387 ? -5.310 5.323 -22.074 1.00 66.62 387 ALA A CA 1
ATOM 3090 C C . ALA A 1 387 ? -3.835 5.056 -21.726 1.00 66.62 387 ALA A C 1
ATOM 3092 O O . ALA A 1 387 ? -2.944 5.166 -22.570 1.00 66.62 387 ALA A O 1
ATOM 3093 N N . ASN A 1 388 ? -3.576 4.681 -20.472 1.00 62.72 388 ASN A N 1
ATOM 3094 C CA . ASN A 1 388 ? -2.212 4.531 -19.969 1.00 62.72 388 ASN A CA 1
ATOM 3095 C C . ASN A 1 388 ? -1.437 3.389 -20.646 1.00 62.72 388 ASN A C 1
ATOM 3097 O O . ASN A 1 388 ? -0.254 3.263 -20.369 1.00 62.72 388 ASN A O 1
ATOM 3101 N N . ASP A 1 389 ? -2.065 2.487 -21.398 1.00 71.00 389 ASP A N 1
ATOM 3102 C CA . ASP A 1 389 ? -1.486 1.319 -22.087 1.00 71.00 389 ASP A CA 1
ATOM 3103 C C . ASP A 1 389 ? -1.448 1.473 -23.614 1.00 71.00 389 ASP A C 1
ATOM 3105 O O . ASP A 1 389 ? -1.069 0.539 -24.311 1.00 71.00 389 ASP A O 1
ATOM 3109 N N . MET A 1 390 ? -1.793 2.654 -24.126 1.00 80.56 390 MET A N 1
ATOM 3110 C CA . MET A 1 390 ? -1.929 2.905 -25.556 1.00 80.56 390 MET A CA 1
ATOM 3111 C C . MET A 1 390 ? -0.605 2.743 -26.326 1.00 80.56 390 MET A C 1
ATOM 3113 O O . MET A 1 390 ? 0.434 3.243 -25.880 1.00 80.56 390 MET A O 1
ATOM 3117 N N . GLU A 1 391 ? -0.675 2.063 -27.475 1.00 88.00 391 GLU A N 1
ATOM 3118 C CA . GLU A 1 391 ? 0.395 1.911 -28.478 1.00 88.00 391 GLU A CA 1
ATOM 3119 C C . GLU A 1 391 ? 0.356 3.046 -29.519 1.00 88.00 391 GLU A C 1
ATOM 3121 O O . GLU A 1 391 ? -0.626 3.779 -29.620 1.00 88.00 391 GLU A O 1
ATOM 3126 N N . LEU A 1 392 ? 1.411 3.187 -30.326 1.00 88.44 392 LEU A N 1
ATOM 3127 C CA . LEU A 1 392 ? 1.547 4.285 -31.289 1.00 88.44 392 LEU A CA 1
ATOM 3128 C C . LEU A 1 392 ? 0.379 4.353 -32.290 1.00 88.44 392 LEU A C 1
ATOM 3130 O O . LEU A 1 392 ? -0.161 5.426 -32.529 1.00 88.44 392 LEU A O 1
ATOM 3134 N N . GLU A 1 393 ? -0.053 3.210 -32.830 1.00 87.31 393 GLU A N 1
ATOM 3135 C CA . GLU A 1 393 ? -1.149 3.125 -33.816 1.00 87.31 393 GLU A CA 1
ATOM 3136 C C . GLU A 1 393 ? -2.517 3.540 -33.253 1.00 87.31 393 GLU A C 1
ATOM 3138 O O . GLU A 1 393 ? -3.465 3.775 -33.999 1.00 87.31 393 GLU A O 1
ATOM 3143 N N . GLN A 1 394 ? -2.634 3.603 -31.928 1.00 87.62 394 GLN A N 1
ATOM 3144 C CA . GLN A 1 394 ? -3.863 3.952 -31.223 1.00 87.62 394 GLN A CA 1
ATOM 3145 C C . GLN A 1 394 ? -3.899 5.433 -30.817 1.00 87.62 394 GLN A C 1
ATOM 3147 O O . GLN A 1 394 ? -4.935 5.904 -30.344 1.00 87.62 394 GLN A O 1
ATOM 3152 N N . MET A 1 395 ? -2.787 6.158 -30.991 1.00 89.38 395 MET A N 1
ATOM 3153 C CA . MET A 1 395 ? -2.711 7.594 -30.736 1.00 89.38 395 MET A CA 1
ATOM 3154 C C . MET A 1 395 ? -3.665 8.368 -31.658 1.00 89.38 395 MET A C 1
ATOM 3156 O O . MET A 1 395 ? -3.949 7.922 -32.769 1.00 89.38 395 MET A O 1
ATOM 3160 N N . PRO A 1 396 ? -4.140 9.555 -31.248 1.00 90.62 396 PRO A N 1
ATOM 3161 C CA . PRO A 1 396 ? -4.904 10.437 -32.124 1.00 90.62 396 PRO A CA 1
ATOM 3162 C C . PRO A 1 396 ? -4.121 10.781 -33.390 1.00 90.62 396 PRO A C 1
ATOM 3164 O O . PRO A 1 396 ? -2.996 11.257 -33.271 1.00 90.62 396 PRO A O 1
ATOM 3167 N N . HIS A 1 397 ? -4.725 10.589 -34.568 1.00 92.12 397 HIS A N 1
ATOM 3168 C CA . HIS A 1 397 ? -4.099 10.864 -35.875 1.00 92.12 397 HIS A CA 1
ATOM 3169 C C . HIS A 1 397 ? -2.747 10.136 -36.038 1.00 92.12 397 HIS A C 1
ATOM 3171 O O . HIS A 1 397 ? -1.702 10.782 -36.153 1.00 92.12 397 HIS A O 1
ATOM 3177 N N . PRO A 1 398 ? -2.734 8.785 -35.981 1.00 91.94 398 PRO A N 1
ATOM 3178 C CA . PRO A 1 398 ? -1.502 7.992 -35.953 1.00 91.94 398 PRO A CA 1
ATOM 3179 C C . PRO A 1 398 ? -0.621 8.180 -37.197 1.00 91.94 398 PRO A C 1
ATOM 3181 O O . PRO A 1 398 ? 0.592 7.996 -37.121 1.00 91.94 398 PRO A O 1
ATOM 3184 N N . GLU A 1 399 ? -1.204 8.593 -38.322 1.00 94.25 399 GLU A N 1
ATOM 3185 C CA . GLU A 1 399 ? -0.496 8.944 -39.551 1.00 94.25 399 GLU A CA 1
ATOM 3186 C C . GLU A 1 399 ? 0.513 10.086 -39.359 1.00 94.25 399 GLU A C 1
ATOM 3188 O O . GLU A 1 399 ? 1.619 10.000 -39.888 1.00 94.25 399 GLU A O 1
ATOM 3193 N N . LEU A 1 400 ? 0.194 11.099 -38.540 1.00 95.38 400 LEU A N 1
ATOM 3194 C CA . LEU A 1 400 ? 1.100 12.223 -38.268 1.00 95.38 400 LEU A CA 1
ATOM 3195 C C . LEU A 1 400 ? 2.366 11.750 -37.553 1.00 95.38 400 LEU A C 1
ATOM 3197 O O . LEU A 1 400 ? 3.474 12.206 -37.837 1.00 95.38 400 LEU A O 1
ATOM 3201 N N . TRP A 1 401 ? 2.200 10.807 -36.626 1.00 93.50 401 TRP A N 1
ATOM 3202 C CA . TRP A 1 401 ? 3.307 10.249 -35.860 1.00 93.50 401 TRP A CA 1
ATOM 3203 C C . TRP A 1 401 ? 4.113 9.262 -36.696 1.00 93.50 401 TRP A C 1
ATOM 3205 O O . TRP A 1 401 ? 5.333 9.259 -36.597 1.00 93.50 401 TRP A O 1
ATOM 3215 N N . GLY A 1 402 ? 3.460 8.476 -37.556 1.00 92.12 402 GLY A N 1
ATOM 3216 C CA . GLY A 1 402 ? 4.143 7.625 -38.532 1.00 92.12 402 GLY A CA 1
ATOM 3217 C C . GLY A 1 402 ? 5.084 8.429 -39.433 1.00 92.12 402 GLY A C 1
ATOM 3218 O O . GLY A 1 402 ? 6.273 8.125 -39.500 1.00 92.12 402 GLY A O 1
ATOM 3219 N N . GLU A 1 403 ? 4.586 9.512 -40.038 1.00 93.56 403 GLU A N 1
ATOM 3220 C CA . GLU A 1 403 ? 5.397 10.406 -40.877 1.00 93.56 403 GLU A CA 1
ATOM 3221 C C . GLU A 1 403 ? 6.534 11.082 -40.097 1.00 93.56 403 GLU A C 1
ATOM 3223 O O . GLU A 1 403 ? 7.643 11.224 -40.616 1.00 93.56 403 GLU A O 1
ATOM 3228 N N . PHE A 1 404 ? 6.284 11.487 -38.847 1.00 95.31 404 PHE A N 1
ATOM 3229 C CA . PHE A 1 404 ? 7.311 12.055 -37.971 1.00 95.31 404 PHE A CA 1
ATOM 3230 C C . PHE A 1 404 ? 8.449 11.057 -37.705 1.00 95.31 404 PHE A C 1
ATOM 3232 O O . PHE A 1 404 ? 9.621 11.408 -37.839 1.00 95.31 404 PHE A O 1
ATOM 3239 N N . LEU A 1 405 ? 8.124 9.804 -37.373 1.00 93.88 405 LEU A N 1
ATOM 3240 C CA . LEU A 1 405 ? 9.131 8.773 -37.105 1.00 93.88 405 LEU A CA 1
ATOM 3241 C C . LEU A 1 405 ? 9.948 8.425 -38.354 1.00 93.88 405 LEU A C 1
ATOM 3243 O O . LEU A 1 405 ? 11.164 8.262 -38.252 1.00 93.88 405 LEU A O 1
ATOM 3247 N N . GLU A 1 406 ? 9.308 8.347 -39.525 1.00 93.69 406 GLU A N 1
ATOM 3248 C CA . GLU A 1 406 ? 9.994 8.110 -40.803 1.00 93.69 406 GLU A CA 1
ATOM 3249 C C . GLU A 1 406 ? 10.927 9.268 -41.174 1.00 93.69 406 GLU A C 1
ATOM 3251 O O . GLU A 1 406 ? 12.071 9.042 -41.569 1.00 93.69 406 GLU A O 1
ATOM 3256 N N . ARG A 1 407 ? 10.467 10.514 -41.003 1.00 94.44 407 ARG A N 1
ATOM 3257 C CA . ARG A 1 407 ? 11.244 11.728 -41.297 1.00 94.44 407 ARG A CA 1
ATOM 3258 C C . ARG A 1 407 ? 12.540 11.803 -40.494 1.00 94.44 407 ARG A C 1
ATOM 3260 O O . ARG A 1 407 ? 13.553 12.254 -41.026 1.00 94.44 407 ARG A O 1
ATOM 3267 N N . HIS A 1 408 ? 12.496 11.373 -39.235 1.00 94.38 408 HIS A N 1
ATOM 3268 C CA . HIS A 1 408 ? 13.628 11.431 -38.306 1.00 94.38 408 HIS A CA 1
ATOM 3269 C C . HIS A 1 408 ? 14.396 10.110 -38.180 1.00 94.38 408 HIS A C 1
ATOM 3271 O O . HIS A 1 408 ? 15.301 10.009 -37.351 1.00 94.38 408 HIS A O 1
ATOM 3277 N N . ASP A 1 409 ? 14.069 9.103 -39.000 1.00 93.94 409 ASP A N 1
ATOM 3278 C CA . ASP A 1 409 ? 14.703 7.776 -38.973 1.00 93.94 409 ASP A CA 1
ATOM 3279 C C . ASP A 1 409 ? 14.736 7.184 -37.546 1.00 93.94 409 ASP A C 1
ATOM 3281 O O . ASP A 1 409 ? 15.770 6.718 -37.053 1.00 93.94 409 ASP A O 1
ATOM 3285 N N . ILE A 1 410 ? 13.609 7.271 -36.828 1.00 94.31 410 ILE A N 1
ATOM 3286 C CA . ILE A 1 410 ? 13.501 6.796 -35.444 1.00 94.31 410 ILE A CA 1
ATOM 3287 C C . ILE A 1 410 ? 13.274 5.280 -35.457 1.00 94.31 410 ILE A C 1
ATOM 3289 O O . ILE A 1 410 ? 12.153 4.795 -35.608 1.00 94.31 410 ILE A O 1
ATOM 3293 N N . THR A 1 411 ? 14.365 4.528 -35.291 1.00 94.19 411 THR A N 1
ATOM 3294 C CA . THR A 1 411 ? 14.348 3.065 -35.127 1.00 94.19 411 THR A CA 1
ATOM 3295 C C . THR A 1 411 ? 13.911 2.650 -33.720 1.00 94.19 411 THR A C 1
ATOM 3297 O O . THR A 1 411 ? 13.826 3.481 -32.814 1.00 94.19 411 THR A O 1
ATOM 3300 N N . ASP A 1 412 ? 13.686 1.350 -33.506 1.00 94.00 412 ASP A N 1
ATOM 3301 C CA . ASP A 1 412 ? 13.360 0.795 -32.184 1.00 94.00 412 ASP A CA 1
ATOM 3302 C C . ASP A 1 412 ? 14.448 1.105 -31.142 1.00 94.00 412 ASP A C 1
ATOM 3304 O O . ASP A 1 412 ? 14.137 1.443 -30.004 1.00 94.00 412 ASP A O 1
ATOM 3308 N N . GLU A 1 413 ? 15.725 1.051 -31.524 1.00 93.62 413 GLU A N 1
ATOM 3309 C CA . GLU A 1 413 ? 16.848 1.380 -30.642 1.00 93.62 413 GLU A CA 1
ATOM 3310 C C . GLU A 1 413 ? 16.850 2.856 -30.255 1.00 93.62 413 GLU A C 1
ATOM 3312 O O . GLU A 1 413 ? 16.948 3.213 -29.078 1.00 93.62 413 GLU A O 1
ATOM 3317 N N . LYS A 1 414 ? 16.688 3.723 -31.258 1.00 94.75 414 LYS A N 1
ATOM 3318 C CA . LYS A 1 414 ? 16.598 5.165 -31.053 1.00 94.75 414 LYS A CA 1
ATOM 3319 C C . LYS A 1 414 ? 15.375 5.530 -30.214 1.00 94.75 414 LYS A C 1
ATOM 3321 O O . LYS A 1 414 ? 15.467 6.409 -29.368 1.00 94.75 414 LYS A O 1
ATOM 3326 N N . ALA A 1 415 ? 14.252 4.842 -30.378 1.00 94.50 415 ALA A N 1
ATOM 3327 C CA . ALA A 1 415 ? 13.053 5.066 -29.580 1.00 94.50 415 ALA A CA 1
ATOM 3328 C C . ALA A 1 415 ? 13.281 4.862 -28.072 1.00 94.50 415 ALA A C 1
ATOM 3330 O O . ALA A 1 415 ? 12.760 5.637 -27.270 1.00 94.50 415 ALA A O 1
ATOM 3331 N N . LEU A 1 416 ? 14.073 3.857 -27.676 1.00 94.19 416 LEU A N 1
ATOM 3332 C CA . LEU A 1 416 ? 14.393 3.612 -26.263 1.00 94.19 416 LEU A CA 1
ATOM 3333 C C . LEU A 1 416 ? 15.280 4.717 -25.678 1.00 94.19 416 LEU A C 1
ATOM 3335 O O . LEU A 1 416 ? 15.008 5.201 -24.580 1.00 94.19 416 LEU A O 1
ATOM 3339 N N . GLY A 1 417 ? 16.276 5.172 -26.446 1.00 92.69 417 GLY A N 1
ATOM 3340 C CA . GLY A 1 417 ? 17.085 6.340 -26.091 1.00 92.69 417 GLY A CA 1
ATOM 3341 C C . GLY A 1 417 ? 16.261 7.624 -25.972 1.00 92.69 417 GLY A C 1
ATOM 3342 O O . GLY A 1 417 ? 16.459 8.400 -25.038 1.00 92.69 417 GLY A O 1
ATOM 3343 N N . LEU A 1 418 ? 15.303 7.823 -26.882 1.00 93.38 418 LEU A N 1
ATOM 3344 C CA . LEU A 1 418 ? 14.395 8.970 -26.885 1.00 93.38 418 LEU A CA 1
ATOM 3345 C C . LEU A 1 418 ? 13.492 8.989 -25.641 1.00 93.38 418 LEU A C 1
ATOM 3347 O O . LEU A 1 418 ? 13.393 10.026 -24.991 1.00 93.38 418 LEU A O 1
ATOM 3351 N N . ASP A 1 419 ? 12.866 7.861 -25.282 1.00 91.06 419 ASP A N 1
ATOM 3352 C CA . ASP A 1 419 ? 12.010 7.765 -24.087 1.00 91.06 419 ASP A CA 1
ATOM 3353 C C . ASP A 1 419 ? 12.795 8.070 -22.804 1.00 91.06 419 ASP A C 1
ATOM 3355 O O . ASP A 1 419 ? 12.356 8.879 -21.985 1.00 91.06 419 ASP A O 1
ATOM 3359 N N . LEU A 1 420 ? 13.989 7.489 -22.652 1.00 90.81 420 LEU A N 1
ATOM 3360 C CA . LEU A 1 420 ? 14.821 7.720 -21.474 1.00 90.81 420 LEU A CA 1
ATOM 3361 C C . LEU A 1 420 ? 15.265 9.188 -21.365 1.00 90.81 420 LEU A C 1
ATOM 3363 O O . LEU A 1 420 ? 15.159 9.785 -20.292 1.00 90.81 420 LEU A O 1
ATOM 3367 N N . MET A 1 421 ? 15.724 9.783 -22.470 1.00 88.69 421 MET A N 1
ATOM 3368 C CA . MET A 1 421 ? 16.125 11.191 -22.508 1.00 88.69 421 MET A CA 1
ATOM 3369 C C . MET A 1 421 ? 14.947 12.128 -22.233 1.00 88.69 421 MET A C 1
ATOM 3371 O O . MET A 1 421 ? 15.094 13.084 -21.474 1.00 88.69 421 MET A O 1
ATOM 3375 N N . MET A 1 422 ? 13.761 11.842 -22.775 1.00 87.81 422 MET A N 1
ATOM 3376 C CA . MET A 1 422 ? 12.571 12.647 -22.495 1.00 87.81 422 MET A CA 1
ATOM 3377 C C . MET A 1 422 ? 12.158 12.588 -21.028 1.00 87.81 422 MET A C 1
ATOM 3379 O O . MET A 1 422 ? 11.875 13.631 -20.440 1.00 87.81 422 MET A O 1
ATOM 3383 N N . ARG A 1 423 ? 12.194 11.404 -20.405 1.00 86.31 423 ARG A N 1
ATOM 3384 C CA . ARG A 1 423 ? 11.937 11.263 -18.963 1.00 86.31 423 ARG A CA 1
ATOM 3385 C C . ARG A 1 423 ? 12.916 12.085 -18.136 1.00 86.31 423 ARG A C 1
ATOM 3387 O O . ARG A 1 423 ? 12.477 12.779 -17.230 1.00 86.31 423 ARG A O 1
ATOM 3394 N N . TYR A 1 424 ? 14.205 12.048 -18.476 1.00 86.00 424 TYR A N 1
ATOM 3395 C CA . TYR A 1 424 ? 15.237 12.858 -17.821 1.00 86.00 424 TYR A CA 1
ATOM 3396 C C . TYR A 1 424 ? 14.943 14.361 -17.907 1.00 86.00 424 TYR A C 1
ATOM 3398 O O . TYR A 1 424 ? 14.999 15.062 -16.898 1.00 86.00 424 TYR A O 1
ATOM 3406 N N . LEU A 1 425 ? 14.595 14.861 -19.094 1.00 82.25 425 LEU A N 1
ATOM 3407 C CA . LEU A 1 425 ? 14.340 16.288 -19.309 1.00 82.25 425 LEU A CA 1
ATOM 3408 C C . LEU A 1 425 ? 13.072 16.787 -18.597 1.00 82.25 425 LEU A C 1
ATOM 3410 O O . LEU A 1 425 ? 13.009 17.969 -18.249 1.00 82.25 425 LEU A O 1
ATOM 3414 N N . MET A 1 426 ? 12.097 15.895 -18.382 1.00 79.56 426 MET A N 1
ATOM 3415 C CA . MET A 1 426 ? 10.817 16.163 -17.715 1.00 79.56 426 MET A CA 1
ATOM 3416 C C . MET A 1 426 ? 10.864 16.033 -16.184 1.00 79.56 426 MET A C 1
ATOM 3418 O O . MET A 1 426 ? 9.872 16.366 -15.530 1.00 79.56 426 MET A O 1
ATOM 3422 N N . LEU A 1 427 ? 11.978 15.573 -15.597 1.00 75.88 427 LEU A N 1
ATOM 3423 C CA . LEU A 1 427 ? 12.127 15.503 -14.140 1.00 75.88 427 LEU A CA 1
ATOM 3424 C C . LEU A 1 427 ? 11.945 16.891 -13.508 1.00 75.88 427 LEU A C 1
ATOM 3426 O O . LEU A 1 427 ? 12.489 17.887 -13.990 1.00 75.88 427 LEU A O 1
ATOM 3430 N N . TYR A 1 428 ? 11.156 16.942 -12.430 1.00 64.56 428 TYR A N 1
ATOM 3431 C CA . TYR A 1 428 ? 10.820 18.184 -11.727 1.00 64.56 428 TYR A CA 1
ATOM 3432 C C . TYR A 1 428 ? 12.051 18.862 -11.127 1.00 64.56 428 TYR A C 1
ATOM 3434 O O . TYR A 1 428 ? 12.169 20.084 -11.229 1.00 64.56 428 TYR A O 1
ATOM 3442 N N . ASP A 1 429 ? 12.951 18.067 -10.553 1.00 62.41 429 ASP A N 1
ATOM 3443 C CA . ASP A 1 429 ? 14.277 18.481 -10.132 1.00 62.41 429 ASP A CA 1
ATOM 3444 C C . ASP A 1 429 ? 15.295 17.476 -10.696 1.00 62.41 429 ASP A C 1
ATOM 3446 O O . ASP A 1 429 ? 15.165 16.265 -10.517 1.00 62.41 429 ASP A O 1
ATOM 3450 N N . ARG A 1 430 ? 16.290 17.955 -11.455 1.00 69.44 430 ARG A N 1
ATOM 3451 C CA . ARG A 1 430 ? 17.353 17.093 -12.008 1.00 69.44 430 ARG A CA 1
ATOM 3452 C C . ARG A 1 430 ? 18.396 16.718 -10.942 1.00 69.44 430 ARG A C 1
ATOM 3454 O O . ARG A 1 430 ? 19.428 16.140 -11.292 1.00 69.44 430 ARG A O 1
ATOM 3461 N N . THR A 1 431 ? 18.124 17.029 -9.671 1.00 65.25 431 THR A N 1
ATOM 3462 C CA . THR A 1 431 ? 18.924 16.643 -8.502 1.00 65.25 431 THR A CA 1
ATOM 3463 C C . THR A 1 431 ? 18.887 15.150 -8.187 1.00 65.25 431 THR A C 1
ATOM 3465 O O . THR A 1 431 ? 19.877 14.629 -7.671 1.00 65.25 431 THR A O 1
ATOM 3468 N N . ASP A 1 432 ? 17.856 14.433 -8.641 1.00 71.38 432 ASP A N 1
ATOM 3469 C CA . ASP A 1 432 ? 17.667 12.991 -8.391 1.00 71.38 432 ASP A CA 1
ATOM 3470 C C . ASP A 1 432 ? 18.304 12.086 -9.463 1.00 71.38 432 ASP A C 1
ATOM 3472 O O . ASP A 1 432 ? 17.966 10.906 -9.614 1.00 71.38 432 ASP A O 1
ATOM 3476 N N . VAL A 1 433 ? 19.208 12.647 -10.271 1.00 79.31 433 VAL A N 1
ATOM 3477 C CA . VAL A 1 433 ? 19.856 11.955 -11.389 1.00 79.31 433 VAL A CA 1
ATOM 3478 C C . VAL A 1 433 ? 21.226 11.456 -10.965 1.00 79.31 433 VAL A C 1
ATOM 3480 O O . VAL A 1 433 ? 22.049 12.230 -10.478 1.00 79.31 433 VAL A O 1
ATOM 3483 N N . LEU A 1 434 ? 21.490 10.175 -11.223 1.00 80.12 434 LEU A N 1
ATOM 3484 C CA . LEU A 1 434 ? 22.764 9.514 -10.986 1.00 80.12 434 LEU A CA 1
ATOM 3485 C C . LEU A 1 434 ? 23.781 9.871 -12.085 1.00 80.12 434 LEU A C 1
ATOM 3487 O O . LEU A 1 434 ? 23.669 9.355 -13.207 1.00 80.12 434 LEU A O 1
ATOM 3491 N N . PRO A 1 435 ? 24.807 10.697 -11.790 1.00 80.50 435 PRO A N 1
ATOM 3492 C CA . PRO A 1 435 ? 25.884 10.940 -12.732 1.00 80.50 435 PRO A CA 1
ATOM 3493 C C . PRO A 1 435 ? 26.825 9.732 -12.774 1.00 80.50 435 PRO A C 1
ATOM 3495 O O . PRO A 1 435 ? 27.277 9.240 -11.739 1.00 80.50 435 PRO A O 1
ATOM 3498 N N . LEU A 1 436 ? 27.182 9.292 -13.979 1.00 85.12 436 LEU A N 1
ATOM 3499 C CA . LEU A 1 436 ? 28.253 8.319 -14.177 1.00 85.12 436 LEU A CA 1
ATOM 3500 C C . LEU A 1 436 ? 29.514 9.034 -14.676 1.00 85.12 436 LEU A C 1
ATOM 3502 O O . LEU A 1 436 ? 29.408 9.913 -15.534 1.00 85.12 436 LEU A O 1
ATOM 3506 N N . PRO A 1 437 ? 30.714 8.670 -14.186 1.00 85.06 437 PRO A N 1
ATOM 3507 C CA . PRO A 1 437 ? 31.986 9.230 -14.641 1.00 85.06 437 PRO A CA 1
ATOM 3508 C C . PRO A 1 437 ? 32.397 8.637 -16.003 1.00 85.06 437 PRO A C 1
ATOM 3510 O O . PRO A 1 437 ? 33.507 8.138 -16.173 1.00 85.06 437 PRO A O 1
ATOM 3513 N N . LEU A 1 438 ? 31.479 8.657 -16.969 1.00 86.75 438 LEU A N 1
ATOM 3514 C CA . LEU A 1 438 ? 31.636 8.101 -18.306 1.00 86.75 438 LEU A CA 1
ATOM 3515 C C . LEU A 1 438 ? 31.596 9.223 -19.344 1.00 86.75 438 LEU A C 1
ATOM 3517 O O . LEU A 1 438 ? 30.699 10.066 -19.345 1.00 86.75 438 LEU A O 1
ATOM 3521 N N . GLU A 1 439 ? 32.569 9.220 -20.252 1.00 85.19 439 GLU A N 1
ATOM 3522 C CA . GLU A 1 439 ? 32.588 10.146 -21.382 1.00 85.19 439 GLU A CA 1
ATOM 3523 C C . GLU A 1 439 ? 31.356 9.915 -22.272 1.00 85.19 439 GLU A C 1
ATOM 3525 O O . GLU A 1 439 ? 31.055 8.784 -22.648 1.00 85.19 439 GLU A O 1
ATOM 3530 N N . GLY A 1 440 ? 30.638 10.990 -22.606 1.00 83.00 440 GLY A N 1
ATOM 3531 C CA . GLY 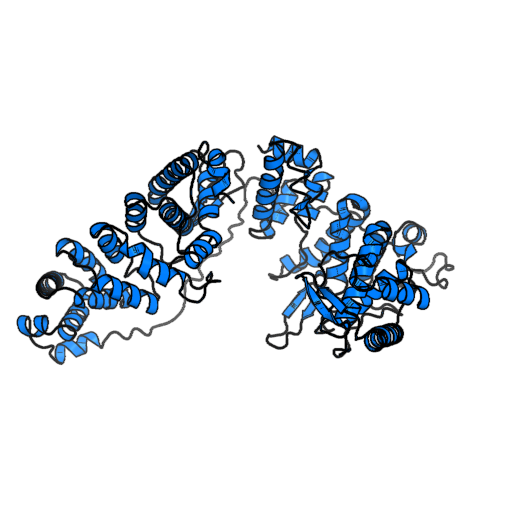A 1 440 ? 29.436 10.916 -23.441 1.00 83.00 440 GLY A CA 1
ATOM 3532 C C . GLY A 1 440 ? 28.169 10.445 -22.718 1.00 83.00 440 GLY A C 1
ATOM 3533 O O . GLY A 1 440 ? 27.156 10.244 -23.378 1.00 83.00 440 GLY A O 1
ATOM 3534 N N . TYR A 1 441 ? 28.186 10.280 -21.389 1.00 89.00 441 TYR A N 1
ATOM 3535 C CA . TYR A 1 441 ? 26.969 10.030 -20.613 1.00 89.00 441 TYR A CA 1
ATOM 3536 C C . TYR A 1 441 ? 26.155 11.332 -20.457 1.00 89.00 441 TYR A C 1
ATOM 3538 O O . TYR A 1 441 ? 26.656 12.282 -19.851 1.00 89.00 441 TYR A O 1
ATOM 3546 N N . PRO A 1 442 ? 24.918 11.412 -20.988 1.00 85.75 442 PRO A N 1
ATOM 3547 C CA . PRO A 1 442 ? 24.194 12.684 -21.090 1.00 85.75 442 PRO A CA 1
ATOM 3548 C C . PRO A 1 442 ? 23.433 13.069 -19.811 1.00 85.75 442 PRO A C 1
ATOM 3550 O O . PRO A 1 442 ? 23.073 14.231 -19.633 1.00 85.75 442 PRO A O 1
ATOM 3553 N N . LEU A 1 443 ? 23.181 12.116 -18.907 1.00 85.94 443 LEU A N 1
ATOM 3554 C CA . LEU A 1 443 ? 22.328 12.323 -17.735 1.00 85.94 443 LEU A CA 1
ATOM 3555 C C . LEU A 1 443 ? 23.130 12.976 -16.603 1.00 85.94 443 LEU A C 1
ATOM 3557 O O . LEU A 1 443 ? 23.778 12.302 -15.802 1.00 85.94 443 LEU A O 1
ATOM 3561 N N . THR A 1 444 ? 23.117 14.308 -16.547 1.00 77.50 444 THR A N 1
ATOM 3562 C CA . THR A 1 444 ? 23.902 15.072 -15.565 1.00 77.50 444 THR A CA 1
ATOM 3563 C C . THR A 1 444 ? 23.029 15.909 -14.625 1.00 77.50 444 THR A C 1
ATOM 3565 O O . THR A 1 444 ? 21.943 16.366 -14.978 1.00 77.50 444 THR A O 1
ATOM 3568 N N . ASN A 1 445 ? 23.512 16.109 -13.399 1.00 67.62 445 ASN A N 1
ATOM 3569 C CA . ASN A 1 445 ? 22.777 16.712 -12.281 1.00 67.62 445 ASN A CA 1
ATOM 3570 C C . ASN A 1 445 ? 22.909 18.258 -12.252 1.00 67.62 445 ASN A C 1
ATOM 3572 O O . ASN A 1 445 ? 23.418 18.828 -11.291 1.00 67.62 445 ASN A O 1
ATOM 3576 N N . LYS A 1 446 ? 22.629 18.963 -13.363 1.00 57.91 446 LYS A N 1
ATOM 3577 C CA . LYS A 1 446 ? 22.978 20.404 -13.490 1.00 57.91 446 LYS A CA 1
ATOM 3578 C C . LYS A 1 446 ? 22.014 21.284 -14.301 1.00 57.91 446 LYS A C 1
ATOM 3580 O O . LYS A 1 446 ? 22.440 22.319 -14.810 1.00 57.91 446 LYS A O 1
ATOM 3585 N N . GLY A 1 447 ? 20.747 20.906 -14.453 1.00 60.62 447 GLY A N 1
ATOM 3586 C CA . GLY A 1 447 ? 19.818 21.647 -15.315 1.00 60.62 447 GLY A CA 1
ATOM 3587 C C . GLY A 1 447 ? 18.625 22.239 -14.577 1.00 60.62 447 GLY A C 1
ATOM 3588 O O . GLY A 1 447 ? 18.023 21.570 -13.742 1.00 60.62 447 GLY A O 1
ATOM 3589 N N . ASP A 1 448 ? 18.248 23.457 -14.960 1.00 59.03 448 ASP A N 1
ATOM 3590 C CA . ASP A 1 448 ? 16.933 24.014 -14.652 1.00 59.03 448 ASP A CA 1
ATOM 3591 C C . ASP A 1 448 ? 15.846 23.304 -15.471 1.00 59.03 448 ASP A C 1
ATOM 3593 O O . ASP A 1 448 ? 16.086 22.769 -16.560 1.00 59.03 448 ASP A O 1
ATOM 3597 N N . ARG A 1 449 ? 14.614 23.338 -14.958 1.00 64.38 449 ARG A N 1
ATOM 3598 C CA . ARG A 1 449 ? 13.436 22.821 -15.656 1.00 64.38 449 ARG A CA 1
ATOM 3599 C C . ARG A 1 449 ? 13.319 23.437 -17.047 1.00 64.38 449 ARG A C 1
ATOM 3601 O O . ARG A 1 449 ? 13.259 24.656 -17.208 1.00 64.38 449 ARG A O 1
ATOM 3608 N N . VAL A 1 450 ? 13.135 22.580 -18.042 1.00 64.62 450 VAL A N 1
ATOM 3609 C CA . VAL A 1 450 ? 12.859 23.012 -19.406 1.00 64.62 450 VAL A CA 1
ATOM 3610 C C . VAL A 1 450 ? 11.340 23.083 -19.602 1.00 64.62 450 VAL A C 1
ATOM 3612 O O . VAL A 1 450 ? 10.640 22.078 -19.511 1.00 64.62 450 VAL A O 1
ATOM 3615 N N . GLN A 1 451 ? 10.797 24.288 -19.808 1.00 69.38 451 GLN A N 1
ATOM 3616 C CA . GLN A 1 451 ? 9.373 24.473 -20.110 1.00 69.38 451 GLN A CA 1
ATOM 3617 C C . GLN A 1 451 ? 9.151 24.509 -21.621 1.00 69.38 451 GLN A C 1
ATOM 3619 O O . GLN A 1 451 ? 9.418 25.511 -22.283 1.00 69.38 451 GLN A O 1
ATOM 3624 N N . TRP A 1 452 ? 8.638 23.407 -22.154 1.00 79.50 452 TRP A N 1
ATOM 3625 C CA . TRP A 1 452 ? 8.287 23.247 -23.559 1.00 79.50 452 TRP A CA 1
ATOM 3626 C C . TRP A 1 452 ? 6.754 23.227 -23.727 1.00 79.50 452 TRP A C 1
ATOM 3628 O O . TRP A 1 452 ? 6.076 22.462 -23.033 1.00 79.50 452 TRP A O 1
ATOM 3638 N N . PRO A 1 453 ? 6.164 24.059 -24.612 1.00 81.56 453 PRO A N 1
ATOM 3639 C CA . PRO A 1 453 ? 4.766 23.906 -25.040 1.00 81.56 453 PRO A CA 1
ATOM 3640 C C . PRO A 1 453 ? 4.454 22.458 -25.452 1.00 81.56 453 PRO A C 1
ATOM 3642 O O . PRO A 1 453 ? 5.324 21.769 -25.949 1.00 81.56 453 PRO A O 1
ATOM 3645 N N . HIS A 1 454 ? 3.258 21.911 -25.263 1.00 86.00 454 HIS A N 1
ATOM 3646 C CA . HIS A 1 454 ? 2.972 20.528 -25.713 1.00 86.00 454 HIS A CA 1
ATOM 3647 C C . HIS A 1 454 ? 3.915 19.415 -25.168 1.00 86.00 454 HIS A C 1
ATOM 3649 O O . HIS A 1 454 ? 3.840 18.284 -25.641 1.00 86.00 454 HIS A O 1
ATOM 3655 N N . ALA A 1 455 ? 4.774 19.667 -24.165 1.00 84.19 455 ALA A N 1
ATOM 3656 C CA . ALA A 1 455 ? 5.764 18.690 -23.677 1.00 84.19 455 ALA A CA 1
ATOM 3657 C C . ALA A 1 455 ? 5.131 17.373 -23.213 1.00 84.19 455 ALA A C 1
ATOM 3659 O O . ALA A 1 455 ? 5.613 16.295 -23.541 1.00 84.19 455 ALA A O 1
ATOM 3660 N N . TRP A 1 456 ? 3.990 17.460 -22.527 1.00 84.88 456 TRP A N 1
ATOM 3661 C CA . TRP A 1 456 ? 3.213 16.299 -22.085 1.00 84.88 456 TRP A CA 1
ATOM 3662 C C . TRP A 1 456 ? 2.656 15.466 -23.252 1.00 84.88 456 TRP A C 1
ATOM 3664 O O . TRP A 1 456 ? 2.476 14.254 -23.125 1.00 84.88 456 TRP A O 1
ATOM 3674 N N . LYS A 1 457 ? 2.382 16.092 -24.407 1.00 88.69 457 LYS A N 1
ATOM 3675 C CA . LYS A 1 457 ? 1.988 15.379 -25.633 1.00 88.69 457 LYS A CA 1
ATOM 3676 C C . LYS A 1 457 ? 3.188 14.673 -26.258 1.00 88.69 457 LYS A C 1
ATOM 3678 O O . LYS A 1 457 ? 3.055 13.528 -26.680 1.00 88.69 457 LYS A O 1
ATOM 3683 N N . PHE A 1 458 ? 4.350 15.322 -26.262 1.00 90.25 458 PHE A N 1
ATOM 3684 C CA . PHE A 1 458 ? 5.579 14.710 -26.756 1.00 90.25 458 PHE A CA 1
ATOM 3685 C C . PHE A 1 458 ? 6.014 13.522 -25.881 1.00 90.25 458 PHE A C 1
ATOM 3687 O O . PHE A 1 458 ? 6.291 12.452 -26.409 1.00 90.25 458 PHE A O 1
ATOM 3694 N N . GLU A 1 459 ? 5.941 13.642 -24.552 1.00 87.94 459 GLU A N 1
ATOM 3695 C CA . GLU A 1 459 ? 6.162 12.519 -23.624 1.00 87.94 459 GLU A CA 1
ATOM 3696 C C . GLU A 1 459 ? 5.172 11.367 -23.874 1.00 87.94 459 GLU A C 1
ATOM 3698 O O . GLU A 1 459 ? 5.546 10.196 -23.905 1.00 87.94 459 GLU A O 1
ATOM 3703 N N . SER A 1 460 ? 3.898 11.680 -24.121 1.00 88.19 460 SER A N 1
ATOM 3704 C CA . SER A 1 460 ? 2.900 10.655 -24.451 1.00 88.19 460 SER A CA 1
ATOM 3705 C C . SER A 1 460 ? 3.250 9.903 -25.743 1.00 88.19 460 SER A C 1
ATOM 3707 O O . SER A 1 460 ? 3.089 8.682 -25.794 1.00 88.19 460 SER A O 1
ATOM 3709 N N . LEU A 1 461 ? 3.765 10.606 -26.762 1.00 91.19 461 LEU A N 1
ATOM 3710 C CA . LEU A 1 461 ? 4.254 10.001 -28.002 1.00 91.19 461 LEU A CA 1
ATOM 3711 C C . LEU A 1 461 ? 5.438 9.061 -27.734 1.00 91.19 461 LEU A C 1
ATOM 3713 O O . LEU A 1 461 ? 5.414 7.917 -28.192 1.00 91.19 461 LEU A O 1
ATOM 3717 N N . THR A 1 462 ? 6.444 9.494 -26.965 1.00 91.62 462 THR A N 1
ATOM 3718 C CA . THR A 1 462 ? 7.615 8.650 -26.663 1.00 91.62 462 THR A CA 1
ATOM 3719 C C . THR A 1 462 ? 7.237 7.423 -25.837 1.00 91.62 462 THR A C 1
ATOM 3721 O O . THR A 1 462 ? 7.706 6.323 -26.127 1.00 91.62 462 THR A O 1
ATOM 3724 N N . MET A 1 463 ? 6.307 7.563 -24.887 1.00 88.81 463 MET A N 1
ATOM 3725 C CA . MET A 1 463 ? 5.780 6.437 -24.111 1.00 88.81 463 MET A CA 1
ATOM 3726 C C . MET A 1 463 ? 4.992 5.442 -24.979 1.00 88.81 463 MET A C 1
ATOM 3728 O O . MET A 1 463 ? 5.135 4.228 -24.814 1.00 88.81 463 MET A O 1
ATOM 3732 N N . ALA A 1 464 ? 4.152 5.926 -25.900 1.00 90.50 464 ALA A N 1
ATOM 3733 C CA . ALA A 1 464 ? 3.410 5.070 -26.830 1.00 90.50 464 ALA A CA 1
ATOM 3734 C C . ALA A 1 464 ? 4.358 4.325 -27.787 1.00 90.50 464 ALA A C 1
ATOM 3736 O O . ALA A 1 464 ? 4.174 3.133 -28.063 1.00 90.50 464 ALA A O 1
ATOM 3737 N N . LEU A 1 465 ? 5.420 4.999 -28.233 1.00 92.38 465 LEU A N 1
ATOM 3738 C CA . LEU A 1 465 ? 6.479 4.403 -29.037 1.00 92.38 465 LEU A CA 1
ATOM 3739 C C . LEU A 1 465 ? 7.228 3.313 -28.256 1.00 92.38 465 LEU A C 1
ATOM 3741 O O . LEU A 1 465 ? 7.315 2.185 -28.737 1.00 92.38 465 LEU A O 1
ATOM 3745 N N . GLN A 1 466 ? 7.668 3.591 -27.024 1.00 91.12 466 GLN A N 1
ATOM 3746 C CA . GLN A 1 466 ? 8.331 2.613 -26.151 1.00 91.12 466 GLN A CA 1
ATOM 3747 C C . GLN A 1 466 ? 7.474 1.352 -25.949 1.00 91.12 466 GLN A C 1
ATOM 3749 O O . GLN A 1 466 ? 7.988 0.235 -25.993 1.00 91.12 466 GLN A O 1
ATOM 3754 N N . ARG A 1 467 ? 6.154 1.493 -25.765 1.00 89.19 467 ARG A N 1
ATOM 3755 C CA . ARG A 1 467 ? 5.236 0.342 -25.642 1.00 89.19 467 ARG A CA 1
ATOM 3756 C C . ARG A 1 467 ? 5.132 -0.467 -26.924 1.00 89.19 467 ARG A C 1
ATOM 3758 O O . ARG A 1 467 ? 5.128 -1.696 -26.868 1.00 89.19 467 ARG A O 1
ATOM 3765 N N . THR A 1 468 ? 5.088 0.219 -28.062 1.00 91.81 468 THR A N 1
ATOM 3766 C CA . THR A 1 468 ? 5.094 -0.421 -29.382 1.00 91.81 468 THR A CA 1
ATOM 3767 C C . THR A 1 468 ? 6.375 -1.241 -29.561 1.00 91.81 468 THR A C 1
ATOM 3769 O O . THR A 1 468 ? 6.309 -2.408 -29.946 1.00 91.81 468 THR A O 1
ATOM 3772 N N . VAL A 1 469 ? 7.533 -0.689 -29.174 1.00 93.25 469 VAL A N 1
ATOM 3773 C CA . VAL A 1 469 ? 8.811 -1.421 -29.150 1.00 93.25 469 VAL A CA 1
ATOM 3774 C C . VAL A 1 469 ? 8.749 -2.600 -28.180 1.00 93.25 469 VAL A C 1
ATOM 3776 O O . VAL A 1 469 ? 9.042 -3.717 -28.586 1.00 93.25 469 VAL A O 1
ATOM 3779 N N . LYS A 1 470 ? 8.287 -2.407 -26.938 1.00 89.75 470 LYS A N 1
ATOM 3780 C CA . LYS A 1 470 ? 8.175 -3.474 -25.925 1.00 89.75 470 LYS A CA 1
ATOM 3781 C C . LYS A 1 470 ? 7.348 -4.665 -26.406 1.00 89.75 470 LYS A C 1
ATOM 3783 O O . LYS A 1 470 ? 7.698 -5.802 -26.112 1.00 89.75 470 LYS A O 1
ATOM 3788 N N . LYS A 1 471 ? 6.268 -4.420 -27.149 1.00 89.19 471 LYS A N 1
ATOM 3789 C CA . LYS A 1 471 ? 5.419 -5.479 -27.705 1.00 89.19 471 LYS A CA 1
ATOM 3790 C C . LYS A 1 471 ? 6.076 -6.221 -28.870 1.00 89.19 471 LYS A C 1
ATOM 3792 O O . LYS A 1 471 ? 5.902 -7.430 -28.986 1.00 89.19 471 LYS A O 1
ATOM 3797 N N . ARG A 1 472 ? 6.813 -5.516 -29.736 1.00 90.81 472 ARG A N 1
ATOM 3798 C CA . ARG A 1 472 ? 7.481 -6.111 -30.910 1.00 90.81 472 ARG A CA 1
ATOM 3799 C C . ARG A 1 472 ? 8.801 -6.799 -30.566 1.00 90.81 472 ARG A C 1
ATOM 3801 O O . ARG A 1 472 ? 9.109 -7.843 -31.131 1.00 90.81 472 ARG A O 1
ATOM 3808 N N . ARG A 1 473 ? 9.584 -6.175 -29.688 1.00 92.44 473 ARG A N 1
ATOM 3809 C CA . ARG A 1 473 ? 10.977 -6.491 -29.350 1.00 92.44 473 ARG A CA 1
ATOM 3810 C C . ARG A 1 473 ? 11.201 -6.389 -27.830 1.00 92.44 473 ARG A C 1
ATOM 3812 O O . ARG A 1 473 ? 11.936 -5.511 -27.372 1.00 92.44 473 ARG A O 1
ATOM 3819 N N . PRO A 1 474 ? 10.554 -7.246 -27.017 1.00 89.06 474 PRO A N 1
ATOM 3820 C CA . PRO A 1 474 ? 10.747 -7.243 -25.564 1.00 89.06 474 PRO A CA 1
ATOM 3821 C C . PRO A 1 474 ? 12.206 -7.529 -25.168 1.00 89.06 474 PRO A C 1
ATOM 3823 O O . PRO A 1 474 ? 12.690 -6.954 -24.196 1.00 89.06 474 PRO A O 1
ATOM 3826 N N . ASP A 1 475 ? 12.915 -8.333 -25.971 1.00 91.19 475 ASP A N 1
ATOM 3827 C CA . ASP A 1 475 ? 14.353 -8.613 -25.862 1.00 91.19 475 ASP A CA 1
ATOM 3828 C C . ASP A 1 475 ? 15.194 -7.330 -25.878 1.00 91.19 475 ASP A C 1
ATOM 3830 O O . ASP A 1 475 ? 16.090 -7.145 -25.056 1.00 91.19 475 ASP A O 1
ATOM 3834 N N . LEU A 1 476 ? 14.858 -6.413 -26.787 1.00 93.88 476 LEU A N 1
ATOM 3835 C CA . LEU A 1 476 ? 15.564 -5.152 -26.969 1.00 93.88 476 LEU A CA 1
ATOM 3836 C C . LEU A 1 476 ? 15.345 -4.209 -25.782 1.00 93.88 476 LEU A C 1
ATOM 3838 O O . LEU A 1 476 ? 16.279 -3.564 -25.310 1.00 93.88 476 LEU A O 1
ATOM 3842 N N . VAL A 1 477 ? 14.108 -4.143 -25.282 1.00 93.06 477 VAL A N 1
ATOM 3843 C CA . VAL A 1 477 ? 13.762 -3.326 -24.109 1.00 93.06 477 VAL A CA 1
ATOM 3844 C C . VAL A 1 477 ? 14.476 -3.834 -22.862 1.00 93.06 477 VAL A C 1
ATOM 3846 O O . VAL A 1 477 ? 14.999 -3.033 -22.084 1.00 93.06 477 VAL A O 1
ATOM 3849 N N . PHE A 1 478 ? 14.531 -5.156 -22.688 1.00 94.50 478 PHE A N 1
ATOM 3850 C CA . PHE A 1 478 ? 15.289 -5.771 -21.610 1.00 94.50 478 PHE A CA 1
ATOM 3851 C C . PHE A 1 478 ? 16.784 -5.463 -21.727 1.00 94.50 478 PHE A C 1
ATOM 3853 O O . PHE A 1 478 ? 17.360 -4.939 -20.775 1.00 94.50 478 PHE A O 1
ATOM 3860 N N . SER A 1 479 ? 17.413 -5.730 -22.879 1.00 95.25 479 SER A N 1
ATOM 3861 C CA . SER A 1 479 ? 18.860 -5.537 -23.034 1.00 95.25 479 SER A CA 1
ATOM 3862 C C . SER A 1 479 ? 19.271 -4.074 -22.843 1.00 95.25 479 SER A C 1
ATOM 3864 O O . SER A 1 479 ? 20.325 -3.809 -22.258 1.00 95.25 479 SER A O 1
ATOM 3866 N N . TYR A 1 480 ? 18.420 -3.123 -23.245 1.00 96.25 480 TYR A N 1
ATOM 3867 C CA . TYR A 1 480 ? 18.608 -1.692 -22.995 1.00 96.25 480 TYR A CA 1
ATOM 3868 C C . TYR A 1 480 ? 18.619 -1.368 -21.495 1.00 96.25 480 TYR A C 1
ATOM 3870 O O . TYR A 1 480 ? 19.587 -0.807 -20.975 1.00 96.25 480 TYR A O 1
ATOM 3878 N N . ALA A 1 481 ? 17.566 -1.772 -20.775 1.00 95.44 481 ALA A N 1
ATOM 3879 C CA . ALA A 1 481 ? 17.435 -1.531 -19.340 1.00 95.44 481 ALA A CA 1
ATOM 3880 C C . ALA A 1 481 ? 18.545 -2.227 -18.536 1.00 95.44 481 ALA A C 1
ATOM 3882 O O . ALA A 1 481 ? 19.166 -1.610 -17.667 1.00 95.44 481 ALA A O 1
ATOM 3883 N N . TYR A 1 482 ? 18.847 -3.479 -18.882 1.00 95.88 482 TYR A N 1
ATOM 3884 C CA . TYR A 1 482 ? 19.914 -4.264 -18.273 1.00 95.88 482 TYR A CA 1
ATOM 3885 C C . TYR A 1 482 ? 21.279 -3.599 -18.463 1.00 95.88 482 TYR A C 1
ATOM 3887 O O . TYR A 1 482 ? 22.068 -3.526 -17.522 1.00 95.88 482 TYR A O 1
ATOM 3895 N N . THR A 1 483 ? 21.542 -3.035 -19.645 1.00 95.94 483 THR A N 1
ATOM 3896 C CA . THR A 1 483 ? 22.792 -2.312 -19.907 1.00 95.94 483 THR A CA 1
ATOM 3897 C C . THR A 1 483 ? 22.948 -1.088 -19.016 1.00 95.94 483 THR A C 1
ATOM 3899 O O . THR A 1 483 ? 24.022 -0.870 -18.456 1.00 95.94 483 THR A O 1
ATOM 3902 N N . ILE A 1 484 ? 21.882 -0.311 -18.828 1.00 94.94 484 ILE A N 1
ATOM 3903 C CA . ILE A 1 484 ? 21.912 0.849 -17.932 1.00 94.94 484 ILE A CA 1
ATOM 3904 C C . ILE A 1 484 ? 22.162 0.403 -16.489 1.00 94.94 484 ILE A C 1
ATOM 3906 O O . ILE A 1 484 ? 23.028 0.967 -15.825 1.00 94.94 484 ILE A O 1
ATOM 3910 N N . CYS A 1 485 ? 21.488 -0.653 -16.022 1.00 94.00 485 CYS A N 1
ATOM 3911 C CA . CYS A 1 485 ? 21.732 -1.232 -14.699 1.00 94.00 485 CYS A CA 1
ATOM 3912 C C . CYS A 1 485 ? 23.203 -1.659 -14.515 1.00 94.00 485 CYS A C 1
ATOM 3914 O O . CYS A 1 485 ? 23.808 -1.348 -13.488 1.00 94.00 485 CYS A O 1
ATOM 3916 N N . GLN A 1 486 ? 23.803 -2.306 -15.520 1.00 93.56 486 GLN A N 1
ATOM 3917 C CA . GLN A 1 486 ? 25.217 -2.697 -15.514 1.00 93.56 486 GLN A CA 1
ATOM 3918 C C . GLN A 1 486 ? 26.155 -1.485 -15.421 1.00 93.56 486 GLN A C 1
ATOM 3920 O O . GLN A 1 486 ? 27.094 -1.494 -14.625 1.00 93.56 486 GLN A O 1
ATOM 3925 N N . LEU A 1 487 ? 25.898 -0.420 -16.188 1.00 91.94 487 LEU A N 1
ATOM 3926 C CA . LEU A 1 487 ? 26.684 0.815 -16.109 1.00 91.94 487 LEU A CA 1
ATOM 3927 C C . LEU A 1 487 ? 26.562 1.473 -14.730 1.00 91.94 487 LEU A C 1
ATOM 3929 O O . LEU A 1 487 ? 27.580 1.825 -14.135 1.00 91.94 487 LEU A O 1
ATOM 3933 N N . CYS A 1 488 ? 25.343 1.585 -14.191 1.00 90.00 488 CYS A N 1
ATOM 3934 C CA . CYS A 1 488 ? 25.106 2.150 -12.863 1.00 90.00 488 CYS A CA 1
ATOM 3935 C C . CYS A 1 488 ? 25.842 1.374 -11.769 1.00 90.00 488 CYS A C 1
ATOM 3937 O O . CYS A 1 488 ? 26.444 1.982 -10.889 1.00 90.00 488 CYS A O 1
ATOM 3939 N N . TYR A 1 489 ? 25.848 0.044 -11.840 1.00 89.69 489 TYR A N 1
ATOM 3940 C CA . TYR A 1 489 ? 26.557 -0.768 -10.862 1.00 89.69 489 TYR A CA 1
ATOM 3941 C C . TYR A 1 489 ? 28.077 -0.662 -11.023 1.00 89.69 489 TYR A C 1
ATOM 3943 O O . TYR A 1 489 ? 28.772 -0.336 -10.071 1.00 89.69 489 TYR A O 1
ATOM 3951 N N . TRP A 1 490 ? 28.648 -0.882 -12.206 1.00 89.31 490 TRP A N 1
ATOM 3952 C CA . TRP A 1 490 ? 30.113 -0.962 -12.321 1.00 89.31 490 TRP A CA 1
ATOM 3953 C C . TRP A 1 490 ? 30.830 0.393 -12.358 1.00 89.31 490 TRP A C 1
ATOM 3955 O O . TRP A 1 490 ? 31.997 0.462 -11.970 1.00 89.31 490 TRP A O 1
ATOM 3965 N N . TYR A 1 491 ? 30.156 1.460 -12.795 1.00 87.00 491 TYR A N 1
ATOM 3966 C CA . TYR A 1 491 ? 30.741 2.801 -12.917 1.00 87.00 491 TYR A CA 1
ATOM 3967 C C . TYR A 1 491 ? 30.171 3.815 -11.914 1.00 87.00 491 TYR A C 1
ATOM 3969 O O . TYR A 1 491 ? 30.744 4.893 -11.757 1.00 87.00 491 TYR A O 1
ATOM 3977 N N . GLY A 1 492 ? 29.076 3.498 -11.213 1.00 82.88 492 GLY A N 1
ATOM 3978 C CA . GLY A 1 492 ? 28.519 4.362 -10.172 1.00 82.88 492 GLY A CA 1
ATOM 3979 C C . GLY A 1 492 ? 29.471 4.507 -8.982 1.00 82.88 492 GLY A C 1
ATOM 3980 O O . GLY A 1 492 ? 29.892 3.513 -8.386 1.00 82.88 492 GLY A O 1
ATOM 3981 N N . THR A 1 493 ? 29.806 5.753 -8.641 1.00 75.44 493 THR A N 1
ATOM 3982 C CA . THR A 1 493 ? 30.702 6.110 -7.522 1.00 75.44 493 THR A CA 1
ATOM 3983 C C . THR A 1 493 ? 29.959 6.601 -6.281 1.00 75.44 493 THR A C 1
ATOM 3985 O O . THR A 1 493 ? 30.557 6.712 -5.213 1.00 75.44 493 THR A O 1
ATOM 3988 N N . GLN A 1 494 ? 28.673 6.916 -6.424 1.00 71.19 494 GLN A N 1
ATOM 3989 C CA . GLN A 1 494 ? 27.791 7.341 -5.343 1.00 71.19 494 GLN A CA 1
ATOM 3990 C C . GLN A 1 494 ? 27.003 6.133 -4.829 1.00 71.19 494 GLN A C 1
ATOM 3992 O O . GLN A 1 494 ? 26.691 5.231 -5.599 1.00 71.19 494 GLN A O 1
ATOM 3997 N N . GLU A 1 495 ? 26.681 6.114 -3.538 1.00 73.81 495 GLU A N 1
ATOM 3998 C CA . GLU A 1 495 ? 25.820 5.080 -2.933 1.00 73.81 495 GLU A CA 1
ATOM 3999 C C . GLU A 1 495 ? 24.451 5.658 -2.514 1.00 73.81 495 GLU A C 1
ATOM 4001 O O . GLU A 1 495 ? 23.484 4.923 -2.309 1.00 73.81 495 GLU A O 1
ATOM 4006 N N . THR A 1 496 ? 24.343 6.988 -2.442 1.00 72.00 496 THR A N 1
ATOM 4007 C CA . THR A 1 496 ? 23.139 7.744 -2.075 1.00 72.00 496 THR A CA 1
ATOM 4008 C C . THR A 1 496 ? 23.037 9.028 -2.902 1.00 72.00 496 THR A C 1
ATOM 4010 O O . THR A 1 496 ? 24.039 9.494 -3.452 1.00 72.00 496 THR A O 1
ATOM 4013 N N . TYR A 1 497 ? 21.840 9.610 -2.974 1.00 67.06 497 TYR A N 1
ATOM 4014 C CA . TYR A 1 497 ? 21.600 10.953 -3.512 1.00 67.06 497 TYR A CA 1
ATOM 4015 C C . TYR A 1 497 ? 20.771 11.781 -2.522 1.00 67.06 497 TYR A C 1
ATOM 4017 O O . TYR A 1 497 ? 20.240 11.245 -1.550 1.00 67.06 497 TYR A O 1
ATOM 4025 N N . VAL A 1 498 ? 20.714 13.094 -2.733 1.00 68.06 498 VAL A N 1
ATOM 4026 C CA . VAL A 1 498 ? 19.947 14.023 -1.896 1.00 68.06 498 VAL A CA 1
ATOM 4027 C C . VAL A 1 498 ? 18.787 14.546 -2.732 1.00 68.06 498 VAL A C 1
ATOM 4029 O O . VAL A 1 498 ? 19.027 15.232 -3.724 1.00 68.06 498 VAL A O 1
ATOM 4032 N N . GLU A 1 499 ? 17.562 14.213 -2.334 1.00 65.50 499 GLU A N 1
ATOM 4033 C CA . GLU A 1 499 ? 16.342 14.710 -2.969 1.00 65.50 499 GLU A CA 1
ATOM 4034 C C . GLU A 1 499 ? 15.999 16.072 -2.369 1.00 65.50 499 GLU A C 1
ATOM 4036 O O . GLU A 1 499 ? 15.864 16.229 -1.148 1.00 65.50 499 GLU A O 1
ATOM 4041 N N . THR A 1 500 ? 15.895 17.081 -3.232 1.00 59.88 500 THR A N 1
ATOM 4042 C CA . THR A 1 500 ? 15.635 18.461 -2.811 1.00 59.88 500 THR A CA 1
ATOM 4043 C C . THR A 1 500 ? 14.159 18.782 -3.035 1.00 59.88 500 THR A C 1
ATOM 4045 O O . THR A 1 500 ? 13.713 19.053 -4.147 1.00 59.88 500 THR A O 1
ATOM 4048 N N . TYR A 1 501 ? 13.358 18.772 -1.967 1.00 58.94 501 TYR A N 1
ATOM 4049 C CA . TYR A 1 501 ? 11.942 19.139 -2.053 1.00 58.94 501 TYR A CA 1
ATOM 4050 C C . TYR A 1 501 ? 11.724 20.643 -1.866 1.00 58.94 501 TYR A C 1
ATOM 4052 O O . TYR A 1 501 ? 12.194 21.242 -0.905 1.00 58.94 501 TYR A O 1
ATOM 4060 N N . ILE A 1 502 ? 10.855 21.236 -2.693 1.00 52.00 502 ILE A N 1
ATOM 4061 C CA . ILE A 1 502 ? 10.477 22.665 -2.617 1.00 52.00 502 ILE A CA 1
ATOM 4062 C C . ILE A 1 502 ? 9.889 23.056 -1.236 1.00 52.00 502 ILE A C 1
ATOM 4064 O O . ILE A 1 502 ? 9.960 24.219 -0.839 1.00 52.00 502 ILE A O 1
ATOM 4068 N N . TYR A 1 503 ? 9.317 22.102 -0.486 1.00 48.44 503 TYR A N 1
ATOM 4069 C CA . TYR A 1 503 ? 8.590 22.347 0.773 1.00 48.44 503 TYR A CA 1
ATOM 4070 C C . TYR A 1 503 ? 9.048 21.491 1.968 1.00 48.44 503 TYR A C 1
ATOM 4072 O O . TYR A 1 503 ? 8.399 21.523 3.017 1.00 48.44 503 TYR A O 1
ATOM 4080 N N . ARG A 1 504 ? 10.130 20.714 1.839 1.00 55.56 504 ARG A N 1
ATOM 4081 C CA . ARG A 1 504 ? 10.674 19.864 2.916 1.00 55.56 504 ARG A CA 1
ATOM 4082 C C . ARG A 1 504 ? 12.182 20.048 3.029 1.00 55.56 504 ARG A C 1
ATOM 4084 O O . ARG A 1 504 ? 12.794 20.707 2.200 1.00 55.56 504 ARG A O 1
ATOM 4091 N N . LYS A 1 505 ? 12.758 19.533 4.115 1.00 57.72 505 LYS A N 1
ATOM 4092 C CA . LYS A 1 505 ? 14.215 19.453 4.236 1.00 57.72 505 LYS A CA 1
ATOM 4093 C C . LYS A 1 505 ? 14.738 18.441 3.224 1.00 57.72 505 LYS A C 1
ATOM 4095 O O . LYS A 1 505 ? 14.046 17.469 2.954 1.00 57.72 505 LYS A O 1
ATOM 4100 N N . ASP A 1 506 ? 15.950 18.679 2.746 1.00 65.06 506 ASP A N 1
ATOM 4101 C CA . ASP A 1 506 ? 16.709 17.737 1.934 1.00 65.06 506 ASP A CA 1
ATOM 4102 C C . ASP A 1 506 ? 16.740 16.362 2.617 1.00 65.06 506 ASP A C 1
ATOM 4104 O O . ASP A 1 506 ? 17.160 16.241 3.776 1.00 65.06 506 ASP A O 1
ATOM 4108 N N . GLU A 1 507 ? 16.276 15.340 1.905 1.00 66.56 507 GLU A N 1
ATOM 4109 C CA . GLU A 1 507 ? 16.249 13.953 2.367 1.00 66.56 507 GLU A CA 1
ATOM 4110 C C . GLU A 1 507 ? 17.290 13.152 1.577 1.00 66.56 507 GLU A C 1
ATOM 4112 O O . GLU A 1 507 ? 17.536 13.392 0.396 1.00 66.56 507 GLU A O 1
ATOM 4117 N N . THR A 1 508 ? 18.002 12.248 2.252 1.00 69.69 508 THR A N 1
ATOM 4118 C CA . THR A 1 508 ? 19.013 11.407 1.598 1.00 69.69 508 THR A CA 1
ATOM 4119 C C . THR A 1 508 ? 18.396 10.058 1.270 1.00 69.69 508 THR A C 1
ATOM 4121 O O . THR A 1 508 ? 17.956 9.352 2.173 1.00 69.69 508 THR A O 1
ATOM 4124 N N . HIS A 1 509 ? 18.411 9.690 -0.006 1.00 69.75 509 HIS A N 1
ATOM 4125 C CA . HIS A 1 509 ? 17.794 8.472 -0.520 1.00 69.75 509 HIS A CA 1
ATOM 4126 C C . HIS A 1 509 ? 18.855 7.510 -1.073 1.00 69.75 509 HIS A C 1
ATOM 4128 O O . HIS A 1 509 ? 19.948 7.928 -1.483 1.00 69.75 509 HIS A O 1
ATOM 4134 N N . PRO A 1 510 ? 18.563 6.200 -1.102 1.00 70.25 510 PRO A N 1
ATOM 4135 C CA . PRO A 1 510 ? 19.438 5.216 -1.720 1.00 70.25 510 PRO A CA 1
ATOM 4136 C C . PRO A 1 510 ? 19.493 5.440 -3.233 1.00 70.25 510 PRO A C 1
ATOM 4138 O O . PRO A 1 510 ? 18.484 5.732 -3.874 1.00 70.25 510 PRO A O 1
ATOM 4141 N N . ILE A 1 511 ? 20.661 5.219 -3.835 1.00 74.44 511 ILE A N 1
ATOM 4142 C CA . ILE A 1 511 ? 20.875 5.366 -5.286 1.00 74.44 511 ILE A CA 1
ATOM 4143 C C . ILE A 1 511 ? 19.884 4.570 -6.154 1.00 74.44 511 ILE A C 1
ATOM 4145 O O . ILE A 1 511 ? 19.562 4.990 -7.264 1.00 74.44 511 ILE A O 1
ATOM 4149 N N . SER A 1 512 ? 19.349 3.454 -5.645 1.00 71.44 512 SER A N 1
ATOM 4150 C CA . SER A 1 512 ? 18.319 2.643 -6.310 1.00 71.44 512 SER A CA 1
ATOM 4151 C C . SER A 1 512 ? 17.029 3.402 -6.622 1.00 71.44 512 SER A C 1
ATOM 4153 O O . SER A 1 512 ? 16.315 3.022 -7.548 1.00 71.44 512 SER A O 1
ATOM 4155 N N . SER A 1 513 ? 16.718 4.447 -5.852 1.00 73.88 513 SER A N 1
ATOM 4156 C CA . SER A 1 513 ? 15.522 5.275 -6.038 1.00 73.88 513 SER A CA 1
ATOM 4157 C C . SER A 1 513 ? 15.729 6.396 -7.065 1.00 73.88 513 SER A C 1
ATOM 4159 O O . SER A 1 513 ? 14.748 6.945 -7.569 1.00 73.88 513 SER A O 1
ATOM 4161 N N . GLY A 1 514 ? 16.983 6.680 -7.432 1.00 79.25 514 GLY A N 1
ATOM 4162 C CA . GLY A 1 514 ? 17.350 7.734 -8.375 1.00 79.25 514 GLY A CA 1
ATOM 4163 C C . GLY A 1 514 ? 17.172 7.343 -9.845 1.00 79.25 514 GLY A C 1
ATOM 4164 O O . GLY A 1 514 ? 17.085 6.167 -10.220 1.00 79.25 514 GLY A O 1
ATOM 4165 N N . PHE A 1 515 ? 17.139 8.350 -10.715 1.00 85.19 515 PHE A N 1
ATOM 4166 C CA . PHE A 1 515 ? 17.091 8.173 -12.166 1.00 85.19 515 PHE A CA 1
ATOM 4167 C C . PHE A 1 515 ? 18.504 7.929 -12.740 1.00 85.19 515 PHE A C 1
ATOM 4169 O O . PHE A 1 515 ? 19.442 8.596 -12.312 1.00 85.19 515 PHE A O 1
ATOM 4176 N N . PRO A 1 516 ? 18.710 7.033 -13.728 1.00 88.69 516 PRO A N 1
ATOM 4177 C CA . PRO A 1 516 ? 17.709 6.225 -14.439 1.00 88.69 516 PRO A CA 1
ATOM 4178 C C . PRO A 1 516 ? 17.367 4.891 -13.757 1.00 88.69 516 PRO A C 1
ATOM 4180 O O . PRO A 1 516 ? 16.450 4.196 -14.198 1.00 88.69 516 PRO A O 1
ATOM 4183 N N . LEU A 1 517 ? 18.089 4.535 -12.692 1.00 87.38 517 LEU A N 1
ATOM 4184 C CA . LEU A 1 517 ? 18.095 3.199 -12.103 1.00 87.38 517 LEU A CA 1
ATOM 4185 C C . LEU A 1 517 ? 16.705 2.732 -11.650 1.00 87.38 517 LEU A C 1
ATOM 4187 O O . LEU A 1 517 ? 16.313 1.615 -11.977 1.00 87.38 517 LEU A O 1
ATOM 4191 N N . ARG A 1 518 ? 15.916 3.596 -11.001 1.00 84.12 518 ARG A N 1
ATOM 4192 C CA . ARG A 1 518 ? 14.532 3.291 -10.592 1.00 84.12 518 ARG A CA 1
ATOM 4193 C C . ARG A 1 518 ? 13.652 2.822 -11.754 1.00 84.12 518 ARG A C 1
ATOM 4195 O O . ARG A 1 518 ? 12.788 1.966 -11.574 1.00 84.12 518 ARG A O 1
ATOM 4202 N N . HIS A 1 519 ? 13.842 3.392 -12.944 1.00 83.81 519 HIS A N 1
ATOM 4203 C CA . HIS A 1 519 ? 13.037 3.058 -14.117 1.00 83.81 519 HIS A CA 1
ATOM 4204 C C . HIS A 1 519 ? 13.502 1.750 -14.763 1.00 83.81 519 HIS A C 1
ATOM 4206 O O . HIS A 1 519 ? 12.687 0.878 -15.063 1.00 83.81 519 HIS A O 1
ATOM 4212 N N . THR A 1 520 ? 14.811 1.598 -14.961 1.00 90.88 520 THR A N 1
ATOM 4213 C CA . THR A 1 520 ? 15.375 0.439 -15.664 1.00 90.88 520 THR A CA 1
ATOM 4214 C C . THR A 1 520 ? 15.341 -0.825 -14.817 1.00 90.88 520 THR A C 1
ATOM 4216 O O . THR A 1 520 ? 15.091 -1.906 -15.346 1.00 90.88 520 THR A O 1
ATOM 4219 N N . LEU A 1 521 ? 15.492 -0.699 -13.499 1.00 89.00 521 LEU A N 1
ATOM 4220 C CA . LEU A 1 521 ? 15.422 -1.827 -12.577 1.00 89.00 521 LEU A CA 1
ATOM 4221 C C . LEU A 1 521 ? 14.051 -2.504 -12.610 1.00 89.00 521 LEU A C 1
ATOM 4223 O O . LEU A 1 521 ? 13.979 -3.720 -12.752 1.00 89.00 521 LEU A O 1
ATOM 4227 N N . HIS A 1 522 ? 12.967 -1.725 -12.606 1.00 84.69 522 HIS A N 1
ATOM 4228 C CA . HIS A 1 522 ? 11.613 -2.267 -12.718 1.00 84.69 522 HIS A CA 1
ATOM 4229 C C . HIS A 1 522 ? 11.385 -3.025 -14.039 1.00 84.69 522 HIS A C 1
ATOM 4231 O O . HIS A 1 522 ? 10.708 -4.056 -14.061 1.00 84.69 522 HIS A O 1
ATOM 4237 N N . VAL A 1 523 ? 11.970 -2.547 -15.145 1.00 88.31 523 VAL A N 1
ATOM 4238 C CA . VAL A 1 523 ? 11.923 -3.248 -16.439 1.00 88.31 523 VAL A CA 1
ATOM 4239 C C . VAL A 1 523 ? 12.657 -4.586 -16.359 1.00 88.31 523 VAL A C 1
ATOM 4241 O O . VAL A 1 523 ? 12.126 -5.587 -16.839 1.00 88.31 523 VAL A O 1
ATOM 4244 N N . CYS A 1 524 ? 13.837 -4.629 -15.737 1.00 90.31 524 CYS A N 1
ATOM 4245 C CA . CYS A 1 524 ? 14.592 -5.866 -15.541 1.00 90.31 524 CYS A CA 1
ATOM 4246 C C . CYS A 1 524 ? 13.839 -6.863 -14.648 1.00 90.31 524 CYS A C 1
ATOM 4248 O O . CYS A 1 524 ? 13.684 -8.018 -15.036 1.00 90.31 524 CYS A O 1
ATOM 4250 N N . GLU A 1 525 ? 13.311 -6.422 -13.501 1.00 86.62 525 GLU A N 1
ATOM 4251 C CA . GLU A 1 525 ? 12.518 -7.270 -12.597 1.00 86.62 525 GLU A CA 1
ATOM 4252 C C . GLU A 1 525 ? 11.279 -7.849 -13.293 1.00 86.62 525 GLU A C 1
ATOM 4254 O O . GLU A 1 525 ? 11.010 -9.042 -13.193 1.00 86.62 525 GLU A O 1
ATOM 4259 N N . SER A 1 526 ? 10.573 -7.037 -14.086 1.00 81.44 526 SER A N 1
ATOM 4260 C CA . SER A 1 526 ? 9.394 -7.487 -14.843 1.00 81.44 526 SER A CA 1
ATOM 4261 C C . SER A 1 526 ? 9.715 -8.532 -15.923 1.00 81.44 526 SER A C 1
ATOM 4263 O O . SER A 1 526 ? 8.809 -9.204 -16.408 1.00 81.44 526 SER A O 1
ATOM 4265 N N . ASN A 1 527 ? 10.981 -8.658 -16.338 1.00 81.81 527 ASN A N 1
ATOM 4266 C CA . ASN A 1 527 ? 11.440 -9.656 -17.312 1.00 81.81 527 ASN A CA 1
ATOM 4267 C C . ASN A 1 527 ? 12.143 -10.853 -16.651 1.00 81.81 527 ASN A C 1
ATOM 4269 O O . ASN A 1 527 ? 12.664 -11.722 -17.350 1.00 81.81 527 ASN A O 1
ATOM 4273 N N . MET A 1 528 ? 12.132 -10.946 -15.318 1.00 81.69 528 MET A N 1
ATOM 4274 C CA . MET A 1 528 ? 12.861 -11.970 -14.568 1.00 81.69 528 MET A CA 1
ATOM 4275 C C . MET A 1 528 ? 12.494 -13.406 -14.957 1.00 81.69 528 MET A C 1
ATOM 4277 O O . MET A 1 528 ? 13.350 -14.280 -14.889 1.00 81.69 528 MET A O 1
ATOM 4281 N N . GLN A 1 529 ? 11.263 -13.672 -15.401 1.00 74.25 529 GLN A N 1
ATOM 4282 C CA . GLN A 1 529 ? 10.878 -15.002 -15.882 1.00 74.25 529 GLN A CA 1
ATOM 4283 C C . GLN A 1 529 ? 11.632 -15.419 -17.156 1.00 74.25 529 GLN A C 1
ATOM 4285 O O . GLN A 1 529 ? 12.007 -16.582 -17.285 1.00 74.25 529 GLN A O 1
ATOM 4290 N N . GLY A 1 530 ? 11.809 -14.494 -18.105 1.00 78.56 530 GLY A N 1
ATOM 4291 C CA . GLY A 1 530 ? 12.477 -14.763 -19.382 1.00 78.56 530 GLY A CA 1
ATOM 4292 C C . GLY A 1 530 ? 13.997 -14.640 -19.301 1.00 78.56 530 GLY A C 1
ATOM 4293 O O . GLY A 1 530 ? 14.706 -15.327 -20.024 1.00 78.56 530 GLY A O 1
ATOM 4294 N N . GLU A 1 531 ? 14.484 -13.802 -18.388 1.00 88.75 531 GLU A N 1
ATOM 4295 C CA . GLU A 1 531 ? 15.887 -13.386 -18.296 1.00 88.75 531 GLU A CA 1
ATOM 4296 C C . GLU A 1 531 ? 16.490 -13.705 -16.921 1.00 88.75 531 GLU A C 1
ATOM 4298 O O . GLU A 1 531 ? 17.355 -12.990 -16.411 1.00 88.75 531 GLU A O 1
ATOM 4303 N N . PHE A 1 532 ? 16.013 -14.782 -16.290 1.00 86.38 532 PHE A N 1
ATOM 4304 C CA . PHE A 1 532 ? 16.344 -15.137 -14.908 1.00 86.38 532 PHE A CA 1
ATOM 4305 C C . PHE A 1 532 ? 17.854 -15.199 -14.653 1.00 86.38 532 PHE A C 1
ATOM 4307 O O . PHE A 1 532 ? 18.335 -14.663 -13.657 1.00 86.38 532 PHE A O 1
ATOM 4314 N N . GLU A 1 533 ? 18.607 -15.812 -15.570 1.00 89.56 533 GLU A N 1
ATOM 4315 C CA . GLU A 1 533 ? 20.060 -15.990 -15.454 1.00 89.56 533 GLU A CA 1
ATOM 4316 C C . GLU A 1 533 ? 20.825 -14.658 -15.438 1.00 89.56 533 GLU A C 1
ATOM 4318 O O . GLU A 1 533 ? 21.880 -14.565 -14.814 1.00 89.56 533 GLU A O 1
ATOM 4323 N N . HIS A 1 534 ? 20.275 -13.610 -16.057 1.00 90.25 534 HIS A N 1
ATOM 4324 C CA . HIS A 1 534 ? 20.837 -12.260 -16.048 1.00 90.25 534 HIS A CA 1
ATOM 4325 C C . HIS A 1 534 ? 20.333 -11.441 -14.851 1.00 90.25 534 HIS A C 1
ATOM 4327 O O . HIS A 1 534 ? 21.103 -10.754 -14.175 1.00 90.25 534 HIS A O 1
ATOM 4333 N N . VAL A 1 535 ? 19.028 -11.508 -14.576 1.00 91.50 535 VAL A N 1
ATOM 4334 C CA . VAL A 1 535 ? 18.360 -10.652 -13.588 1.00 91.50 535 VAL A CA 1
ATOM 4335 C C . VAL A 1 535 ? 18.636 -11.114 -12.161 1.00 91.50 535 VAL A C 1
ATOM 4337 O O . VAL A 1 535 ? 18.924 -10.273 -11.313 1.00 91.50 535 VAL A O 1
ATOM 4340 N N . ALA A 1 536 ? 18.604 -12.421 -11.876 1.00 91.44 536 ALA A N 1
ATOM 4341 C CA . ALA A 1 536 ? 18.765 -12.940 -10.517 1.00 91.44 536 ALA A CA 1
ATOM 4342 C C . ALA A 1 536 ? 20.127 -12.578 -9.886 1.00 91.44 536 ALA A C 1
ATOM 4344 O O . ALA A 1 536 ? 20.130 -12.083 -8.755 1.00 91.44 536 ALA A O 1
ATOM 4345 N N . PRO A 1 537 ? 21.279 -12.729 -10.578 1.00 93.50 537 PRO A N 1
ATOM 4346 C CA . PRO A 1 537 ? 22.554 -12.266 -10.036 1.00 93.50 537 PRO A CA 1
ATOM 4347 C C . PRO A 1 537 ? 22.603 -10.748 -9.847 1.00 93.50 537 PRO A C 1
ATOM 4349 O O . PRO A 1 537 ? 23.102 -10.276 -8.827 1.00 93.50 537 PRO A O 1
ATOM 4352 N N . MET A 1 538 ? 22.034 -9.984 -10.786 1.00 94.12 538 MET A N 1
ATOM 4353 C CA . MET A 1 538 ? 22.010 -8.521 -10.733 1.00 94.12 538 MET A CA 1
ATOM 4354 C C . MET A 1 538 ? 21.232 -7.997 -9.521 1.00 94.12 538 MET A C 1
ATOM 4356 O O . MET A 1 538 ? 21.765 -7.204 -8.748 1.00 94.12 538 MET A O 1
ATOM 4360 N N . VAL A 1 539 ? 19.987 -8.443 -9.322 1.00 91.19 539 VAL A N 1
ATOM 4361 C CA . VAL A 1 539 ? 19.138 -7.940 -8.228 1.00 91.19 539 VAL A CA 1
ATOM 4362 C C . VAL A 1 539 ? 19.696 -8.321 -6.857 1.00 91.19 539 VAL A C 1
ATOM 4364 O O . VAL A 1 539 ? 19.638 -7.505 -5.938 1.00 91.19 539 VAL A O 1
ATOM 4367 N N . LEU A 1 540 ? 20.306 -9.506 -6.720 1.00 90.81 540 LEU A N 1
ATOM 4368 C CA . LEU A 1 540 ? 20.987 -9.920 -5.488 1.00 90.81 540 LEU A CA 1
ATOM 4369 C C . LEU A 1 540 ? 22.251 -9.094 -5.224 1.00 90.81 540 LEU A C 1
ATOM 4371 O O . LEU A 1 540 ? 22.488 -8.691 -4.084 1.00 90.81 540 LEU A O 1
ATOM 4375 N N . ALA A 1 541 ? 23.037 -8.791 -6.260 1.00 90.06 541 ALA A N 1
ATOM 4376 C CA . ALA A 1 541 ? 24.196 -7.911 -6.143 1.00 90.06 541 ALA A CA 1
ATOM 4377 C C . ALA A 1 541 ? 23.790 -6.481 -5.753 1.00 90.06 541 ALA A C 1
ATOM 4379 O O . ALA A 1 541 ? 24.405 -5.876 -4.874 1.00 90.06 541 ALA A O 1
ATOM 4380 N N . PHE A 1 542 ? 22.710 -5.958 -6.338 1.00 88.62 542 PHE A N 1
ATOM 4381 C CA . PHE A 1 542 ? 22.168 -4.637 -6.005 1.00 88.62 542 PHE A CA 1
ATOM 4382 C C . PHE A 1 542 ? 21.670 -4.605 -4.566 1.00 88.62 542 PHE A C 1
ATOM 4384 O O . PHE A 1 542 ? 21.958 -3.670 -3.826 1.00 88.62 542 PHE A O 1
ATOM 4391 N N . TYR A 1 543 ? 20.972 -5.653 -4.138 1.00 85.38 543 TYR A N 1
ATOM 4392 C CA . TYR A 1 543 ? 20.497 -5.791 -2.770 1.00 85.38 543 TYR A CA 1
ATOM 4393 C C . TYR A 1 543 ? 21.648 -5.824 -1.764 1.00 85.38 543 TYR A C 1
ATOM 4395 O O . TYR A 1 543 ? 21.578 -5.160 -0.736 1.00 85.38 543 TYR A O 1
ATOM 4403 N N . ARG A 1 544 ? 22.747 -6.511 -2.068 1.00 83.50 544 ARG A N 1
ATOM 4404 C CA . ARG A 1 544 ? 23.936 -6.525 -1.202 1.00 83.50 544 ARG A CA 1
ATOM 4405 C C . ARG A 1 544 ? 24.666 -5.193 -1.168 1.00 83.50 544 ARG A C 1
ATOM 4407 O O . ARG A 1 544 ? 25.165 -4.795 -0.124 1.00 83.50 544 ARG A O 1
ATOM 4414 N N . ARG A 1 545 ? 24.737 -4.491 -2.299 1.00 81.56 545 ARG A N 1
ATOM 4415 C CA . ARG A 1 545 ? 25.432 -3.204 -2.372 1.00 81.56 545 ARG A CA 1
ATOM 4416 C C . ARG A 1 545 ? 24.620 -2.058 -1.765 1.00 81.56 545 ARG A C 1
ATOM 4418 O O . ARG A 1 545 ? 25.178 -1.240 -1.045 1.00 81.56 545 ARG A O 1
ATOM 4425 N N . TRP A 1 546 ? 23.317 -2.011 -2.035 1.00 78.00 546 TRP A N 1
ATOM 4426 C CA . TRP A 1 546 ? 22.453 -0.860 -1.736 1.00 78.00 546 TRP A CA 1
ATOM 4427 C C . TRP A 1 546 ? 21.329 -1.154 -0.737 1.00 78.00 546 TRP A C 1
ATOM 4429 O O . TRP A 1 546 ? 20.783 -0.227 -0.146 1.00 78.00 546 TRP A O 1
ATOM 4439 N N . GLY A 1 547 ? 20.974 -2.422 -0.527 1.00 72.25 547 GLY A N 1
ATOM 4440 C CA . GLY A 1 547 ? 19.934 -2.832 0.424 1.00 72.25 547 GLY A CA 1
ATOM 4441 C C . GLY A 1 547 ? 20.483 -3.267 1.787 1.00 72.25 547 GLY A C 1
ATOM 4442 O O . GLY A 1 547 ? 19.955 -2.893 2.828 1.00 72.25 547 GLY A O 1
ATOM 4443 N N . GLU A 1 548 ? 21.545 -4.070 1.827 1.00 68.44 548 GLU A N 1
ATOM 4444 C CA . GLU A 1 548 ? 22.150 -4.612 3.055 1.00 68.44 548 GLU A CA 1
ATOM 4445 C C . GLU A 1 548 ? 22.863 -3.582 3.945 1.00 68.44 548 GLU A C 1
ATOM 4447 O O . GLU A 1 548 ? 22.583 -3.571 5.146 1.00 68.44 548 GLU A O 1
ATOM 4452 N N . PRO A 1 549 ? 23.684 -2.655 3.420 1.00 59.41 549 PRO A N 1
ATOM 4453 C CA . PRO A 1 549 ? 24.427 -1.716 4.260 1.00 59.41 549 PRO A CA 1
ATOM 4454 C C . PRO A 1 549 ? 23.530 -0.654 4.908 1.00 59.41 549 PRO A C 1
ATOM 4456 O O . PRO A 1 549 ? 23.742 -0.281 6.059 1.00 59.41 549 PRO A O 1
ATOM 4459 N N . ALA A 1 550 ? 22.484 -0.204 4.210 1.00 51.56 550 ALA A N 1
ATOM 4460 C CA . ALA A 1 550 ? 21.558 0.812 4.714 1.00 51.56 550 ALA A CA 1
ATOM 4461 C C . ALA A 1 550 ? 20.570 0.262 5.769 1.00 51.56 550 ALA A C 1
ATOM 4463 O O . ALA A 1 550 ? 20.046 1.018 6.586 1.00 51.56 550 ALA A O 1
ATOM 4464 N N . ARG A 1 551 ? 20.402 -1.069 5.841 1.00 53.38 551 ARG A N 1
ATOM 4465 C CA . ARG A 1 551 ? 19.660 -1.754 6.917 1.00 53.38 551 ARG A CA 1
ATOM 4466 C C . ARG A 1 551 ? 20.381 -1.758 8.262 1.00 53.38 551 ARG A C 1
ATOM 4468 O O . ARG A 1 551 ? 19.727 -1.881 9.289 1.00 53.38 551 ARG A O 1
ATOM 4475 N N . GLN A 1 552 ? 21.704 -1.592 8.284 1.00 49.97 552 GLN A N 1
ATOM 4476 C CA . GLN A 1 552 ? 22.459 -1.450 9.536 1.00 49.97 552 GLN A CA 1
ATOM 4477 C C . GLN A 1 552 ? 22.401 -0.019 10.104 1.00 49.97 552 GLN A C 1
ATOM 4479 O O . GLN A 1 552 ? 22.842 0.202 11.230 1.00 49.97 552 GLN A O 1
ATOM 4484 N N . ALA A 1 553 ? 21.860 0.941 9.341 1.00 45.12 553 ALA A N 1
ATOM 4485 C CA . ALA A 1 553 ? 21.872 2.370 9.658 1.00 45.12 553 ALA A CA 1
ATOM 4486 C C . ALA A 1 553 ? 20.483 2.985 9.947 1.00 45.12 553 ALA A C 1
ATOM 4488 O O . ALA A 1 553 ? 20.419 4.194 10.155 1.00 45.12 553 ALA A O 1
ATOM 4489 N N . ASP A 1 554 ? 19.409 2.183 10.002 1.00 49.75 554 ASP A N 1
ATOM 4490 C CA . ASP A 1 554 ? 18.033 2.607 10.357 1.00 49.75 554 ASP A CA 1
ATOM 4491 C C . ASP A 1 554 ? 17.357 3.562 9.337 1.00 49.75 554 ASP A C 1
ATOM 4493 O O . ASP A 1 554 ? 16.626 4.481 9.700 1.00 49.75 554 ASP A O 1
ATOM 4497 N N . TRP A 1 555 ? 17.613 3.375 8.033 1.00 50.25 555 TRP A N 1
ATOM 4498 C CA . TRP A 1 555 ? 17.010 4.192 6.963 1.00 50.25 555 TRP A CA 1
ATOM 4499 C C . TRP A 1 555 ? 15.627 3.647 6.558 1.00 50.25 555 TRP A C 1
ATOM 4501 O O . TRP A 1 555 ? 15.491 2.452 6.291 1.00 50.25 555 TRP A O 1
ATOM 4511 N N . GLU A 1 556 ? 14.603 4.512 6.471 1.00 49.75 556 GLU A N 1
ATOM 4512 C CA . GLU A 1 556 ? 13.226 4.120 6.095 1.00 49.75 556 GLU A CA 1
ATOM 4513 C C . GLU A 1 556 ? 13.114 3.647 4.629 1.00 49.75 556 GLU A C 1
ATOM 4515 O O . GLU A 1 556 ? 12.331 2.742 4.312 1.00 49.75 556 GLU A O 1
ATOM 4520 N N . GLU A 1 557 ? 13.943 4.201 3.738 1.00 55.62 557 GLU A N 1
ATOM 4521 C CA . GLU A 1 557 ? 13.966 3.887 2.309 1.00 55.62 557 GLU A CA 1
ATOM 4522 C C . GLU A 1 557 ? 15.307 3.265 1.905 1.00 55.62 557 GLU A C 1
ATOM 4524 O O . GLU A 1 557 ? 16.345 3.919 1.892 1.00 55.62 557 GLU A O 1
ATOM 4529 N N . VAL A 1 558 ? 15.293 1.978 1.560 1.00 65.06 558 VAL A N 1
ATOM 4530 C CA . VAL A 1 558 ? 16.458 1.219 1.075 1.00 65.06 558 VAL A CA 1
ATOM 4531 C C . VAL A 1 558 ? 16.054 0.405 -0.147 1.00 65.06 558 VAL A C 1
ATOM 4533 O O . VAL A 1 558 ? 14.864 0.143 -0.336 1.00 65.06 558 VAL A O 1
ATOM 4536 N N . TYR A 1 559 ? 17.016 -0.014 -0.974 1.00 73.19 559 TYR A N 1
ATOM 4537 C CA . TYR A 1 559 ? 16.704 -0.951 -2.052 1.00 73.19 559 TYR A CA 1
ATOM 4538 C C . TYR A 1 559 ? 16.218 -2.276 -1.456 1.00 73.19 559 TYR A C 1
ATOM 4540 O O . TYR A 1 559 ? 16.940 -2.928 -0.696 1.00 73.19 559 TYR A O 1
ATOM 4548 N N . LYS A 1 560 ? 14.997 -2.675 -1.810 1.00 75.75 560 LYS A N 1
ATOM 4549 C CA . LYS A 1 560 ? 14.376 -3.921 -1.365 1.00 75.75 560 LYS A CA 1
ATOM 4550 C C . LYS A 1 560 ? 14.069 -4.802 -2.567 1.00 75.75 560 LYS A C 1
ATOM 4552 O O . LYS A 1 560 ? 13.793 -4.301 -3.654 1.00 75.75 560 LYS A O 1
ATOM 4557 N N . LEU A 1 561 ? 14.131 -6.114 -2.361 1.00 77.81 561 LEU A N 1
ATOM 4558 C CA . LEU A 1 561 ? 13.734 -7.082 -3.377 1.00 77.81 561 LEU A CA 1
ATOM 4559 C C . LEU A 1 561 ? 12.213 -7.194 -3.365 1.00 77.81 561 LEU A C 1
ATOM 4561 O O . LEU A 1 561 ? 11.638 -7.573 -2.347 1.00 77.81 561 LEU A O 1
ATOM 4565 N N . SER A 1 562 ? 11.573 -6.901 -4.495 1.00 74.38 562 SER A N 1
ATOM 4566 C CA . SER A 1 562 ? 10.122 -7.031 -4.611 1.00 74.38 562 SER A CA 1
ATOM 4567 C C . SER A 1 562 ? 9.667 -8.479 -4.379 1.00 74.38 562 SER A C 1
ATOM 4569 O O . SER A 1 562 ? 10.393 -9.441 -4.648 1.00 74.38 562 SER A O 1
ATOM 4571 N N . THR A 1 563 ? 8.431 -8.664 -3.905 1.00 69.00 563 THR A N 1
ATOM 4572 C CA . THR A 1 563 ? 7.870 -10.006 -3.664 1.00 69.00 563 THR A CA 1
ATOM 4573 C C . THR A 1 563 ? 7.911 -10.879 -4.923 1.00 69.00 563 THR A C 1
ATOM 4575 O O . THR A 1 563 ? 8.256 -12.054 -4.838 1.00 69.00 563 THR A O 1
ATOM 4578 N N . ALA A 1 564 ? 7.650 -10.300 -6.101 1.00 67.44 564 ALA A N 1
ATOM 4579 C CA . ALA A 1 564 ? 7.750 -11.001 -7.383 1.00 67.44 564 ALA A CA 1
ATOM 4580 C C . ALA A 1 564 ? 9.170 -11.540 -7.641 1.00 67.44 564 ALA A C 1
ATOM 4582 O O . ALA A 1 564 ? 9.340 -12.702 -8.014 1.00 67.44 564 ALA A O 1
ATOM 4583 N N . VAL A 1 565 ? 10.201 -10.732 -7.366 1.00 78.06 565 VAL A N 1
ATOM 4584 C CA . VAL A 1 565 ? 11.606 -11.145 -7.487 1.00 78.06 565 VAL A CA 1
ATOM 4585 C C . VAL A 1 565 ? 11.928 -12.287 -6.529 1.00 78.06 565 VAL A C 1
ATOM 4587 O O . VAL A 1 565 ? 12.494 -13.301 -6.940 1.00 78.06 565 VAL A O 1
ATOM 4590 N N . LEU A 1 566 ? 11.537 -12.164 -5.260 1.00 76.06 566 LEU A N 1
ATOM 4591 C CA . LEU A 1 566 ? 11.786 -13.196 -4.253 1.00 76.06 566 LEU A CA 1
ATOM 4592 C C . LEU A 1 566 ? 11.106 -14.528 -4.614 1.00 76.06 566 LEU A C 1
ATOM 4594 O O . LEU A 1 566 ? 11.722 -15.589 -4.505 1.00 76.06 566 LEU A O 1
ATOM 4598 N N . LEU A 1 567 ? 9.870 -14.485 -5.117 1.00 68.38 567 LEU A N 1
ATOM 4599 C CA . LEU A 1 567 ? 9.153 -15.675 -5.581 1.00 68.38 567 LEU A CA 1
ATOM 4600 C C . LEU A 1 567 ? 9.831 -16.322 -6.791 1.00 68.38 567 LEU A C 1
ATOM 4602 O O . LEU A 1 567 ? 9.933 -17.548 -6.849 1.00 68.38 567 LEU A O 1
ATOM 4606 N N . HIS A 1 568 ? 10.353 -15.532 -7.732 1.00 69.56 568 HIS A N 1
ATOM 4607 C CA . HIS A 1 568 ? 11.140 -16.069 -8.840 1.00 69.56 568 HIS A CA 1
ATOM 4608 C C . HIS A 1 568 ? 12.418 -16.759 -8.360 1.00 69.56 568 HIS A C 1
ATOM 4610 O O . HIS A 1 568 ? 12.737 -17.845 -8.853 1.00 69.56 568 HIS A O 1
ATOM 4616 N N . LEU A 1 569 ? 13.134 -16.172 -7.397 1.00 78.12 569 LEU A N 1
ATOM 4617 C CA . LEU A 1 569 ? 14.322 -16.788 -6.802 1.00 78.12 569 LEU A CA 1
ATOM 4618 C C . LEU A 1 569 ? 13.978 -18.121 -6.120 1.00 78.12 569 LEU A C 1
ATOM 4620 O O . LEU A 1 569 ? 14.704 -19.102 -6.303 1.00 78.12 569 LEU A O 1
ATOM 4624 N N . LEU A 1 570 ? 12.861 -18.182 -5.387 1.00 73.75 570 LEU A N 1
ATOM 4625 C CA . LEU A 1 570 ? 12.392 -19.409 -4.740 1.00 73.75 570 LEU A CA 1
ATOM 4626 C C . LEU A 1 570 ? 12.004 -20.467 -5.782 1.00 73.75 570 LEU A C 1
ATOM 4628 O O . LEU A 1 570 ? 12.432 -21.617 -5.702 1.00 73.75 570 LEU A O 1
ATOM 4632 N N . ALA A 1 571 ? 11.232 -20.081 -6.802 1.00 66.19 571 ALA A N 1
ATOM 4633 C CA . ALA A 1 571 ? 10.769 -20.981 -7.857 1.00 66.19 571 ALA A CA 1
ATOM 4634 C C . ALA A 1 571 ? 11.929 -21.645 -8.618 1.00 66.19 571 ALA A C 1
ATOM 4636 O O . ALA A 1 571 ? 11.811 -22.803 -9.030 1.00 66.19 571 ALA A O 1
ATOM 4637 N N . HIS A 1 572 ? 13.061 -20.952 -8.757 1.00 75.31 572 HIS A N 1
ATOM 4638 C CA . HIS A 1 572 ? 14.282 -21.481 -9.370 1.00 75.31 572 HIS A CA 1
ATOM 4639 C C . HIS A 1 572 ? 15.219 -22.179 -8.373 1.00 75.31 572 HIS A C 1
ATOM 4641 O O . HIS A 1 572 ? 16.234 -22.737 -8.782 1.00 75.31 572 HIS A O 1
ATOM 4647 N N . GLY A 1 573 ? 14.867 -22.219 -7.085 1.00 74.62 573 GLY A N 1
ATOM 4648 C CA . GLY A 1 573 ? 15.658 -22.858 -6.033 1.00 74.62 573 GLY A CA 1
ATOM 4649 C C . GLY A 1 573 ? 16.941 -22.105 -5.681 1.00 74.62 573 GLY A C 1
ATOM 4650 O O . GLY A 1 573 ? 17.866 -22.715 -5.153 1.00 74.62 573 GLY A O 1
ATOM 4651 N N . VAL A 1 574 ? 17.016 -20.807 -5.997 1.00 83.12 574 VAL A N 1
ATOM 4652 C CA . VAL A 1 574 ? 18.147 -19.947 -5.620 1.00 83.12 574 VAL A CA 1
ATOM 4653 C C . VAL A 1 574 ? 18.091 -19.628 -4.134 1.00 83.12 574 VAL A C 1
ATOM 4655 O O . VAL A 1 574 ? 19.118 -19.688 -3.466 1.00 83.12 574 VAL A O 1
ATOM 4658 N N . ILE A 1 575 ? 16.898 -19.312 -3.627 1.00 74.56 575 ILE A N 1
ATOM 4659 C CA . ILE A 1 575 ? 16.667 -19.060 -2.205 1.00 74.56 575 ILE A CA 1
ATOM 4660 C C . ILE A 1 575 ? 15.833 -20.174 -1.583 1.00 74.56 575 ILE A C 1
ATOM 4662 O O . ILE A 1 575 ? 15.042 -20.824 -2.270 1.00 74.56 575 ILE A O 1
ATOM 4666 N N . SER A 1 576 ? 16.001 -20.383 -0.282 1.00 68.88 576 SER A N 1
ATOM 4667 C CA . SER A 1 576 ? 15.104 -21.213 0.517 1.00 68.88 576 SER A CA 1
ATOM 4668 C C . SER A 1 576 ? 13.824 -20.462 0.885 1.00 68.88 576 SER A C 1
ATOM 4670 O O . SER A 1 576 ? 13.748 -19.233 0.808 1.00 68.88 576 SER A O 1
ATOM 4672 N N . GLU A 1 577 ? 12.822 -21.211 1.339 1.00 56.84 577 GLU A N 1
ATOM 4673 C CA . GLU A 1 577 ? 11.621 -20.647 1.958 1.00 56.84 577 GLU A CA 1
ATOM 4674 C C . GLU A 1 577 ? 11.996 -19.764 3.162 1.00 56.84 577 GLU A C 1
ATOM 4676 O O . GLU A 1 577 ? 11.531 -18.634 3.258 1.00 56.84 577 GLU A O 1
ATOM 4681 N N . ASP A 1 578 ? 12.938 -20.201 4.003 1.00 58.34 578 ASP A N 1
ATOM 4682 C CA . ASP A 1 578 ? 13.448 -19.424 5.143 1.00 58.34 578 ASP A CA 1
ATOM 4683 C C . ASP A 1 578 ? 14.018 -18.060 4.723 1.00 58.34 578 ASP A C 1
ATOM 4685 O O . ASP A 1 578 ? 13.803 -17.057 5.402 1.00 58.34 578 ASP A O 1
ATOM 4689 N N . GLN A 1 579 ? 14.741 -18.002 3.599 1.00 68.75 579 GLN A N 1
ATOM 4690 C CA . GLN A 1 579 ? 15.300 -16.761 3.055 1.00 68.75 579 GLN A CA 1
ATOM 4691 C C . GLN A 1 579 ? 14.210 -15.857 2.475 1.00 68.75 579 GLN A C 1
ATOM 4693 O O . GLN A 1 579 ? 14.243 -14.651 2.718 1.00 68.75 579 GLN A O 1
ATOM 4698 N N . LEU A 1 580 ? 13.223 -16.423 1.769 1.00 65.06 580 LEU A N 1
ATOM 4699 C CA . LEU A 1 580 ? 12.033 -15.690 1.325 1.00 65.06 580 LEU A CA 1
ATOM 4700 C C . LEU A 1 580 ? 11.326 -15.047 2.527 1.00 65.06 580 LEU A C 1
ATOM 4702 O O . LEU A 1 580 ? 11.093 -13.839 2.528 1.00 65.06 580 LEU A O 1
ATOM 4706 N N . PHE A 1 581 ? 11.043 -15.829 3.569 1.00 58.03 581 PHE A N 1
ATOM 4707 C CA . PHE A 1 581 ? 10.343 -15.350 4.760 1.00 58.03 581 PHE A CA 1
ATOM 4708 C C . PHE A 1 581 ? 11.151 -14.321 5.540 1.00 58.03 581 PHE A C 1
ATOM 4710 O O . PHE A 1 581 ? 10.592 -13.310 5.953 1.00 58.03 581 PHE A O 1
ATOM 4717 N N . THR A 1 582 ? 12.465 -14.523 5.654 1.00 64.69 582 THR A N 1
ATOM 4718 C CA . THR A 1 582 ? 13.379 -13.540 6.243 1.00 64.69 582 THR A CA 1
ATOM 4719 C C . THR A 1 582 ? 13.252 -12.194 5.519 1.00 64.69 582 THR A C 1
ATOM 4721 O O . THR A 1 582 ? 13.113 -11.166 6.168 1.00 64.69 582 THR A O 1
ATOM 4724 N N . GLN A 1 583 ? 13.220 -12.173 4.179 1.00 66.25 583 GLN A N 1
ATOM 4725 C CA . GLN A 1 583 ? 13.048 -10.922 3.428 1.00 66.25 583 GLN A CA 1
ATOM 4726 C C . GLN A 1 583 ? 11.657 -10.307 3.566 1.00 66.25 583 GLN A C 1
ATOM 4728 O O . GLN A 1 583 ? 11.539 -9.092 3.699 1.00 66.25 583 GLN A O 1
ATOM 4733 N N . MET A 1 584 ? 10.610 -11.129 3.569 1.00 58.31 584 MET A N 1
ATOM 4734 C CA . MET A 1 584 ? 9.232 -10.651 3.683 1.00 58.31 584 MET A CA 1
ATOM 4735 C C . MET A 1 584 ? 8.892 -10.117 5.081 1.00 58.31 584 MET A C 1
ATOM 4737 O O . MET A 1 584 ? 8.093 -9.188 5.195 1.00 58.31 584 MET A O 1
ATOM 4741 N N . GLU A 1 585 ? 9.502 -10.661 6.139 1.00 53.06 585 GLU A N 1
ATOM 4742 C CA . GLU A 1 585 ? 9.369 -10.156 7.513 1.00 53.06 585 GLU A CA 1
ATOM 4743 C C . GLU A 1 585 ? 9.928 -8.729 7.637 1.00 53.06 585 GLU A C 1
ATOM 4745 O O . GLU A 1 585 ? 9.331 -7.881 8.304 1.00 53.06 585 GLU A O 1
ATOM 4750 N N . TYR A 1 586 ? 11.018 -8.429 6.924 1.00 54.12 586 TYR A N 1
ATOM 4751 C CA . TYR A 1 586 ? 11.635 -7.101 6.916 1.00 54.12 586 TYR A CA 1
ATOM 4752 C C . TYR A 1 586 ? 10.833 -6.032 6.148 1.00 54.12 586 TYR A C 1
ATOM 4754 O O . TYR A 1 586 ? 11.098 -4.843 6.327 1.00 54.12 586 TYR A O 1
ATOM 4762 N N . GLU A 1 587 ? 9.851 -6.403 5.317 1.00 47.62 587 GLU A N 1
ATOM 4763 C CA . GLU A 1 587 ? 9.088 -5.460 4.477 1.00 47.62 587 GLU A CA 1
ATOM 4764 C C . GLU A 1 587 ? 7.795 -4.899 5.105 1.00 47.62 587 GLU A C 1
ATOM 4766 O O . GLU A 1 587 ? 7.108 -4.134 4.432 1.00 47.62 587 GLU A O 1
ATOM 4771 N N . THR A 1 588 ? 7.464 -5.250 6.358 1.00 45.44 588 THR A N 1
ATOM 4772 C CA . THR A 1 588 ? 6.249 -4.821 7.100 1.00 45.44 588 THR A CA 1
ATOM 4773 C C . THR A 1 588 ? 4.918 -4.933 6.327 1.00 45.44 588 THR A C 1
ATOM 4775 O O . THR A 1 588 ? 4.599 -4.118 5.474 1.00 45.44 588 THR A O 1
ATOM 4778 N N . PHE A 1 589 ? 4.044 -5.879 6.711 1.00 32.38 589 PHE A N 1
ATOM 4779 C CA . PHE A 1 589 ? 2.615 -6.034 6.319 1.00 32.38 589 PHE A CA 1
ATOM 4780 C C . PHE A 1 589 ? 2.265 -6.153 4.805 1.00 32.38 589 PHE A C 1
ATOM 4782 O O . PHE A 1 589 ? 1.310 -6.853 4.468 1.00 32.38 589 PHE A O 1
ATOM 4789 N N . ARG A 1 590 ? 3.016 -5.556 3.865 1.00 37.62 590 ARG A N 1
ATOM 4790 C CA . ARG A 1 590 ? 2.729 -5.558 2.415 1.00 37.62 590 ARG A CA 1
ATOM 4791 C C . ARG A 1 590 ? 2.961 -6.912 1.746 1.00 37.62 590 ARG A C 1
ATOM 4793 O O . ARG A 1 590 ? 2.134 -7.320 0.936 1.00 37.62 590 ARG A O 1
ATOM 4800 N N . GLY A 1 591 ? 4.020 -7.634 2.116 1.00 37.66 591 GLY A N 1
ATOM 4801 C CA . GLY A 1 591 ? 4.302 -8.966 1.558 1.00 37.66 591 GLY A CA 1
ATOM 4802 C C . GLY A 1 591 ? 3.224 -10.000 1.898 1.00 37.66 591 GLY A C 1
ATOM 4803 O O . GLY A 1 591 ? 2.960 -10.919 1.126 1.00 37.66 591 GLY A O 1
ATOM 4804 N N . LEU A 1 592 ? 2.548 -9.820 3.034 1.00 39.41 592 LEU A N 1
ATOM 4805 C CA . LEU A 1 592 ? 1.517 -10.737 3.497 1.00 39.41 592 LEU A CA 1
ATOM 4806 C C . LEU A 1 592 ? 0.170 -10.483 2.808 1.00 39.41 592 LEU A C 1
ATOM 4808 O O . LEU A 1 592 ? -0.466 -11.434 2.367 1.00 39.41 592 LEU A O 1
ATOM 4812 N N . ARG A 1 593 ? -0.198 -9.210 2.605 1.00 39.06 593 ARG A N 1
ATOM 4813 C CA . ARG A 1 593 ? -1.325 -8.819 1.742 1.00 39.06 593 ARG A CA 1
ATOM 4814 C C . ARG A 1 593 ? -1.153 -9.356 0.317 1.00 39.06 593 ARG A C 1
ATOM 4816 O O . ARG A 1 593 ? -2.065 -9.985 -0.195 1.00 39.06 593 ARG A O 1
ATOM 4823 N N . ALA A 1 594 ? 0.046 -9.234 -0.258 1.00 45.22 594 ALA A N 1
ATOM 4824 C CA . ALA A 1 594 ? 0.346 -9.769 -1.587 1.00 45.22 594 ALA A CA 1
ATOM 4825 C C . ALA A 1 594 ? 0.193 -11.303 -1.676 1.00 45.22 594 ALA A C 1
ATOM 4827 O O . ALA A 1 594 ? -0.317 -11.807 -2.672 1.00 45.22 594 ALA A O 1
ATOM 4828 N N . MET A 1 595 ? 0.573 -12.061 -0.635 1.00 44.50 595 MET A N 1
ATOM 4829 C CA . MET A 1 595 ? 0.329 -13.514 -0.598 1.00 44.50 595 MET A CA 1
ATOM 4830 C C . MET A 1 595 ? -1.151 -13.875 -0.463 1.00 44.50 595 MET A C 1
ATOM 4832 O O . MET A 1 595 ? -1.587 -14.875 -1.031 1.00 44.50 595 MET A O 1
ATOM 4836 N N . MET A 1 596 ? -1.927 -13.082 0.277 1.00 41.66 596 MET A N 1
ATOM 4837 C CA . MET A 1 596 ? -3.370 -13.288 0.398 1.00 41.66 596 MET A CA 1
ATOM 4838 C C . MET A 1 596 ? -4.101 -12.943 -0.903 1.00 41.66 596 MET A C 1
ATOM 4840 O O . MET A 1 596 ? -4.968 -13.711 -1.315 1.00 41.66 596 MET A O 1
ATOM 4844 N N . ASP A 1 597 ? -3.684 -11.878 -1.591 1.00 46.53 597 ASP A N 1
ATOM 4845 C CA . ASP A 1 597 ? -4.164 -11.515 -2.928 1.00 46.53 597 ASP A CA 1
ATOM 4846 C C . ASP A 1 597 ? -3.849 -12.635 -3.943 1.00 46.53 597 ASP A C 1
ATOM 4848 O O . ASP A 1 597 ? -4.734 -13.087 -4.669 1.00 46.53 597 ASP A O 1
ATOM 4852 N N . LEU A 1 598 ? -2.632 -13.194 -3.909 1.00 45.28 598 LEU A N 1
ATOM 4853 C CA . LEU A 1 598 ? -2.222 -14.348 -4.726 1.00 45.28 598 LEU A CA 1
ATOM 4854 C C . LEU A 1 598 ? -3.045 -15.615 -4.435 1.00 45.28 598 LEU A C 1
ATOM 4856 O O . LEU A 1 598 ? -3.479 -16.308 -5.358 1.00 45.28 598 LEU A O 1
ATOM 4860 N N . ALA A 1 599 ? -3.284 -15.934 -3.160 1.00 41.00 599 ALA A N 1
ATOM 4861 C CA . ALA A 1 599 ? -4.099 -17.082 -2.759 1.00 41.00 599 ALA A CA 1
ATOM 4862 C C . ALA A 1 599 ? -5.578 -16.914 -3.162 1.00 41.00 599 ALA A C 1
ATOM 4864 O O . ALA A 1 599 ? -6.240 -17.890 -3.540 1.00 41.00 599 ALA A O 1
ATOM 4865 N N . TYR A 1 600 ? -6.084 -15.679 -3.111 1.00 40.06 600 TYR A N 1
ATOM 4866 C CA . TYR A 1 600 ? -7.422 -15.297 -3.556 1.00 40.06 600 TYR A CA 1
ATOM 4867 C C . TYR A 1 600 ? -7.573 -15.431 -5.081 1.00 40.06 600 TYR A C 1
ATOM 4869 O O . TYR A 1 600 ? -8.507 -16.090 -5.551 1.00 40.06 600 TYR A O 1
ATOM 4877 N N . GLU A 1 601 ? -6.616 -14.914 -5.859 1.00 43.50 601 GLU A N 1
ATOM 4878 C CA . GLU A 1 601 ? -6.573 -15.071 -7.319 1.00 43.50 601 GLU A CA 1
ATOM 4879 C C . GLU A 1 601 ? -6.504 -16.550 -7.733 1.00 43.50 601 GLU A C 1
ATOM 4881 O O . GLU A 1 601 ? -7.236 -16.984 -8.627 1.00 43.50 601 GLU A O 1
ATOM 4886 N N . HIS A 1 602 ? -5.717 -17.367 -7.028 1.00 42.91 602 HIS A N 1
ATOM 4887 C CA . HIS A 1 602 ? -5.554 -18.791 -7.328 1.00 42.91 602 HIS A CA 1
ATOM 4888 C C . HIS A 1 602 ? -6.768 -19.667 -7.000 1.00 42.91 602 HIS A C 1
ATOM 4890 O O . HIS A 1 602 ? -7.120 -20.541 -7.798 1.00 42.91 602 HIS A O 1
ATOM 4896 N N . ARG A 1 603 ? -7.439 -19.463 -5.856 1.00 37.78 603 ARG A N 1
ATOM 4897 C CA . ARG A 1 603 ? -8.640 -20.247 -5.501 1.00 37.78 603 ARG A CA 1
ATOM 4898 C C . ARG A 1 603 ? -9.858 -19.892 -6.361 1.00 37.78 603 ARG A C 1
ATOM 4900 O O . ARG A 1 603 ? -10.744 -20.733 -6.515 1.00 37.78 603 ARG A O 1
ATOM 4907 N N . SER A 1 604 ? -9.871 -18.723 -7.008 1.00 35.75 604 SER A N 1
ATOM 4908 C CA . SER A 1 604 ? -10.849 -18.409 -8.062 1.00 35.75 604 SER A CA 1
ATOM 4909 C C . SER A 1 604 ? -10.701 -19.313 -9.305 1.00 35.75 604 SER A C 1
ATOM 4911 O O . SER A 1 604 ? -11.678 -19.577 -10.009 1.00 35.75 604 SER A O 1
ATOM 4913 N N . GLY A 1 605 ? -9.508 -19.885 -9.523 1.00 38.53 605 GLY A N 1
ATOM 4914 C CA . GLY A 1 605 ? -9.190 -20.790 -10.631 1.00 38.53 605 GLY A CA 1
ATOM 4915 C C . GLY A 1 605 ? -9.866 -22.166 -10.567 1.00 38.53 605 GLY A C 1
ATOM 4916 O O . GLY A 1 605 ? -9.863 -22.892 -11.561 1.00 38.53 605 GLY A O 1
ATOM 4917 N N . ALA A 1 606 ? -10.495 -22.525 -9.442 1.00 37.03 606 ALA A N 1
ATOM 4918 C CA . ALA A 1 606 ? -11.262 -23.766 -9.306 1.00 37.03 606 ALA A CA 1
ATOM 4919 C C . ALA A 1 606 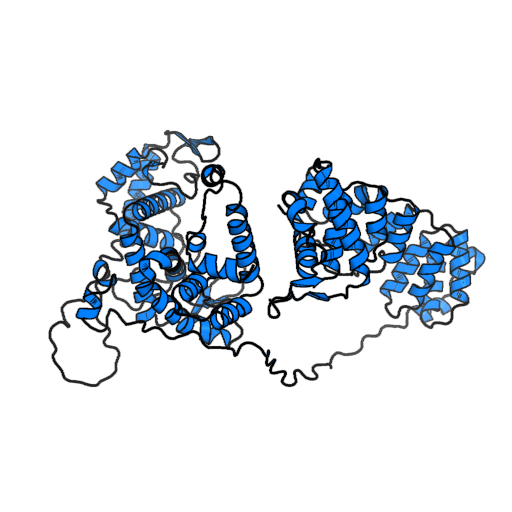? -12.727 -23.650 -9.789 1.00 37.03 606 ALA A C 1
ATOM 4921 O O . ALA A 1 606 ? -13.436 -24.657 -9.845 1.00 37.03 606 ALA A O 1
ATOM 4922 N N . LEU A 1 607 ? -13.194 -22.457 -10.188 1.00 32.25 607 LEU A N 1
ATOM 4923 C CA . LEU A 1 607 ? -14.565 -22.225 -10.663 1.00 32.25 607 LEU A CA 1
ATOM 4924 C C . LEU A 1 607 ? -14.614 -21.842 -12.153 1.00 32.25 607 LEU A C 1
ATOM 4926 O O . LEU A 1 607 ? -14.671 -20.681 -12.538 1.00 32.25 607 LEU A O 1
ATOM 4930 N N . SER A 1 608 ? -14.716 -22.875 -12.994 1.00 30.66 608 SER A N 1
ATOM 4931 C CA . SER A 1 608 ? -15.084 -22.855 -14.422 1.00 30.66 608 SER A CA 1
ATOM 4932 C C . SER A 1 608 ? -14.221 -21.987 -15.364 1.00 30.66 608 SER A C 1
ATOM 4934 O O . SER A 1 608 ? -14.322 -20.764 -15.421 1.00 30.66 608 SER A O 1
ATOM 4936 N N . LEU A 1 609 ? -13.487 -22.668 -16.252 1.00 29.42 609 LEU A N 1
ATOM 4937 C CA . LEU A 1 609 ? -12.698 -22.124 -17.374 1.00 29.42 609 LEU A CA 1
ATOM 4938 C C . LEU A 1 609 ? -13.440 -21.144 -18.310 1.00 29.42 609 LEU A C 1
ATOM 4940 O O . LEU A 1 609 ? -12.803 -20.482 -19.117 1.00 29.42 609 LEU A O 1
ATOM 4944 N N . LYS A 1 610 ? -14.768 -21.010 -18.206 1.00 31.53 610 LYS A N 1
ATOM 4945 C CA . LYS A 1 610 ? -15.563 -20.076 -19.018 1.00 31.53 610 LYS A CA 1
ATOM 4946 C C . LYS A 1 610 ? -15.513 -18.619 -18.533 1.00 31.53 610 LYS A C 1
ATOM 4948 O O . LYS A 1 610 ? -15.885 -17.739 -19.295 1.00 31.53 610 LYS A O 1
ATOM 4953 N N . LYS A 1 611 ? -15.072 -18.364 -17.293 1.00 35.84 611 LYS A N 1
ATOM 4954 C CA . LYS A 1 611 ? -15.002 -17.014 -16.695 1.00 35.84 611 LYS A CA 1
ATOM 4955 C C . LYS A 1 611 ? -13.625 -16.349 -16.780 1.00 35.84 611 LYS A C 1
ATOM 4957 O O . LYS A 1 611 ? -13.539 -15.143 -16.583 1.00 35.84 611 LYS A O 1
ATOM 4962 N N . VAL A 1 612 ? -12.569 -17.098 -17.099 1.00 34.19 612 VAL A N 1
ATOM 4963 C CA . VAL A 1 612 ? -11.201 -16.557 -17.230 1.00 34.19 612 VAL A CA 1
ATOM 4964 C C . VAL A 1 612 ? -11.097 -15.637 -18.456 1.00 34.19 612 VAL A C 1
ATOM 4966 O O . VAL A 1 612 ? -10.621 -14.516 -18.326 1.00 34.19 612 VAL A O 1
ATOM 4969 N N . GLU A 1 613 ? -11.685 -16.024 -19.594 1.00 36.19 613 GLU A N 1
ATOM 4970 C CA . GLU A 1 613 ? -11.756 -15.180 -20.805 1.00 36.19 613 GLU A CA 1
ATOM 4971 C C . GLU A 1 613 ? -12.645 -13.926 -20.627 1.00 36.19 613 GLU A C 1
ATOM 4973 O O . GLU A 1 613 ? -12.468 -12.915 -21.312 1.00 36.19 613 GLU A O 1
ATOM 4978 N N . GLU A 1 614 ? -13.617 -13.965 -19.706 1.00 35.56 614 GLU A N 1
ATOM 4979 C CA . GLU A 1 614 ? -14.465 -12.809 -19.371 1.00 35.56 614 GLU A CA 1
ATOM 4980 C C . GLU A 1 614 ? -13.797 -11.868 -18.353 1.00 35.56 614 GLU A C 1
ATOM 4982 O O . GLU A 1 614 ? -14.011 -10.656 -18.424 1.00 35.56 614 GLU A O 1
ATOM 4987 N N . MET A 1 615 ? -12.948 -12.387 -17.455 1.00 33.09 615 MET A N 1
ATOM 4988 C CA . MET A 1 615 ? -12.200 -11.589 -16.474 1.00 33.09 615 MET A CA 1
ATOM 4989 C C . MET A 1 615 ? -10.909 -10.977 -17.039 1.00 33.09 615 MET A C 1
ATOM 4991 O O . MET A 1 615 ? -10.582 -9.851 -16.668 1.00 33.09 615 MET A O 1
ATOM 4995 N N . GLU A 1 616 ? -10.255 -11.605 -18.025 1.00 36.16 616 GLU A N 1
ATOM 4996 C CA . GLU A 1 616 ? -9.169 -10.979 -18.808 1.00 36.16 616 GLU A CA 1
ATOM 4997 C C . GLU A 1 616 ? -9.624 -9.690 -19.517 1.00 36.16 616 GLU A C 1
ATOM 4999 O O . GLU A 1 616 ? -8.847 -8.751 -19.686 1.00 36.16 616 GLU A O 1
ATOM 5004 N N . LYS A 1 617 ? -10.910 -9.590 -19.884 1.00 35.66 617 LYS A N 1
ATOM 5005 C CA . LYS A 1 617 ? -11.493 -8.358 -20.447 1.00 35.66 617 LYS A CA 1
ATOM 5006 C C . LYS A 1 617 ? -11.716 -7.248 -19.417 1.00 35.66 617 LYS A C 1
ATOM 5008 O O . LYS A 1 617 ? -11.810 -6.083 -19.811 1.00 35.66 617 LYS A O 1
ATOM 5013 N N . TYR A 1 618 ? -11.827 -7.589 -18.133 1.00 30.05 618 TYR A N 1
ATOM 5014 C CA . TYR A 1 618 ? -12.116 -6.649 -17.046 1.00 30.05 618 TYR A CA 1
ATOM 5015 C C . TYR A 1 618 ? -10.847 -6.182 -16.317 1.00 30.05 618 TYR A C 1
ATOM 5017 O O . TYR A 1 618 ? -10.745 -5.010 -15.954 1.00 30.05 618 TYR A O 1
ATOM 5025 N N . ALA A 1 619 ? -9.849 -7.055 -16.164 1.00 30.12 619 ALA A N 1
ATOM 5026 C CA . ALA A 1 619 ? -8.604 -6.780 -15.450 1.00 30.12 619 ALA A CA 1
ATOM 5027 C C . ALA A 1 619 ? -7.559 -6.082 -16.339 1.00 30.12 619 ALA A C 1
ATOM 5029 O O . ALA A 1 619 ? -6.492 -6.628 -16.582 1.00 30.12 619 ALA A O 1
ATOM 5030 N N . ARG A 1 620 ? -7.838 -4.865 -16.832 1.00 32.03 620 ARG A N 1
ATOM 5031 C CA . ARG A 1 620 ? -6.962 -4.079 -17.740 1.00 32.03 620 ARG A CA 1
ATOM 5032 C C . ARG A 1 620 ? -5.535 -3.736 -17.227 1.00 32.03 620 ARG A C 1
ATOM 5034 O O . ARG A 1 620 ? -5.002 -2.705 -17.627 1.00 32.03 620 ARG A O 1
ATOM 5041 N N . ARG A 1 621 ? -4.894 -4.540 -16.371 1.00 32.75 621 ARG A N 1
ATOM 5042 C CA . ARG A 1 621 ? -3.440 -4.667 -16.151 1.00 32.75 621 ARG A CA 1
ATOM 5043 C C . ARG A 1 621 ? -3.143 -5.778 -15.133 1.00 32.75 621 ARG A C 1
ATOM 5045 O O . ARG A 1 621 ? -3.749 -5.792 -14.074 1.00 32.75 621 ARG A O 1
ATOM 5052 N N . ALA A 1 622 ? -2.135 -6.591 -15.464 1.00 35.75 622 ALA A N 1
ATOM 5053 C CA . ALA A 1 622 ? -1.354 -7.476 -14.591 1.00 35.75 622 ALA A CA 1
ATOM 5054 C C . ALA A 1 622 ? -2.119 -8.589 -13.848 1.00 35.75 622 ALA A C 1
ATOM 5056 O O . ALA A 1 622 ? -2.295 -8.526 -12.641 1.00 35.75 622 ALA A O 1
ATOM 5057 N N . VAL A 1 623 ? -2.470 -9.661 -14.565 1.00 35.25 623 VAL A N 1
ATOM 5058 C CA . VAL A 1 623 ? -2.467 -11.002 -13.958 1.00 35.25 623 VAL A CA 1
ATOM 5059 C C . VAL A 1 623 ? -1.039 -11.522 -14.114 1.00 35.25 623 VAL A C 1
ATOM 5061 O O . VAL A 1 623 ? -0.557 -11.654 -15.241 1.00 35.25 623 VAL A O 1
ATOM 5064 N N . ASP A 1 624 ? -0.334 -11.710 -13.002 1.00 40.69 624 ASP A N 1
ATOM 5065 C CA . ASP A 1 624 ? 1.078 -12.095 -12.997 1.00 40.69 624 ASP A CA 1
ATOM 5066 C C . ASP A 1 624 ? 1.231 -13.570 -13.448 1.00 40.69 624 ASP A C 1
ATOM 5068 O O . ASP A 1 624 ? 0.638 -14.468 -12.838 1.00 40.69 624 ASP A O 1
ATOM 5072 N N . PRO A 1 625 ? 2.008 -13.880 -14.509 1.00 37.97 625 PRO A N 1
ATOM 5073 C CA . PRO A 1 625 ? 2.252 -15.252 -14.973 1.00 37.97 625 PRO A CA 1
ATOM 5074 C C . PRO A 1 625 ? 2.842 -16.195 -13.908 1.00 37.97 625 PRO A C 1
ATOM 5076 O O . PRO A 1 625 ? 2.793 -17.421 -14.074 1.00 37.97 625 PRO A O 1
ATOM 5079 N N . ILE A 1 626 ? 3.373 -15.650 -12.803 1.00 37.31 626 ILE A N 1
ATOM 5080 C CA . ILE A 1 626 ? 3.824 -16.389 -11.610 1.00 37.31 626 ILE A CA 1
ATOM 5081 C C . ILE A 1 626 ? 2.740 -17.350 -11.092 1.00 37.31 626 ILE A C 1
ATOM 5083 O O . ILE A 1 626 ? 3.068 -18.477 -10.694 1.00 37.31 626 ILE A O 1
ATOM 5087 N N . CYS A 1 627 ? 1.458 -16.984 -11.232 1.00 37.56 627 CYS A N 1
ATOM 5088 C CA . CYS A 1 627 ? 0.298 -17.798 -10.852 1.00 37.56 627 CYS A CA 1
ATOM 5089 C C . CYS A 1 627 ? 0.124 -19.096 -11.678 1.00 37.56 627 CYS A C 1
ATOM 5091 O O . CYS A 1 627 ? -0.833 -19.871 -11.529 1.00 37.56 627 CYS A O 1
ATOM 5093 N N . HIS A 1 628 ? 1.006 -19.358 -12.641 1.00 41.53 628 HIS A N 1
ATOM 5094 C CA . HIS A 1 628 ? 0.902 -20.509 -13.537 1.00 41.53 628 HIS A CA 1
ATOM 5095 C C . HIS A 1 628 ? 2.069 -21.489 -13.431 1.00 41.53 628 HIS A C 1
ATOM 5097 O O . HIS A 1 628 ? 2.033 -22.539 -14.077 1.00 41.53 628 HIS A O 1
ATOM 5103 N N . THR A 1 629 ? 3.067 -21.219 -12.585 1.00 39.78 629 THR A N 1
ATOM 5104 C CA . THR A 1 629 ? 4.170 -22.166 -12.387 1.00 39.78 629 THR A CA 1
ATOM 5105 C C . THR A 1 629 ? 3.738 -23.344 -11.508 1.00 39.78 629 THR A C 1
ATOM 5107 O O . THR A 1 629 ? 3.144 -23.171 -10.444 1.00 39.78 629 THR A O 1
ATOM 5110 N N . GLN A 1 630 ? 4.052 -24.571 -11.944 1.00 39.22 630 GLN A N 1
ATOM 5111 C CA . GLN A 1 630 ? 3.715 -25.799 -11.210 1.00 39.22 630 GLN A CA 1
ATOM 5112 C C . GLN A 1 630 ? 4.327 -25.801 -9.802 1.00 39.22 630 GLN A C 1
ATOM 5114 O O . GLN A 1 630 ? 3.693 -26.275 -8.879 1.00 39.22 630 GLN A O 1
ATOM 5119 N N . ARG A 1 631 ? 5.511 -25.203 -9.603 1.00 36.94 631 ARG A N 1
ATOM 5120 C CA . ARG A 1 631 ? 6.122 -25.069 -8.271 1.00 36.94 631 ARG A CA 1
ATOM 5121 C C . ARG A 1 631 ? 5.365 -24.112 -7.353 1.00 36.94 631 ARG A C 1
ATOM 5123 O O . ARG A 1 631 ? 5.206 -24.462 -6.196 1.00 36.94 631 ARG A O 1
ATOM 5130 N N . ALA A 1 632 ? 4.879 -22.966 -7.838 1.00 37.75 632 ALA A N 1
ATOM 5131 C CA . ALA A 1 632 ? 4.049 -22.069 -7.027 1.00 37.75 632 ALA A CA 1
ATOM 5132 C C . ALA A 1 632 ? 2.689 -22.709 -6.707 1.00 37.75 632 ALA A C 1
ATOM 5134 O O . ALA A 1 632 ? 2.222 -22.618 -5.579 1.00 37.75 632 ALA A O 1
ATOM 5135 N N . ARG A 1 633 ? 2.103 -23.445 -7.663 1.00 39.88 633 ARG A N 1
ATOM 5136 C CA . ARG A 1 633 ? 0.892 -24.250 -7.437 1.00 39.88 633 ARG A CA 1
ATOM 5137 C C . ARG A 1 633 ? 1.119 -25.377 -6.441 1.00 39.88 633 ARG A C 1
ATOM 5139 O O . ARG A 1 633 ? 0.348 -25.485 -5.512 1.00 39.88 633 ARG A O 1
ATOM 5146 N N . ASP A 1 634 ? 2.192 -26.150 -6.572 1.00 40.88 634 ASP A N 1
ATOM 5147 C CA . ASP A 1 634 ? 2.534 -27.240 -5.652 1.00 40.88 634 ASP A CA 1
ATOM 5148 C C . ASP A 1 634 ? 2.958 -26.722 -4.266 1.00 40.88 634 ASP A C 1
ATOM 5150 O O . ASP A 1 634 ? 2.916 -27.487 -3.305 1.00 40.88 634 ASP A O 1
ATOM 5154 N N . LEU A 1 635 ? 3.431 -25.472 -4.168 1.00 38.31 635 LEU A N 1
ATOM 5155 C CA . LEU A 1 635 ? 3.715 -24.777 -2.910 1.00 38.31 635 LEU A CA 1
ATOM 5156 C C . LEU A 1 635 ? 2.396 -24.376 -2.244 1.00 38.31 635 LEU A C 1
ATOM 5158 O O . LEU A 1 635 ? 2.185 -24.714 -1.091 1.00 38.31 635 LEU A O 1
ATOM 5162 N N . VAL A 1 636 ? 1.478 -23.757 -2.992 1.00 37.53 636 VAL A N 1
ATOM 5163 C CA . VAL A 1 636 ? 0.126 -23.414 -2.524 1.00 37.53 636 VAL A CA 1
ATOM 5164 C C . VAL A 1 636 ? -0.688 -24.674 -2.187 1.00 37.53 636 VAL A C 1
ATOM 5166 O O . VAL A 1 636 ? -1.318 -24.713 -1.142 1.00 37.53 636 VAL A O 1
ATOM 5169 N N . ASP A 1 637 ? -0.615 -25.736 -2.990 1.00 35.78 637 ASP A N 1
ATOM 5170 C CA . ASP A 1 637 ? -1.335 -27.007 -2.801 1.00 35.78 637 ASP A CA 1
ATOM 5171 C C . ASP A 1 637 ? -0.735 -27.89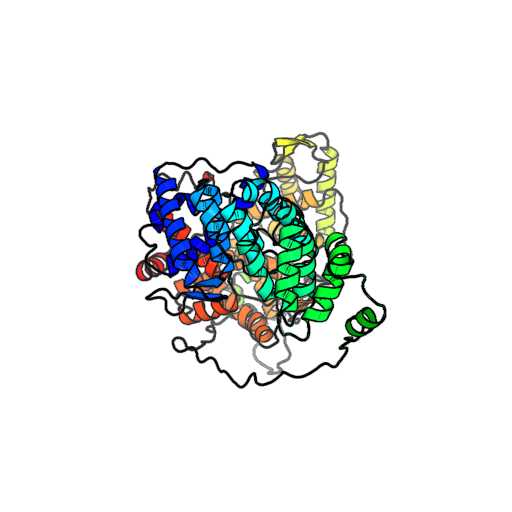1 -1.694 1.00 35.78 637 ASP A C 1
ATOM 5173 O O . ASP A 1 637 ? -1.430 -28.752 -1.168 1.00 35.78 637 ASP A O 1
ATOM 5177 N N . ARG A 1 638 ? 0.547 -27.720 -1.334 1.00 34.66 638 ARG A N 1
ATOM 5178 C CA . ARG A 1 638 ? 1.136 -28.351 -0.132 1.00 34.66 638 ARG A CA 1
ATOM 5179 C C . ARG A 1 638 ? 0.861 -27.568 1.151 1.00 34.66 638 ARG A C 1
ATOM 5181 O O . ARG A 1 638 ? 1.070 -28.103 2.236 1.00 34.66 638 ARG A O 1
ATOM 5188 N N . TYR A 1 639 ? 0.466 -26.310 1.007 1.00 33.66 639 TYR A N 1
ATOM 5189 C CA . TYR A 1 639 ? 0.247 -25.345 2.081 1.00 33.66 639 TYR A CA 1
ATOM 5190 C C . TYR A 1 639 ? -1.256 -25.161 2.388 1.00 33.66 639 TYR A C 1
ATOM 5192 O O . TYR A 1 639 ? -1.628 -24.639 3.433 1.00 33.66 639 TYR A O 1
ATOM 5200 N N . VAL A 1 640 ? -2.143 -25.617 1.501 1.00 31.67 640 VAL A N 1
ATOM 5201 C CA . VAL A 1 640 ? -3.576 -25.852 1.761 1.00 31.67 640 VAL A CA 1
ATOM 5202 C C . VAL A 1 640 ? -3.776 -27.282 2.241 1.00 31.67 640 VAL A C 1
ATOM 5204 O O . VAL A 1 640 ? -4.643 -27.466 3.126 1.00 31.67 640 VAL A O 1
#

pLDDT: mean 74.35, std 20.35, range [21.94, 96.25]

Foldseek 3Di:
DVLVVLVVLLVVLVWPVSLLVLLQVLLDCPQVLVCLVPVDADDDDPVSLVSLVSNLVSLLVCLVVDDQWDWHAGVVRNVDIRIDGSQSSLSSLVSSLRNNVDQVSLLSSLLDQHAQDNHPLPDQPPPPVDGNSSVCCCLPPRLVSHDLVSSLNSLLRYLLRYPDPVSNVSSLVSLLVHADDLVSLVSLLVQLQDPDPSSLVSNLSSLLSYPLVSSVVSLVVLVVDDDPRSLLSNLSNCVSDPSSCVVPNHDDPVSVVSNVPDPPPDDDDDDPDDPDDPPVPPPDFDLDDADADDQDQCQPDDVSVVVALLVQQKDFDCPPVDDPDDDPDPDDPGTAIDRCLLQVDAPVRLVVLLVVVVVLLVVQQQDWDAAPVRDIHGSQDDAQNHDPLAALCRGVPSVSLVVSCVVSVCDLSNLLNSLQVLVCLQDQALQLWFDFPHPPPRSDRDDDRDDDRNSNNVNVNSSNSNSNSCVVPVVSLLSSLLNVLSRCVPRGPDQWTWDDDPPDPTDIAGNCCGPPNVVSLVSNLLCCVVCVVSNLNSLSVQCVSWVPVVVVVPDPHTRAQDLSSLLSCVLVPSDDPSNSVSRLVVVPPPSVVVVVVLLVVLVVVVPDPVCVVVVVVVPPDDPDCSSPDPVVVVVSVVSD

Radius of gyration: 33.64 Å; chains: 1; bounding box: 87×60×93 Å

Sequence (640 aa):
NVLEHLDVFVPRLEEPAFRAYIADELSGTDLLDELIKTGKAPELSESRRKDLEEVHQMLLDWLPTLKAENKVVHPGFEWFNISFSRGTVINALYMVSLLLHTQEALDDFLAQKLPSWGIHIFSSYYADAGEDAYRDFFFSQVLPTGTPEARRGFLLRNALNFENDSLFLVFREAFLREQFTEKEIKSLDAKFKSKVSTTRQRAVQLLLTQPDDILVGAYERLQRTKSDYIADCLVELREGSAILREKFGEVTETEKKSAEGSDAQGAASAANGGAGESGLRFGLFTPTEMPELPFENPFADAERFAASPVSQWVSIKAEQKALPDQSPSRETNQPQLDLSKLFPYTEEDIKALYDDFAQIIEDNKTLTYKNKWGVTQTLDEGSFEVANDMELEQMPHPELWGEFLERHDITDEKALGLDLMMRYLMLYDRTDVLPLPLEGYPLTNKGDRVQWPHAWKFESLTMALQRTVKKRRPDLVFSYAYTICQLCYWYGTQETYVETYIYRKDETHPISSGFPLRHTLHVCESNMQGEFEHVAPMVLAFYRRWGEPARQADWEEVYKLSTAVLLHLLAHGVISEDQLFTQMEYETFRGLRAMMDLAYEHRSGALSLKKVEEMEKYARRAVDPICHTQRARDLVDRYV

Secondary structure (DSSP, 8-state):
-GGGSHHHHGGGTTSHHHHHHHHHHHH-SHHHHHHHHHSSPPPPPHHHHHHHHHHHHHHHHHGGG--SEEEEEETTEEEEEEEEEHHHHHHHHHHHHHHHT-HHHHHHHHTSPPPSSS-GGG-STT-TT-TTHHHHHIIIIIGGGS-HHHHHHHHHHHTTT---HHHHHHHHHHHHTS---HHHHGGGGGGGG-S-HHHHHHHHHHHTTS-HHHHHHHHHHHHTS--TTHHHHHHHHHHH-HHHHHHH-PPPHHHHHHHS----------------------TT----PPPP-----TTSSHHHHHHSGGGGT-EE-GGGS---S-----S--PPPEE-TTTS---HHHHHHHHHHHHHHHHHTTT-EEE-TTS-EEETTSS-----TT--GGGSSSHHHHHHHHHHTT--HHHHHHHHHHHHHHH-S-GGGB---S-TT----S-------TTHHHHHHHHHHHHHHHHHH-HHHHHHHHHHHHHHHHHH---SEEEE--TTS--EEEEGGGSBTHHHHHHHHHHTTTTSHHHHHHHHHHHIIIIIHHHHTTT-SS-----HHHHHHHHHTTSS-HHHHHHHHHTTTTHHHHHHHHHHHHHHHTTS-TTTHHHHTTT--S---GGGG-HHHHHHHHHH-